Protein AF-A0A7C6KL57-F1 (afdb_monomer_lite)

pLDDT: mean 88.82, std 16.47, range [23.83, 98.81]

Foldseek 3Di:
DPPVVVLVVLVVQLLQLLQDAAAFVRQQVSLVSLCVLLVVLADDWDADPNGKIWGWHAAPPDHPWFAEEEEAASHFKWWWFADQDAFGKTFTDTRFPAQLLQQEQFWKWWQAPVRDTQIWHFADFDPLLADPVRLFWDDDSRPIIIDQPAGSVVNVVGHDGGTIMAGPWRKDDFDPFKIKFGCVFPSLQSSLLSLLSVVLPPAHFGYTYIYIHFGDLSVPLPRLLVVLQVSVGLAYEYEGAAADADFPDDVPLGVHDHFLQAKEKEDEPLAQVVVSVLLVVLCVVVVTGYGYGYDHDDPSTSSNNSQPHDPGHHYIYIHFHKFQPNHRMIMHGSNRSNSSSVSSSSSRRPRGNVSGNPDPDSDDDDDDDDDDDDDDDDDDDDDDDDDDDDDDDDDDDDPPDPPQDPDPLSLLLVLLQVLLQFAAAFQRLVRVLVVLVVLADPQWDDWDQDPSRKTKTKHPPPQPFWLEEEEAESHAKWWFFQAADFQGWTQIDIRFDASLSQQAQFWKFWAPVRQIKGWGDDHPVSQDDCSSTGRDDSRSIIIDSPDRGRVVNVVVHDGGIIMATPFHWDDGHPQKIKGGCVWPSLSVSLLSVLSPDDASHIYMYIHFGRFRVPLVRLLVVLQVSVTQEYEYEGADEQRPDPPAPPLRGQDHAPQAWEWECAAPQDHADVLLVVLLVVLCVVVVQGYYYRNDRYDDGNQSSNQPHNPGHHYIYIHFYKGPGNHSMIMGRSNRSVSSSVSVNSSSRCNVVSRVVVVD

Radius of gyration: 30.28 Å; chains: 1; bounding box: 82×56×93 Å

Secondary structure (DSSP, 8-state):
--HHHHHHHHHHHHHHHHHS--BTT-THHHHHHHHHHHGGG-SEEEE-TT-PEEEEE--SSSTT--EEEEEEE--B-EEEEEEE-TTS-EEEEEESS--GGGGTT-EEEEE-TT--EEEEEE----GGGS-HHHHTBPPPGGG-EEE-S--HHHHHHH--TT-EEEE----EEETTTEEEETTHHHHHHHHHHHHHHHHHTT-----EEEEEEES-STTTSHHHHHHHHHH--SEEEEEEEEEB--TT--TTTS--BPTTS--EEEESTTS-HHHHHHHHHHHHHHT---EEEE-SS--SSTHHHHTTSTT---EEEEEEEEESTTSS-EEEEHHHHHHHHHHHHHHHHH--GGGSSSSTT---S--------PPPPP---------------------------SSHHHHHHHHHHHHHHS--BTT-THHHHHHHHTTS-S--SEEEE-TT--EEEEESTT-SS-EEEEEEE--B-EEEEEEE-TTSPEEEEEES---GGG-TT-EEEETTTTEEEEE----GGG--GGGGTBPPPGGG-EEE-S-SSHHHHHHH--TT-EEEE-PPPEEETTTEEEES-HHHHHHHHHHHHHHTS--SSEEEEEEES-STTTSHHHHHHHHHH--SEEEEEEEEE----TTS-TTT----TTS-PEEPSB-SS-B--HHHHHHHHHHHHHTT---EE--------HHHHHHHSTT--EEEEEEEEEETTTSSSEEEEHHHHHHHHHHHHHHHHHHHHHHHHTT-

Structure (mmCIF, N/CA/C/O backbone):
data_AF-A0A7C6KL57-F1
#
_entry.id   AF-A0A7C6KL57-F1
#
loop_
_atom_site.group_PDB
_atom_site.id
_atom_site.type_symbol
_atom_site.label_atom_id
_atom_site.label_alt_id
_atom_site.label_comp_id
_atom_site.label_asym_id
_atom_site.label_entity_id
_atom_site.label_seq_id
_atom_site.pdbx_PDB_ins_code
_atom_site.Cartn_x
_atom_site.Cartn_y
_atom_site.Cartn_z
_atom_site.occupancy
_atom_site.B_iso_or_equiv
_atom_site.auth_seq_id
_atom_site.auth_comp_id
_atom_site.auth_asym_id
_atom_site.auth_atom_id
_atom_site.pdbx_PDB_model_num
ATOM 1 N N . MET A 1 1 ? -7.889 23.691 26.160 1.00 54.16 1 MET A N 1
ATOM 2 C CA . MET A 1 1 ? -7.308 23.400 24.837 1.00 54.16 1 MET A CA 1
ATOM 3 C C . MET A 1 1 ? -8.321 23.831 23.803 1.00 54.16 1 MET A C 1
ATOM 5 O O . MET A 1 1 ? -9.515 23.738 24.074 1.00 54.16 1 MET A O 1
ATOM 9 N N . ALA A 1 2 ? -7.873 24.380 22.679 1.00 70.88 2 ALA A N 1
ATOM 10 C CA . ALA A 1 2 ? -8.777 24.620 21.558 1.00 70.88 2 ALA A CA 1
ATOM 11 C C . ALA A 1 2 ? -9.227 23.261 20.986 1.00 70.88 2 ALA A C 1
ATOM 13 O O . ALA A 1 2 ? -8.440 22.317 20.990 1.00 70.88 2 ALA A O 1
ATOM 14 N N . ARG A 1 3 ? -10.461 23.146 20.469 1.00 76.75 3 ARG A N 1
ATOM 15 C CA . ARG A 1 3 ? -11.011 21.885 19.910 1.00 76.75 3 ARG A CA 1
ATOM 16 C C . ARG A 1 3 ? -10.069 21.216 18.889 1.00 76.75 3 ARG A C 1
ATOM 18 O O . ARG A 1 3 ? -9.997 19.996 18.820 1.00 76.75 3 ARG A O 1
ATOM 25 N N . GLY A 1 4 ? -9.298 22.010 18.140 1.00 79.62 4 GLY A N 1
ATOM 26 C CA . GLY A 1 4 ? -8.289 21.507 17.200 1.00 79.62 4 GLY A CA 1
ATOM 27 C C . GLY A 1 4 ? -7.120 20.761 17.859 1.00 79.62 4 GLY A C 1
ATOM 28 O O . GLY A 1 4 ? -6.696 19.733 17.345 1.00 79.62 4 GLY A O 1
ATOM 29 N N . GLU A 1 5 ? -6.634 21.214 19.019 1.00 82.88 5 GLU A N 1
ATOM 30 C CA . GLU A 1 5 ? -5.556 20.533 19.762 1.00 82.88 5 GLU A CA 1
ATOM 31 C C . GLU A 1 5 ? -6.028 19.181 20.320 1.00 82.88 5 GLU A C 1
ATOM 33 O O . GLU A 1 5 ? -5.269 18.216 20.393 1.00 82.88 5 GLU A O 1
ATOM 38 N N . GLU A 1 6 ? -7.305 19.101 20.697 1.00 85.81 6 GLU A N 1
ATOM 39 C CA . GLU A 1 6 ? -7.932 17.872 21.182 1.00 85.81 6 GLU A CA 1
ATOM 40 C C . GLU A 1 6 ? -8.069 16.825 20.074 1.00 85.81 6 GLU A C 1
ATOM 42 O O . GLU A 1 6 ? -7.660 15.679 20.264 1.00 85.81 6 GLU A O 1
ATOM 47 N N . LEU A 1 7 ? -8.549 17.232 18.895 1.00 88.25 7 LEU A N 1
ATOM 48 C CA . LEU A 1 7 ? -8.607 16.365 17.714 1.00 88.25 7 LEU A CA 1
ATOM 49 C C . LEU A 1 7 ? -7.216 15.949 17.230 1.00 88.25 7 LEU A C 1
ATOM 51 O O . LEU A 1 7 ? -7.051 14.840 16.717 1.00 88.25 7 LEU A O 1
ATOM 55 N N . GLN A 1 8 ? -6.208 16.812 17.397 1.00 89.12 8 GLN A N 1
ATOM 56 C CA . GLN A 1 8 ? -4.829 16.454 17.087 1.00 89.12 8 GLN A CA 1
ATOM 57 C C . GLN A 1 8 ? -4.364 15.289 17.957 1.00 89.12 8 GLN A C 1
ATOM 59 O O . GLN A 1 8 ? -3.980 14.253 17.425 1.00 89.12 8 GLN A O 1
ATOM 64 N N . TYR A 1 9 ? -4.490 15.428 19.276 1.00 89.88 9 TYR A N 1
ATOM 65 C CA . TYR A 1 9 ? -4.081 14.376 20.198 1.00 89.88 9 TYR A CA 1
ATOM 66 C C . TYR A 1 9 ? -4.862 13.077 19.980 1.00 89.88 9 TYR A C 1
ATOM 68 O O . TYR A 1 9 ? -4.282 11.996 20.039 1.00 89.88 9 TYR A O 1
ATOM 76 N N . LEU A 1 10 ? -6.182 13.155 19.769 1.00 92.75 10 LEU A N 1
ATOM 77 C CA . LEU A 1 10 ? -7.005 11.965 19.539 1.00 92.75 10 LEU A CA 1
ATOM 78 C C . LEU A 1 10 ? -6.529 11.193 18.304 1.00 92.75 10 LEU A C 1
ATOM 80 O O . LEU A 1 10 ? -6.415 9.968 18.350 1.00 92.75 10 LEU A O 1
ATOM 84 N N . ALA A 1 11 ? -6.194 11.905 17.228 1.00 94.19 11 ALA A N 1
ATOM 85 C CA . ALA A 1 11 ? -5.594 11.274 16.067 1.00 94.19 11 ALA A CA 1
ATOM 86 C C . ALA A 1 11 ? -4.233 10.661 16.404 1.00 94.19 11 ALA A C 1
ATOM 88 O O . ALA A 1 11 ? -3.998 9.529 16.018 1.00 94.19 11 ALA A O 1
ATOM 89 N N . ASP A 1 12 ? -3.361 11.349 17.146 1.00 93.94 12 ASP A N 1
ATOM 90 C CA . ASP A 1 12 ? -2.038 10.816 17.500 1.00 93.94 12 ASP A CA 1
ATOM 91 C C . ASP A 1 12 ? -2.153 9.503 18.300 1.00 93.94 12 ASP A C 1
ATOM 93 O O . ASP A 1 12 ? -1.418 8.549 18.040 1.00 93.94 12 ASP A O 1
ATOM 97 N N . VAL A 1 13 ? -3.129 9.411 19.214 1.00 95.00 13 VAL A N 1
ATOM 98 C CA . VAL A 1 13 ? -3.463 8.161 19.918 1.00 95.00 13 VAL A CA 1
ATOM 99 C C . VAL A 1 13 ? -3.933 7.087 18.940 1.00 95.00 13 VAL A C 1
ATOM 101 O O . VAL A 1 13 ? -3.417 5.973 18.977 1.00 95.00 13 VAL A O 1
ATOM 104 N N . LEU A 1 14 ? -4.878 7.403 18.052 1.00 97.06 14 LEU A N 1
ATOM 105 C CA . LEU A 1 14 ? -5.382 6.439 17.074 1.00 97.06 14 LEU A CA 1
ATOM 106 C C . LEU A 1 14 ? -4.274 5.942 16.137 1.00 97.06 14 LEU A C 1
ATOM 108 O O . LEU A 1 14 ? -4.136 4.738 15.945 1.00 97.06 14 LEU A O 1
ATOM 112 N N . LEU A 1 15 ? -3.459 6.847 15.593 1.00 96.31 15 LEU A N 1
ATOM 113 C CA . LEU A 1 15 ? -2.334 6.522 14.717 1.00 96.31 15 LEU A CA 1
ATOM 114 C C . LEU A 1 15 ? -1.325 5.619 15.438 1.00 96.31 15 LEU A C 1
ATOM 116 O O . LEU A 1 15 ? -0.865 4.633 14.862 1.00 96.31 15 LEU A O 1
ATOM 120 N N . ARG A 1 16 ? -1.029 5.903 16.715 1.00 95.62 16 ARG A N 1
ATOM 121 C CA . ARG A 1 16 ? -0.182 5.043 17.551 1.00 95.62 16 ARG A CA 1
ATOM 122 C C . ARG A 1 16 ? -0.779 3.643 17.684 1.00 95.62 16 ARG A C 1
ATOM 124 O O . ARG A 1 16 ? -0.079 2.671 17.425 1.00 95.62 16 ARG A O 1
ATOM 131 N N . LEU A 1 17 ? -2.047 3.528 18.081 1.00 97.00 17 LEU A N 1
ATOM 132 C CA . LEU A 1 17 ? -2.691 2.235 18.336 1.00 97.00 17 LEU A CA 1
ATOM 133 C C . LEU A 1 17 ? -2.889 1.413 17.058 1.00 97.00 17 LEU A C 1
ATOM 135 O O . LEU A 1 17 ? -2.573 0.227 17.053 1.00 97.00 17 LEU A O 1
ATOM 139 N N . ALA A 1 18 ? -3.365 2.022 15.972 1.00 96.06 18 ALA A N 1
ATOM 140 C CA . ALA A 1 18 ? -3.549 1.366 14.674 1.00 96.06 18 ALA A CA 1
ATOM 141 C C . ALA A 1 18 ? -2.213 0.969 14.016 1.00 96.06 18 ALA A C 1
ATOM 143 O O . ALA A 1 18 ? -2.151 0.002 13.254 1.00 96.06 18 ALA A O 1
ATOM 144 N N . GLY A 1 19 ? -1.120 1.667 14.348 1.00 94.94 19 GLY A N 1
ATOM 145 C CA . GLY A 1 19 ? 0.232 1.330 13.901 1.00 94.94 19 GLY A CA 1
ATOM 146 C C . GLY A 1 19 ? 0.800 0.057 14.540 1.00 94.94 19 GLY A C 1
ATOM 147 O O . GLY A 1 19 ? 1.660 -0.591 13.943 1.00 94.94 19 GLY A O 1
ATOM 148 N N . VAL A 1 20 ? 0.307 -0.345 15.716 1.00 95.62 20 VAL A N 1
ATOM 149 C CA . VAL A 1 20 ? 0.719 -1.599 16.363 1.00 95.62 20 VAL A CA 1
ATOM 150 C C . VAL A 1 20 ? 0.079 -2.786 15.640 1.00 95.62 20 VAL A C 1
ATOM 152 O O . VAL A 1 20 ? -1.098 -2.747 15.288 1.00 95.62 20 VAL A O 1
ATOM 155 N N . ARG A 1 21 ? 0.856 -3.841 15.390 1.00 94.81 21 ARG A N 1
ATOM 156 C CA . ARG A 1 21 ? 0.371 -5.109 14.824 1.00 94.81 21 ARG A CA 1
ATOM 157 C C . ARG A 1 21 ? -0.062 -6.023 15.961 1.00 94.81 21 ARG A C 1
ATOM 159 O O . ARG A 1 21 ? 0.743 -6.289 16.852 1.00 94.81 21 ARG A O 1
ATOM 166 N N . ALA A 1 22 ? -1.307 -6.465 15.942 1.00 94.88 22 ALA A N 1
ATOM 167 C CA . ALA A 1 22 ? -1.864 -7.307 16.990 1.00 94.88 22 ALA A CA 1
ATOM 168 C C . ALA A 1 22 ? -3.053 -8.099 16.452 1.00 94.88 22 ALA A C 1
ATOM 170 O O . ALA A 1 22 ? -4.204 -7.719 16.642 1.00 94.88 22 ALA A O 1
ATOM 171 N N . ALA A 1 23 ? -2.757 -9.192 15.754 1.00 95.00 23 ALA A N 1
ATOM 172 C CA . ALA A 1 23 ? -3.790 -10.109 15.309 1.00 95.00 23 ALA A CA 1
ATOM 173 C C . ALA A 1 23 ? -4.432 -10.835 16.495 1.00 95.00 23 ALA A C 1
ATOM 175 O O . ALA A 1 23 ? -3.852 -10.888 17.584 1.00 95.00 23 ALA A O 1
ATOM 176 N N . ALA A 1 24 ? -5.591 -11.447 16.263 1.00 93.62 24 ALA A N 1
ATOM 177 C CA . ALA A 1 24 ? -6.255 -12.270 17.265 1.00 93.62 24 ALA A CA 1
ATOM 178 C C . ALA A 1 24 ? -5.311 -13.358 17.827 1.00 93.62 24 ALA A C 1
ATOM 180 O O . ALA A 1 24 ? -4.757 -14.172 17.083 1.00 93.62 24 ALA A O 1
ATOM 181 N N . GLY A 1 25 ? -5.121 -13.367 19.148 1.00 92.00 25 GLY A N 1
ATOM 182 C CA . GLY A 1 25 ? -4.179 -14.219 19.881 1.00 92.00 25 GLY A CA 1
ATOM 183 C C . GLY A 1 25 ? -2.751 -13.661 20.019 1.00 92.00 25 GLY A C 1
ATOM 184 O O . GLY A 1 25 ? -1.913 -14.305 20.649 1.00 92.00 25 GLY A O 1
ATOM 185 N N . GLN A 1 26 ? -2.455 -12.492 19.439 1.00 93.75 26 GLN A N 1
ATOM 186 C CA . GLN A 1 26 ? -1.152 -11.809 19.461 1.00 93.75 26 GLN A CA 1
ATOM 187 C C . GLN A 1 26 ? -1.257 -10.356 19.969 1.00 93.75 26 GLN A C 1
ATOM 189 O O . GLN A 1 26 ? -0.461 -9.484 19.617 1.00 93.75 26 GLN A O 1
ATOM 194 N N . GLU A 1 27 ? -2.226 -10.066 20.836 1.00 96.31 27 GLU A N 1
ATOM 195 C CA . GLU A 1 27 ? -2.621 -8.705 21.222 1.00 96.31 27 GLU A CA 1
ATOM 196 C C . GLU A 1 27 ? -1.719 -8.049 22.281 1.00 96.31 27 GLU A C 1
ATOM 198 O O . GLU A 1 27 ? -1.964 -6.927 22.726 1.00 96.31 27 GLU A O 1
ATOM 203 N N . ARG A 1 28 ? -0.647 -8.717 22.716 1.00 95.00 28 ARG A N 1
ATOM 204 C CA . ARG A 1 28 ? 0.183 -8.231 23.829 1.00 95.00 28 ARG A CA 1
ATOM 205 C C . ARG A 1 28 ? 0.778 -6.846 23.568 1.00 95.00 28 ARG A C 1
ATOM 207 O O . ARG A 1 28 ? 0.720 -5.994 24.451 1.00 95.00 28 ARG A O 1
ATOM 214 N N . ALA A 1 29 ? 1.331 -6.625 22.377 1.00 94.94 29 ALA A N 1
ATOM 215 C CA . ALA A 1 29 ? 1.990 -5.366 22.037 1.00 94.94 29 ALA A CA 1
ATOM 216 C C . ALA A 1 29 ? 1.005 -4.187 22.023 1.00 94.94 29 ALA A C 1
ATOM 218 O O . ALA A 1 29 ? 1.334 -3.094 22.487 1.00 94.94 29 ALA A O 1
ATOM 219 N N . VAL A 1 30 ? -0.220 -4.402 21.528 1.00 97.62 30 VAL A N 1
ATOM 220 C CA . VAL A 1 30 ? -1.238 -3.345 21.539 1.00 97.62 30 VAL A CA 1
ATOM 221 C C . VAL A 1 30 ? -1.792 -3.129 22.945 1.00 97.62 30 VAL A C 1
ATOM 223 O O . VAL A 1 30 ? -1.977 -1.980 23.335 1.00 97.62 30 VAL A O 1
ATOM 226 N N . ALA A 1 31 ? -1.950 -4.182 23.753 1.00 98.12 31 ALA A N 1
ATOM 227 C CA . ALA A 1 31 ? -2.319 -4.050 25.160 1.00 98.12 31 ALA A CA 1
ATOM 228 C C . ALA A 1 31 ? -1.307 -3.184 25.931 1.00 98.12 31 ALA A C 1
ATOM 230 O O . ALA A 1 31 ? -1.706 -2.279 26.661 1.00 98.12 31 ALA A O 1
ATOM 231 N N . ASP A 1 32 ? -0.002 -3.404 25.726 1.00 97.88 32 ASP A N 1
ATOM 232 C CA . ASP A 1 32 ? 1.060 -2.582 26.325 1.00 97.88 32 ASP A CA 1
ATOM 233 C C . ASP A 1 32 ? 0.906 -1.098 25.926 1.00 97.88 32 ASP A C 1
ATOM 235 O O . ASP A 1 32 ? 0.927 -0.213 26.785 1.00 97.88 32 ASP A O 1
ATOM 239 N N . ALA A 1 33 ? 0.670 -0.818 24.638 1.00 97.75 33 ALA A N 1
ATOM 240 C CA . ALA A 1 33 ? 0.485 0.544 24.131 1.00 97.75 33 ALA A CA 1
ATOM 241 C C . ALA A 1 33 ? -0.792 1.225 24.667 1.00 97.75 33 ALA A C 1
ATOM 243 O O . ALA A 1 33 ? -0.780 2.424 24.972 1.00 97.75 33 ALA A O 1
ATOM 244 N N . ILE A 1 34 ? -1.888 0.472 24.800 1.00 98.50 34 ILE A N 1
ATOM 245 C CA . ILE A 1 34 ? -3.153 0.946 25.376 1.00 98.50 34 ILE A CA 1
ATOM 246 C C . ILE A 1 34 ? -2.960 1.286 26.855 1.00 98.50 34 ILE A C 1
ATOM 248 O O . ILE A 1 34 ? -3.345 2.371 27.290 1.00 98.50 34 ILE A O 1
ATOM 252 N N . GLU A 1 35 ? -2.344 0.387 27.624 1.00 97.94 35 GLU A N 1
ATOM 253 C CA . GLU A 1 35 ? -2.106 0.556 29.059 1.00 97.94 35 GLU A CA 1
ATOM 254 C C . GLU A 1 35 ? -1.224 1.775 29.348 1.00 97.94 35 GLU A C 1
ATOM 256 O O . GLU A 1 35 ? -1.559 2.597 30.205 1.00 97.94 35 GLU A O 1
ATOM 261 N N . GLU A 1 36 ? -0.136 1.941 28.590 1.00 97.25 36 GLU A N 1
ATOM 262 C CA . GLU A 1 36 ? 0.747 3.102 28.701 1.00 97.25 36 GLU A CA 1
ATOM 263 C C . GLU A 1 36 ? -0.005 4.412 28.428 1.00 97.25 36 GLU A C 1
ATOM 265 O O . GLU A 1 36 ? 0.114 5.372 29.193 1.00 97.25 36 GLU A O 1
ATOM 270 N N . THR A 1 37 ? -0.826 4.432 27.374 1.00 96.50 37 THR A N 1
ATOM 271 C CA . THR A 1 37 ? -1.626 5.603 26.996 1.00 96.50 37 THR A CA 1
ATOM 272 C C . THR A 1 37 ? -2.682 5.931 28.056 1.00 96.50 37 THR A C 1
ATOM 274 O O . THR A 1 37 ? -2.894 7.099 28.377 1.00 96.50 37 THR A O 1
ATOM 277 N N . ALA A 1 38 ? -3.329 4.915 28.633 1.00 96.19 38 ALA A N 1
ATOM 278 C CA . ALA A 1 38 ? -4.410 5.068 29.604 1.00 96.19 38 ALA A CA 1
ATOM 279 C C . ALA A 1 38 ? -3.943 5.499 31.002 1.00 96.19 38 ALA A C 1
ATOM 281 O O . ALA A 1 38 ? -4.727 6.080 31.759 1.00 96.19 38 ALA A O 1
ATOM 282 N N . ARG A 1 39 ? -2.681 5.214 31.354 1.00 95.12 39 ARG A N 1
ATOM 283 C CA . ARG A 1 39 ? -2.107 5.369 32.702 1.00 95.12 3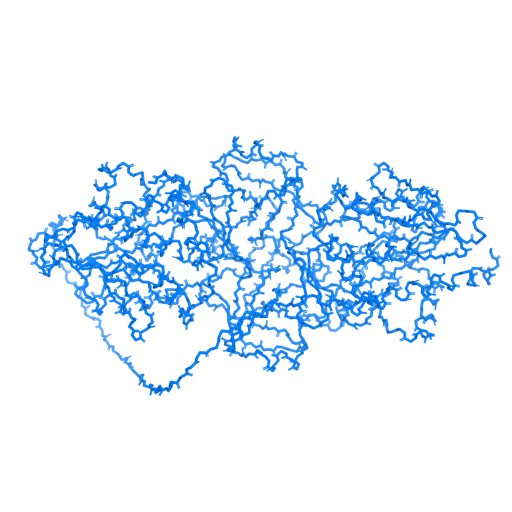9 ARG A CA 1
ATOM 284 C C . ARG A 1 39 ? -2.451 6.686 33.419 1.00 95.12 39 ARG A C 1
ATOM 286 O O . ARG A 1 39 ? -2.728 6.630 34.614 1.00 95.12 39 ARG A O 1
ATOM 293 N N . PRO A 1 40 ? -2.486 7.863 32.760 1.00 94.19 40 PRO A N 1
ATOM 294 C CA . PRO A 1 40 ? -2.815 9.122 33.434 1.00 94.19 40 PRO A CA 1
ATOM 295 C C . PRO A 1 40 ? -4.297 9.293 33.824 1.00 94.19 40 PRO A C 1
ATOM 297 O O . PRO A 1 40 ? -4.641 10.305 34.443 1.00 94.19 40 PRO A O 1
ATOM 300 N N . TRP A 1 41 ? -5.192 8.388 33.412 1.00 93.00 41 TRP A N 1
ATOM 301 C CA . TRP A 1 41 ? -6.654 8.557 33.516 1.00 93.00 41 TRP A CA 1
ATOM 302 C C . TRP A 1 41 ? -7.376 7.421 34.250 1.00 93.00 41 TRP A C 1
ATOM 304 O O . TRP A 1 41 ? -8.606 7.463 34.378 1.00 93.00 41 TRP A O 1
ATOM 314 N N . ILE A 1 42 ? -6.618 6.439 34.734 1.00 94.62 42 ILE A N 1
ATOM 315 C CA . ILE A 1 42 ? -7.097 5.225 35.401 1.00 94.62 42 ILE A CA 1
ATOM 316 C C . ILE A 1 42 ? -6.522 5.134 36.816 1.00 94.62 42 ILE A C 1
ATOM 318 O O . ILE A 1 42 ? -5.518 5.774 37.123 1.00 94.62 42 ILE A O 1
ATOM 322 N N . ASP A 1 43 ? -7.154 4.338 37.675 1.00 94.88 43 ASP A N 1
ATOM 323 C CA . ASP A 1 43 ? -6.648 4.052 39.025 1.00 94.88 43 ASP A CA 1
ATOM 324 C C . ASP A 1 43 ? -5.854 2.739 39.064 1.00 94.88 43 ASP A C 1
ATOM 326 O O . ASP A 1 43 ? -4.905 2.604 39.832 1.00 94.88 43 ASP A O 1
ATOM 330 N N . GLU A 1 44 ? -6.249 1.766 38.242 1.00 96.00 44 GLU A N 1
ATOM 331 C CA . GLU A 1 44 ? -5.668 0.425 38.204 1.00 96.00 44 GLU A CA 1
ATOM 332 C C . GLU A 1 44 ? -5.798 -0.157 36.793 1.00 96.00 44 GLU A C 1
ATOM 334 O O . GLU A 1 44 ? -6.783 0.089 36.097 1.00 96.00 44 GLU A O 1
ATOM 339 N N . SER A 1 45 ? -4.819 -0.956 36.381 1.00 97.44 45 SER A N 1
ATOM 340 C CA . SER A 1 45 ? -4.893 -1.803 35.194 1.00 97.44 45 SER A CA 1
ATOM 341 C C . SER A 1 45 ? -4.655 -3.261 35.578 1.00 97.44 45 SER A C 1
ATOM 343 O O . SER A 1 45 ? -3.897 -3.570 36.500 1.00 97.44 45 SER A O 1
ATOM 345 N N . ARG A 1 46 ? -5.316 -4.180 34.875 1.00 96.19 46 ARG A N 1
ATOM 346 C CA . ARG A 1 46 ? -5.145 -5.624 35.060 1.00 96.19 46 ARG A CA 1
ATOM 347 C C . ARG A 1 46 ? -5.299 -6.343 33.728 1.00 96.19 46 ARG A C 1
ATOM 349 O O . ARG A 1 46 ? -6.124 -5.953 32.916 1.00 96.19 46 ARG A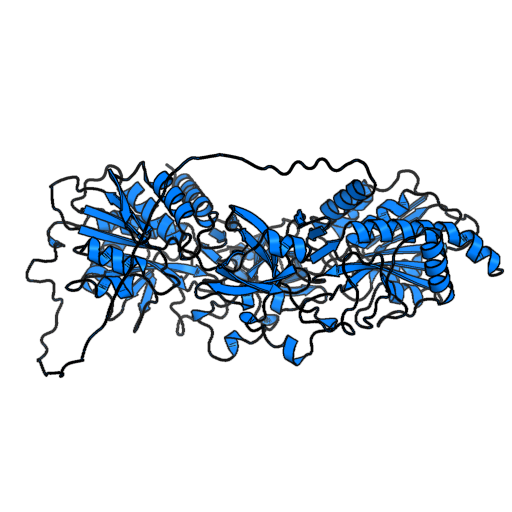 O 1
ATOM 356 N N . ARG A 1 47 ? -4.574 -7.446 33.542 1.00 96.50 47 ARG A N 1
ATOM 357 C CA . ARG A 1 47 ? -4.845 -8.411 32.467 1.00 96.50 47 ARG A CA 1
ATOM 358 C C . ARG A 1 47 ? -5.466 -9.672 33.038 1.00 96.50 47 ARG A C 1
ATOM 360 O O . ARG A 1 47 ? -5.066 -10.126 34.116 1.00 96.50 47 ARG A O 1
ATOM 367 N N . ASP A 1 48 ? -6.467 -10.210 32.359 1.00 94.31 48 ASP A N 1
ATOM 368 C CA . ASP A 1 48 ? -7.006 -11.519 32.715 1.00 94.31 48 ASP A CA 1
ATOM 369 C C . ASP A 1 48 ? -6.222 -12.655 32.044 1.00 94.31 48 ASP A C 1
ATOM 371 O O . ASP A 1 48 ? -5.312 -12.434 31.246 1.00 94.31 48 ASP A O 1
ATOM 375 N N . SER A 1 49 ? -6.544 -13.897 32.409 1.00 92.50 49 SER A N 1
ATOM 376 C CA . SER A 1 49 ? -5.861 -15.081 31.876 1.00 92.50 49 SER A CA 1
ATOM 377 C C . SER A 1 49 ? -6.123 -15.323 30.391 1.00 92.50 49 SER A C 1
ATOM 379 O O . SER A 1 49 ? -5.462 -16.172 29.803 1.00 92.50 49 SER A O 1
ATOM 381 N N . PHE A 1 50 ? -7.120 -14.650 29.813 1.00 92.69 50 PHE A N 1
ATOM 382 C CA . PHE A 1 50 ? -7.445 -14.750 28.397 1.00 92.69 50 PHE A CA 1
ATOM 383 C C . PHE A 1 50 ? -6.684 -13.712 27.565 1.00 92.69 50 PHE A C 1
ATOM 385 O O . PHE A 1 50 ? -6.510 -13.915 26.372 1.00 92.69 50 PHE A O 1
ATOM 392 N N . GLY A 1 51 ? -6.184 -12.649 28.202 1.00 95.69 51 GLY A N 1
ATOM 393 C CA . GLY A 1 51 ? -5.401 -11.589 27.573 1.00 95.69 51 GLY A CA 1
ATOM 394 C C . GLY A 1 51 ? -6.125 -10.246 27.500 1.00 95.69 51 GLY A C 1
ATOM 395 O O . GLY A 1 51 ? -5.505 -9.269 27.085 1.00 95.69 51 GLY A O 1
ATOM 396 N N . ASN A 1 52 ? -7.389 -10.156 27.939 1.00 97.94 52 ASN A N 1
ATOM 397 C CA . ASN A 1 52 ? -8.101 -8.877 27.945 1.00 97.94 52 ASN A CA 1
ATOM 398 C C . ASN A 1 52 ? -7.403 -7.897 28.892 1.00 97.94 52 ASN A C 1
ATOM 400 O O . ASN A 1 52 ? -7.027 -8.267 30.011 1.00 97.94 52 ASN A O 1
ATOM 404 N N . LEU A 1 53 ? -7.298 -6.635 28.481 1.00 98.50 53 LEU A N 1
ATOM 405 C CA . LEU A 1 53 ? -6.759 -5.559 29.305 1.00 98.50 53 LEU A CA 1
ATOM 406 C C . LEU A 1 53 ? -7.902 -4.759 29.927 1.00 98.50 53 LEU A C 1
ATOM 408 O O . LEU A 1 53 ? -8.718 -4.161 29.234 1.00 98.50 53 LEU A O 1
ATOM 412 N N . TRP A 1 54 ? -7.947 -4.742 31.252 1.00 98.19 54 TRP A N 1
ATOM 413 C CA . TRP A 1 54 ? -8.936 -4.031 32.045 1.00 98.19 54 TRP A CA 1
ATOM 414 C C . TRP A 1 54 ? -8.316 -2.737 32.558 1.00 98.19 54 TRP A C 1
ATOM 416 O O . TRP A 1 54 ? -7.332 -2.759 33.296 1.00 98.19 54 TRP A O 1
ATOM 426 N N . LEU A 1 55 ? -8.925 -1.618 32.199 1.00 98.19 55 LEU A N 1
ATOM 427 C CA . LEU A 1 55 ? -8.585 -0.276 32.639 1.00 98.19 55 LEU A CA 1
ATOM 428 C C . LEU A 1 55 ? -9.655 0.167 33.638 1.00 98.19 55 LEU A C 1
ATOM 430 O O . LEU A 1 55 ? -10.812 0.394 33.280 1.00 98.19 55 LEU A O 1
ATOM 434 N N . ILE A 1 56 ? -9.292 0.226 34.914 1.00 96.75 56 ILE A N 1
ATOM 435 C CA . ILE A 1 56 ? -10.240 0.386 36.013 1.00 96.75 56 ILE A CA 1
ATOM 436 C C . ILE A 1 56 ? -10.191 1.817 36.526 1.00 96.75 56 ILE A C 1
ATOM 438 O O . ILE A 1 56 ? -9.136 2.350 36.886 1.00 96.75 56 ILE A O 1
ATOM 442 N N . ARG A 1 57 ? -11.375 2.419 36.624 1.00 93.56 57 ARG A N 1
ATOM 443 C CA . ARG A 1 57 ? -11.572 3.718 37.252 1.00 93.56 57 ARG A CA 1
ATOM 444 C C . ARG A 1 57 ? -12.608 3.625 38.366 1.00 93.56 57 ARG A C 1
ATOM 446 O O . ARG A 1 57 ? -13.764 3.268 38.141 1.00 93.56 57 ARG A O 1
ATOM 453 N N . ARG A 1 58 ? -12.179 3.941 39.584 1.00 92.38 58 ARG A N 1
ATOM 454 C CA . ARG A 1 58 ? -12.959 3.809 40.817 1.00 92.38 58 ARG A CA 1
ATOM 455 C C . ARG A 1 58 ? -13.940 4.971 40.975 1.00 92.38 58 ARG A C 1
ATOM 457 O O . ARG A 1 58 ? -13.666 6.093 40.551 1.00 92.38 58 ARG A O 1
ATOM 464 N N . SER A 1 59 ? -15.067 4.694 41.629 1.00 88.25 59 SER A N 1
ATOM 465 C CA . SER A 1 59 ? -16.034 5.710 42.066 1.00 88.25 59 SER A CA 1
ATOM 466 C C . SER A 1 59 ? -15.356 6.797 42.912 1.00 88.25 59 SER A C 1
ATOM 468 O O . SER A 1 59 ? -14.440 6.510 43.685 1.00 88.25 59 SER A O 1
ATOM 470 N N . ARG A 1 60 ? -15.813 8.049 42.782 1.00 83.12 60 ARG A N 1
ATOM 471 C CA . ARG A 1 60 ? -15.276 9.209 43.521 1.00 83.12 60 ARG A CA 1
ATOM 472 C C . ARG A 1 60 ? -16.169 9.694 44.667 1.00 83.12 60 ARG A C 1
ATOM 474 O O . ARG A 1 60 ? -15.756 10.590 45.392 1.00 83.12 60 ARG A O 1
ATOM 481 N N . ARG A 1 61 ? -17.369 9.121 44.847 1.00 71.50 61 ARG A N 1
ATOM 482 C CA . ARG A 1 61 ? -18.320 9.536 45.903 1.00 71.50 61 ARG A CA 1
ATOM 483 C C . ARG A 1 61 ? -18.539 8.488 46.994 1.00 71.50 61 ARG A C 1
ATOM 485 O O . ARG A 1 61 ? -18.412 8.820 48.164 1.00 71.50 61 ARG A O 1
ATOM 492 N N . GLU A 1 62 ? -18.816 7.237 46.631 1.00 66.12 62 GLU A N 1
ATOM 493 C CA . GLU A 1 62 ? -18.993 6.127 47.586 1.00 66.12 62 GLU A CA 1
ATOM 494 C C . GLU A 1 62 ? -18.410 4.816 47.043 1.00 66.12 62 GLU A C 1
ATOM 496 O O . GLU A 1 62 ? -18.414 4.575 45.831 1.00 66.12 62 GLU A O 1
ATOM 501 N N . ALA A 1 63 ? -17.933 3.956 47.949 1.00 64.94 63 ALA A N 1
ATOM 502 C CA . ALA A 1 63 ? -17.510 2.597 47.625 1.00 64.94 63 ALA A CA 1
ATOM 503 C C . ALA A 1 63 ? -18.721 1.735 47.230 1.00 64.94 63 ALA A C 1
ATOM 505 O O . ALA A 1 63 ? -19.751 1.748 47.905 1.00 64.94 63 ALA A O 1
ATOM 506 N N . GLY A 1 64 ? -18.590 0.965 46.146 1.00 68.81 64 GLY A N 1
ATOM 507 C CA . GLY A 1 64 ? -19.639 0.062 45.680 1.00 68.81 64 GLY A CA 1
ATOM 508 C C . GLY A 1 64 ? -20.752 0.742 44.886 1.00 68.81 64 GLY A C 1
ATOM 509 O O . GLY A 1 64 ? -21.906 0.357 45.042 1.00 68.81 64 GLY A O 1
ATOM 510 N N . GLY A 1 65 ? -20.453 1.739 44.050 1.00 83.00 65 GLY A N 1
ATOM 511 C CA . GLY A 1 65 ? -21.383 2.218 43.018 1.00 83.00 65 GLY A CA 1
ATOM 512 C C . GLY A 1 65 ? -21.690 1.160 41.940 1.00 83.00 65 GLY A C 1
ATOM 513 O O . GLY A 1 65 ? -21.190 0.038 42.026 1.00 83.00 65 GLY A O 1
ATOM 514 N N . PRO A 1 66 ? -22.553 1.458 40.952 1.00 91.31 66 PRO A N 1
ATOM 515 C CA . PRO A 1 66 ? -22.854 0.515 39.873 1.00 91.31 66 PRO A CA 1
ATOM 516 C C . PRO A 1 66 ? -21.597 0.205 39.053 1.00 91.31 66 PRO A C 1
ATOM 518 O O . PRO A 1 66 ? -20.788 1.092 38.770 1.00 91.31 66 PRO A O 1
ATOM 521 N N . ARG A 1 67 ? -21.443 -1.053 38.654 1.00 94.62 67 ARG A N 1
ATOM 522 C CA . ARG A 1 67 ? -20.310 -1.521 37.855 1.00 94.62 67 ARG A CA 1
ATOM 523 C C . ARG A 1 67 ? -20.654 -1.386 36.381 1.00 94.62 67 ARG A C 1
ATOM 525 O O . ARG A 1 67 ? -21.593 -2.020 35.909 1.00 94.62 67 ARG A O 1
ATOM 532 N N . VAL A 1 68 ? -19.900 -0.576 35.653 1.00 96.81 68 VAL A N 1
ATOM 533 C CA . VAL A 1 68 ? -20.119 -0.325 34.226 1.00 96.81 68 VAL A CA 1
ATOM 534 C C . VAL A 1 68 ? -18.970 -0.929 33.442 1.00 96.81 68 VAL A C 1
ATOM 536 O O . VAL A 1 68 ? -17.818 -0.578 33.684 1.00 96.81 68 VAL A O 1
ATOM 539 N N . MET A 1 69 ? -19.274 -1.823 32.506 1.00 98.19 69 MET A N 1
ATOM 540 C CA . MET A 1 69 ? -18.284 -2.348 31.566 1.00 98.19 69 MET A CA 1
ATOM 541 C C . MET A 1 69 ? -18.352 -1.572 30.252 1.00 98.19 69 MET A C 1
ATOM 543 O O . MET A 1 69 ? -19.424 -1.432 29.672 1.00 98.19 69 MET A O 1
ATOM 547 N N . LEU A 1 70 ? -17.212 -1.087 29.777 1.00 98.62 70 LEU A N 1
ATOM 548 C CA . LEU A 1 70 ? -17.039 -0.662 28.391 1.00 98.62 70 LEU A CA 1
ATOM 549 C C . LEU A 1 70 ? -16.251 -1.754 27.677 1.00 98.62 70 LEU A C 1
ATOM 551 O O . LEU A 1 70 ? -15.298 -2.265 28.266 1.00 98.62 70 LEU A O 1
ATOM 555 N N . SER A 1 71 ? -16.622 -2.108 26.451 1.00 98.50 71 SER A N 1
ATOM 556 C CA . SER A 1 71 ? -15.835 -3.033 25.631 1.00 98.50 71 SER A CA 1
ATOM 557 C C . SER A 1 71 ? -15.533 -2.436 24.266 1.00 98.50 71 SER A C 1
ATOM 559 O O . SER A 1 71 ? -16.419 -1.875 23.630 1.00 98.50 71 SER A O 1
ATOM 561 N N . ALA A 1 72 ? -14.284 -2.570 23.843 1.00 98.50 72 ALA A N 1
ATOM 562 C CA . ALA A 1 72 ? -13.821 -2.350 22.479 1.00 98.50 72 ALA A CA 1
ATOM 563 C C . ALA A 1 72 ? -12.676 -3.335 22.241 1.00 98.50 72 ALA A C 1
ATOM 565 O O . ALA A 1 72 ? -11.832 -3.494 23.130 1.00 98.50 72 ALA A O 1
ATOM 566 N N . HIS A 1 73 ? -12.624 -3.993 21.090 1.00 98.31 73 HIS A N 1
ATOM 567 C CA . HIS A 1 73 ? -11.594 -5.002 20.862 1.00 98.31 73 HIS A CA 1
ATOM 568 C C . HIS A 1 73 ? -10.297 -4.400 20.336 1.00 98.31 73 HIS A C 1
ATOM 570 O O . HIS A 1 73 ? -10.273 -3.359 19.679 1.00 98.31 73 HIS A O 1
ATOM 576 N N . MET A 1 74 ? -9.181 -5.023 20.709 1.00 97.50 74 MET A N 1
ATOM 577 C CA . MET A 1 74 ? -7.848 -4.572 20.315 1.00 97.50 74 MET A CA 1
ATOM 578 C C . MET A 1 74 ? -7.183 -5.491 19.298 1.00 97.50 74 MET A C 1
ATOM 580 O O . MET A 1 74 ? -6.159 -5.099 18.737 1.00 97.50 74 MET A O 1
ATOM 584 N N . ASP A 1 75 ? -7.721 -6.680 19.037 1.00 97.00 75 ASP A N 1
ATOM 585 C CA . ASP A 1 75 ? -7.269 -7.480 17.905 1.00 97.00 75 ASP A CA 1
ATOM 586 C C . ASP A 1 75 ? -7.641 -6.832 16.568 1.00 97.00 75 ASP A C 1
ATOM 588 O O . ASP A 1 75 ? -8.516 -5.973 16.492 1.00 97.00 75 ASP A O 1
ATOM 592 N N . GLU A 1 76 ? -6.904 -7.213 15.530 1.00 96.12 76 GLU A N 1
ATOM 593 C CA . GLU A 1 76 ? -7.174 -6.878 14.134 1.00 96.12 76 GLU A CA 1
ATOM 594 C C . GLU A 1 76 ? -7.196 -8.157 13.290 1.00 96.12 76 GLU A C 1
ATOM 596 O O . GLU A 1 76 ? -6.536 -9.152 13.626 1.00 96.12 76 GLU A O 1
ATOM 601 N N . ILE A 1 77 ? -7.895 -8.122 12.158 1.00 94.44 77 ILE A N 1
ATOM 602 C CA . ILE A 1 77 ? -7.785 -9.175 11.150 1.00 94.44 77 ILE A CA 1
ATOM 603 C C . ILE A 1 77 ? -6.358 -9.279 10.587 1.00 94.44 77 ILE A C 1
ATOM 605 O O . ILE A 1 77 ? -5.636 -8.291 10.438 1.00 94.44 77 ILE A O 1
ATOM 609 N N . ALA A 1 78 ? -5.945 -10.489 10.225 1.00 95.50 78 ALA A N 1
ATOM 610 C CA . ALA A 1 78 ? -4.640 -10.744 9.622 1.00 95.50 78 ALA A CA 1
ATOM 611 C C . ALA A 1 78 ? -4.658 -12.053 8.820 1.00 95.50 78 ALA A C 1
ATOM 613 O O . ALA A 1 78 ? -5.702 -12.658 8.585 1.00 95.50 78 ALA A O 1
ATOM 614 N N . TRP A 1 79 ? -3.485 -12.532 8.423 1.00 95.69 79 TRP A N 1
ATOM 615 C CA . TRP A 1 79 ? -3.318 -13.849 7.819 1.00 95.69 79 TRP A CA 1
ATOM 616 C C . TRP A 1 79 ? -2.322 -14.687 8.610 1.00 95.69 79 TRP A C 1
ATOM 618 O O . TRP A 1 79 ? -1.408 -14.158 9.235 1.00 95.69 79 TRP A O 1
ATOM 628 N N . LEU A 1 80 ? -2.455 -16.006 8.538 1.00 95.56 80 LEU A N 1
ATOM 629 C CA . LEU A 1 80 ? -1.475 -16.957 9.052 1.00 95.56 80 LEU A CA 1
ATOM 630 C C . LEU A 1 80 ? -0.706 -17.599 7.907 1.00 95.56 80 LEU A C 1
ATOM 632 O O . LEU A 1 80 ? -1.299 -18.042 6.922 1.00 95.56 80 LEU A O 1
ATOM 636 N N . VAL A 1 81 ? 0.607 -17.738 8.070 1.00 96.88 81 VAL A N 1
ATOM 637 C CA . VAL A 1 81 ? 1.423 -18.590 7.205 1.00 96.88 81 VAL A CA 1
ATOM 638 C C . VAL A 1 81 ? 0.992 -20.040 7.415 1.00 96.88 81 VAL A C 1
ATOM 640 O O . VAL A 1 81 ? 1.201 -20.609 8.486 1.00 96.88 81 VAL A O 1
ATOM 643 N N . ARG A 1 82 ? 0.409 -20.663 6.385 1.00 95.50 82 ARG A N 1
ATOM 644 C CA . ARG A 1 82 ? -0.020 -22.074 6.423 1.00 95.50 82 ARG A CA 1
ATOM 645 C C . ARG A 1 82 ? 1.020 -23.037 5.862 1.00 95.50 82 ARG A C 1
ATOM 647 O O . ARG A 1 82 ? 1.058 -24.198 6.258 1.00 95.50 82 ARG A O 1
ATOM 654 N N . ALA A 1 83 ? 1.853 -22.570 4.932 1.00 95.50 83 ALA A N 1
ATOM 655 C CA . ALA A 1 83 ? 2.909 -23.369 4.319 1.00 95.50 83 ALA A CA 1
ATOM 656 C C . ALA A 1 83 ? 3.996 -22.490 3.688 1.00 95.50 83 ALA A C 1
ATOM 658 O O . ALA A 1 83 ? 3.718 -21.386 3.223 1.00 95.50 83 ALA A O 1
ATOM 659 N N . VAL A 1 84 ? 5.214 -23.033 3.614 1.00 96.25 84 VAL A N 1
ATOM 660 C CA . VAL A 1 84 ? 6.303 -22.508 2.778 1.00 96.25 84 VAL A CA 1
ATOM 661 C C . VAL A 1 84 ? 6.429 -23.398 1.545 1.00 96.25 84 VAL A C 1
ATOM 663 O O . VAL A 1 84 ? 6.781 -24.582 1.655 1.00 96.25 84 VAL A O 1
ATOM 666 N N . GLU A 1 85 ? 6.135 -22.834 0.380 1.00 92.44 85 GLU A N 1
ATOM 667 C CA . GLU A 1 85 ? 6.186 -23.517 -0.908 1.00 92.44 85 GLU A CA 1
ATOM 668 C C . GLU A 1 85 ? 7.566 -23.466 -1.560 1.00 92.44 85 GLU A C 1
ATOM 670 O O . GLU A 1 85 ? 8.494 -22.782 -1.113 1.00 92.44 85 GLU A O 1
ATOM 675 N N . LYS A 1 86 ? 7.695 -24.238 -2.642 1.00 89.50 86 LYS A N 1
ATOM 676 C CA . LYS A 1 86 ? 8.902 -24.261 -3.456 1.00 89.50 86 LYS A CA 1
ATOM 677 C C . LYS A 1 86 ? 9.231 -22.852 -3.943 1.00 89.50 86 LYS A C 1
ATOM 679 O O . LYS A 1 86 ? 8.355 -22.145 -4.428 1.00 89.50 86 LYS A O 1
ATOM 684 N N . GLY A 1 87 ? 10.500 -22.467 -3.853 1.00 89.25 87 GLY A N 1
ATOM 685 C CA . GLY A 1 87 ? 10.946 -21.125 -4.242 1.00 89.25 87 GLY A CA 1
ATOM 686 C C . GLY A 1 87 ? 10.780 -20.054 -3.160 1.00 89.25 87 GLY A C 1
ATOM 687 O O . GLY A 1 87 ? 11.170 -18.921 -3.408 1.00 89.25 87 GLY A O 1
ATOM 688 N N . GLY A 1 88 ? 10.284 -20.405 -1.965 1.00 94.19 88 GLY A N 1
ATOM 689 C CA . GLY A 1 88 ? 10.254 -19.502 -0.807 1.00 94.19 88 GLY A CA 1
ATOM 690 C C . GLY A 1 88 ? 8.985 -18.664 -0.662 1.00 94.19 88 GLY A C 1
ATOM 691 O O . GLY A 1 88 ? 8.965 -17.764 0.174 1.00 94.19 88 GLY A O 1
ATOM 692 N N . PHE A 1 89 ? 7.935 -18.972 -1.426 1.00 96.06 89 PHE A N 1
ATOM 693 C CA . PHE A 1 89 ? 6.624 -18.331 -1.310 1.00 96.06 89 PHE A CA 1
ATOM 694 C C . PHE A 1 89 ? 5.847 -18.857 -0.098 1.00 96.06 89 PHE A C 1
ATOM 696 O O . PHE A 1 89 ? 5.948 -20.033 0.258 1.00 96.06 89 PHE A O 1
ATOM 703 N N . LEU A 1 90 ? 5.047 -17.996 0.525 1.00 97.00 90 LEU A N 1
ATOM 704 C CA . LEU A 1 90 ? 4.235 -18.340 1.692 1.00 97.00 90 LEU A CA 1
ATOM 705 C C . LEU A 1 90 ? 2.776 -18.475 1.286 1.00 97.00 90 LEU A C 1
ATOM 707 O O . LEU A 1 90 ? 2.235 -17.556 0.686 1.00 97.00 90 LEU A O 1
ATOM 711 N N . ARG A 1 91 ? 2.111 -19.569 1.648 1.00 95.12 91 ARG A N 1
ATOM 712 C CA . ARG A 1 91 ? 0.652 -19.660 1.524 1.00 95.12 91 ARG A CA 1
ATOM 713 C C . ARG A 1 91 ? -0.022 -19.138 2.777 1.00 95.12 91 ARG A C 1
ATOM 715 O O . ARG A 1 91 ? 0.508 -19.312 3.878 1.00 95.12 91 ARG A O 1
ATOM 722 N N . LEU A 1 92 ? -1.219 -18.590 2.604 1.00 93.88 92 LEU A N 1
ATOM 723 C CA . LEU A 1 92 ? -1.963 -17.939 3.674 1.00 93.88 92 LEU A CA 1
ATOM 724 C C . LEU A 1 92 ? -3.247 -18.689 4.049 1.00 93.88 92 LEU A C 1
ATOM 726 O O . LEU A 1 92 ? -3.863 -19.343 3.209 1.00 93.88 92 LEU A O 1
ATOM 730 N N . SER A 1 93 ? -3.642 -18.555 5.313 1.00 93.31 93 SER A N 1
ATOM 731 C CA . SER A 1 93 ? -4.997 -18.811 5.811 1.00 93.31 93 SER A CA 1
ATOM 732 C C . SER A 1 93 ? -5.530 -17.535 6.468 1.00 93.31 93 SER A C 1
ATOM 734 O O . SER A 1 93 ? -4.757 -16.872 7.165 1.00 93.31 93 SER A O 1
ATOM 736 N N . PRO A 1 94 ? -6.808 -17.169 6.282 1.00 92.31 94 PRO A N 1
ATOM 737 C CA . PRO A 1 94 ? -7.368 -15.984 6.924 1.00 92.31 94 PRO A CA 1
ATOM 738 C C . PRO A 1 94 ? -7.401 -16.147 8.451 1.00 92.31 94 PRO A C 1
ATOM 740 O O . PRO A 1 94 ? -7.709 -17.226 8.965 1.00 92.31 94 PRO A O 1
ATOM 743 N N . LEU A 1 95 ? -7.089 -15.070 9.170 1.00 91.31 95 LEU A N 1
ATOM 744 C CA . LEU A 1 95 ? -7.229 -14.948 10.618 1.00 91.31 95 LEU A CA 1
ATOM 745 C C . LEU A 1 95 ? -8.223 -13.817 10.902 1.00 91.31 95 LEU A C 1
ATOM 747 O O . LEU A 1 95 ? -7.867 -12.643 10.849 1.00 91.31 95 LEU A O 1
ATOM 751 N N . GLY A 1 96 ? -9.476 -14.195 11.155 1.00 87.69 96 GLY A N 1
ATOM 752 C CA . GLY A 1 96 ? -10.610 -13.268 11.209 1.00 87.69 96 GLY A CA 1
ATOM 753 C C . GLY A 1 96 ? -11.353 -13.160 9.873 1.00 87.69 96 GLY A C 1
ATOM 754 O O . GLY A 1 96 ? -11.085 -13.910 8.928 1.00 87.69 96 GLY A O 1
ATOM 755 N N . GLY A 1 97 ? -12.319 -12.243 9.796 1.00 86.31 97 GLY A N 1
ATOM 756 C CA . GLY A 1 97 ? -13.196 -12.062 8.635 1.00 86.31 97 GLY A CA 1
ATOM 757 C C . GLY A 1 97 ? -12.563 -11.285 7.476 1.00 86.31 97 GLY A C 1
ATOM 758 O O . GLY A 1 97 ? -13.159 -10.314 7.026 1.00 86.31 97 GLY A O 1
ATOM 759 N N . VAL A 1 98 ? -11.372 -11.676 7.015 1.00 87.88 98 VAL A N 1
ATOM 760 C CA . VAL A 1 98 ? -10.594 -10.938 6.001 1.00 87.88 98 VAL A CA 1
ATOM 761 C C . VAL A 1 98 ? -11.262 -10.946 4.618 1.00 87.88 98 VAL A C 1
ATOM 763 O O . VAL A 1 98 ? -11.638 -12.007 4.114 1.00 87.88 98 VAL A O 1
ATOM 766 N N . ASP A 1 99 ? -11.314 -9.791 3.944 1.00 87.69 99 ASP A N 1
ATOM 767 C CA . ASP A 1 99 ? -11.640 -9.720 2.513 1.00 87.69 99 ASP A CA 1
ATOM 768 C C . ASP A 1 99 ? -10.412 -10.036 1.637 1.00 87.69 99 ASP A C 1
ATOM 770 O O . ASP A 1 99 ? -9.584 -9.173 1.355 1.00 87.69 99 ASP A O 1
ATOM 774 N N . ALA A 1 100 ? -10.284 -11.279 1.167 1.00 87.25 100 ALA A N 1
ATOM 775 C CA . ALA A 1 100 ? -9.161 -11.710 0.325 1.00 87.25 100 ALA A CA 1
ATOM 776 C C . ALA A 1 100 ? -8.967 -10.854 -0.942 1.00 87.25 100 ALA A C 1
ATOM 778 O O . ALA A 1 100 ? -7.834 -10.646 -1.386 1.00 87.25 100 ALA A O 1
ATOM 779 N N . ALA A 1 101 ? -10.059 -10.319 -1.497 1.00 86.31 101 ALA A N 1
ATOM 780 C CA . ALA A 1 101 ? -10.031 -9.488 -2.695 1.00 86.31 101 ALA A CA 1
ATOM 781 C C . ALA A 1 101 ? -9.197 -8.214 -2.505 1.00 86.31 101 ALA A C 1
ATOM 783 O O . ALA A 1 101 ? -8.564 -7.740 -3.445 1.00 86.31 101 ALA A O 1
ATOM 784 N N . THR A 1 102 ? -9.150 -7.683 -1.283 1.00 89.00 102 THR A N 1
ATOM 785 C CA . THR A 1 102 ? -8.457 -6.430 -0.959 1.00 89.00 102 THR A CA 1
ATOM 786 C C . THR A 1 102 ? -6.987 -6.633 -0.619 1.00 89.00 102 THR A C 1
ATOM 788 O O . THR A 1 102 ? -6.352 -5.716 -0.119 1.00 89.00 102 THR A O 1
ATOM 791 N N . TYR A 1 103 ? -6.452 -7.842 -0.796 1.00 91.38 103 TYR A N 1
ATOM 792 C CA . TYR A 1 103 ? -5.044 -8.144 -0.541 1.00 91.38 103 TYR A CA 1
ATOM 793 C C . TYR A 1 103 ? -4.286 -8.482 -1.820 1.00 91.38 103 TYR A C 1
ATOM 795 O O . TYR A 1 103 ? -3.063 -8.482 -1.804 1.00 91.38 103 TYR A O 1
ATOM 803 N N . VAL A 1 104 ? -4.959 -8.728 -2.946 1.00 91.00 104 VAL A N 1
ATOM 804 C CA . VAL A 1 104 ? -4.280 -9.036 -4.212 1.00 91.00 104 VAL A CA 1
ATOM 805 C C . VAL A 1 104 ? -3.395 -7.850 -4.620 1.00 91.00 104 VAL A C 1
ATOM 807 O O . VAL A 1 104 ? -3.859 -6.713 -4.682 1.00 91.00 104 VAL A O 1
ATOM 810 N N . GLY A 1 105 ? -2.099 -8.093 -4.846 1.00 90.94 105 GLY A N 1
ATOM 811 C CA . GLY A 1 105 ? -1.130 -7.041 -5.176 1.00 90.94 105 GLY A CA 1
ATOM 812 C C . GLY A 1 105 ? -0.790 -6.089 -4.020 1.00 90.94 105 GLY A C 1
ATOM 813 O O . GLY A 1 105 ? -0.170 -5.056 -4.261 1.00 90.94 105 GLY A O 1
ATOM 814 N N . HIS A 1 106 ? -1.194 -6.394 -2.779 1.00 93.38 106 HIS A N 1
ATOM 815 C CA . HIS A 1 106 ? -0.878 -5.559 -1.619 1.00 93.38 106 HIS A CA 1
ATOM 816 C C . HIS A 1 106 ? 0.483 -5.862 -1.016 1.00 93.38 106 HIS A C 1
ATOM 818 O O . HIS A 1 106 ? 0.951 -7.002 -0.962 1.00 93.38 106 HIS A O 1
ATOM 824 N N . GLU A 1 107 ? 1.067 -4.807 -0.462 1.00 94.81 107 GLU A N 1
ATOM 825 C CA . GLU A 1 107 ? 2.220 -4.897 0.412 1.00 94.81 107 GLU A CA 1
ATOM 826 C C . GLU A 1 107 ? 1.809 -5.427 1.787 1.00 94.81 107 GLU A C 1
ATOM 828 O O . GLU A 1 107 ? 0.885 -4.921 2.433 1.00 94.81 107 GLU A O 1
ATOM 833 N N . VAL A 1 108 ? 2.547 -6.424 2.259 1.00 95.88 108 VAL A N 1
ATOM 834 C CA . VAL A 1 108 ? 2.347 -7.062 3.560 1.00 95.88 108 VAL A CA 1
ATOM 835 C C . VAL A 1 108 ? 3.661 -7.178 4.321 1.00 95.88 108 VAL A C 1
ATOM 837 O O . VAL A 1 108 ? 4.747 -7.061 3.751 1.00 95.88 108 VAL A O 1
ATOM 840 N N . VAL A 1 109 ? 3.566 -7.404 5.625 1.00 96.25 109 VAL A N 1
ATOM 841 C CA . VAL A 1 109 ? 4.700 -7.718 6.491 1.00 96.25 109 VAL A CA 1
ATOM 842 C C . VAL A 1 109 ? 4.418 -9.033 7.195 1.00 96.25 109 VAL A C 1
ATOM 844 O O . VAL A 1 109 ? 3.391 -9.182 7.857 1.00 96.25 109 VAL A O 1
ATOM 847 N N . VAL A 1 110 ? 5.348 -9.973 7.064 1.00 97.50 110 VAL A N 1
ATOM 848 C CA . VAL A 1 110 ? 5.377 -11.207 7.849 1.00 97.50 110 VAL A CA 1
ATOM 849 C C . VAL A 1 110 ? 6.092 -10.902 9.156 1.00 97.50 110 VAL A C 1
ATOM 851 O O . VAL A 1 110 ? 7.220 -10.410 9.138 1.00 97.50 110 VAL A O 1
ATOM 854 N N . VAL A 1 111 ? 5.423 -11.175 10.271 1.00 96.69 111 VAL A N 1
ATOM 855 C CA . VAL A 1 111 ? 5.985 -11.084 11.616 1.00 96.69 111 VAL A CA 1
ATOM 856 C C . VAL A 1 111 ? 6.353 -12.490 12.060 1.00 96.69 111 VAL A C 1
ATOM 858 O O . VAL A 1 111 ? 5.465 -13.322 12.259 1.00 96.69 111 VAL A O 1
ATOM 861 N N . THR A 1 112 ? 7.652 -12.760 12.180 1.00 95.12 112 THR A N 1
ATOM 862 C CA . THR A 1 112 ? 8.129 -14.078 12.615 1.00 95.12 112 THR A CA 1
ATOM 863 C C . THR A 1 112 ? 7.990 -14.241 14.125 1.00 95.12 112 THR A C 1
ATOM 865 O O . THR A 1 112 ? 7.963 -13.258 14.869 1.00 95.12 112 THR A O 1
ATOM 868 N N . GLU A 1 113 ? 7.980 -15.485 14.602 1.00 88.50 113 GLU A N 1
ATOM 869 C CA . GLU A 1 113 ? 8.051 -15.815 16.034 1.00 88.50 113 GLU A CA 1
ATOM 870 C C . GLU A 1 113 ? 9.190 -15.079 16.778 1.00 88.50 113 GLU A C 1
ATOM 872 O O . GLU A 1 113 ? 9.059 -14.751 17.955 1.00 88.50 113 GLU A O 1
ATOM 877 N N . GLN A 1 114 ? 10.300 -14.767 16.098 1.00 88.00 114 GLN A N 1
ATOM 878 C CA . GLN A 1 114 ? 11.447 -14.055 16.677 1.00 88.00 114 GLN A CA 1
ATOM 879 C C . GLN A 1 114 ? 11.292 -12.521 16.679 1.00 88.00 114 GLN A C 1
ATOM 881 O O . GLN A 1 114 ? 12.228 -11.822 17.062 1.00 88.00 114 GLN A O 1
ATOM 886 N N . GLY A 1 115 ? 10.150 -11.977 16.245 1.00 90.12 115 GLY A N 1
ATOM 887 C CA . GLY A 1 115 ? 9.941 -10.529 16.085 1.00 90.12 115 GLY A CA 1
ATOM 888 C C . GLY A 1 115 ? 10.490 -9.959 14.769 1.00 90.12 115 GLY A C 1
ATOM 889 O O . GLY A 1 115 ? 10.459 -8.750 14.552 1.00 90.12 115 GLY A O 1
ATOM 890 N N . GLU A 1 116 ? 10.946 -10.847 13.887 1.00 94.19 116 GLU A N 1
ATOM 891 C CA . GLU A 1 116 ? 11.224 -10.645 12.469 1.00 94.19 116 GLU A CA 1
ATOM 892 C C . GLU A 1 116 ? 10.213 -9.782 11.708 1.00 94.19 116 GLU A C 1
ATOM 894 O O . GLU A 1 116 ? 9.115 -10.283 11.519 1.00 94.19 116 GLU A O 1
ATOM 899 N N . LEU A 1 117 ? 10.532 -8.585 11.197 1.00 94.62 117 LEU A N 1
ATOM 900 C CA . LEU A 1 117 ? 9.670 -7.907 10.213 1.00 94.62 117 LEU A CA 1
ATOM 901 C C . LEU A 1 117 ? 10.186 -8.151 8.792 1.00 94.62 117 LEU A C 1
ATOM 903 O O . LEU A 1 117 ? 11.165 -7.538 8.369 1.00 94.62 117 LEU A O 1
ATOM 907 N N . LEU A 1 118 ? 9.514 -9.024 8.039 1.00 95.62 118 LEU A N 1
ATOM 908 C CA . LEU A 1 118 ? 9.866 -9.332 6.650 1.00 95.62 118 LEU A CA 1
ATOM 909 C C . LEU A 1 118 ? 8.840 -8.709 5.696 1.00 95.62 118 LEU A C 1
ATOM 911 O O . LEU A 1 118 ? 7.703 -9.185 5.641 1.00 95.62 118 LEU A O 1
ATOM 915 N N . PRO A 1 119 ? 9.202 -7.662 4.932 1.00 95.25 119 PRO A N 1
ATOM 916 C CA . PRO A 1 119 ? 8.323 -7.120 3.906 1.00 95.25 119 PRO A CA 1
ATOM 917 C C . PRO A 1 119 ? 8.054 -8.155 2.812 1.00 95.25 119 PRO A C 1
ATOM 919 O O . PRO A 1 119 ? 8.934 -8.939 2.454 1.00 95.25 119 PRO A O 1
ATOM 922 N N . GLY A 1 120 ? 6.857 -8.120 2.242 1.00 94.94 120 GLY A N 1
ATOM 923 C CA . GLY A 1 120 ? 6.478 -8.955 1.114 1.00 94.94 120 GLY A CA 1
ATOM 924 C C . GLY A 1 120 ? 5.336 -8.363 0.300 1.00 94.94 120 GLY A C 1
ATOM 925 O O . GLY A 1 120 ? 4.761 -7.332 0.652 1.00 94.94 120 GLY A O 1
ATOM 926 N N . ILE A 1 121 ? 5.019 -9.027 -0.806 1.00 95.44 121 ILE A N 1
ATOM 927 C CA . ILE A 1 121 ? 3.882 -8.702 -1.673 1.00 95.44 121 ILE A CA 1
ATOM 928 C C . ILE A 1 121 ? 2.993 -9.930 -1.791 1.00 95.44 121 ILE A C 1
ATOM 930 O O . ILE A 1 121 ? 3.484 -11.037 -2.019 1.00 95.44 121 ILE A O 1
ATOM 934 N N . VAL A 1 122 ? 1.684 -9.735 -1.660 1.00 95.00 122 VAL A N 1
ATOM 935 C CA . VAL A 1 122 ? 0.697 -10.754 -2.019 1.00 95.00 122 VAL A CA 1
ATOM 936 C C . VAL A 1 122 ? 0.663 -10.858 -3.540 1.00 95.00 122 VAL A C 1
ATOM 938 O O . VAL A 1 122 ? 0.207 -9.951 -4.240 1.00 95.00 122 VAL A O 1
ATOM 941 N N . GLY A 1 123 ? 1.203 -11.957 -4.052 1.00 89.06 123 GLY A N 1
ATOM 942 C CA . GLY A 1 123 ? 1.407 -12.150 -5.475 1.00 89.06 123 GLY A CA 1
ATOM 943 C C . GLY A 1 123 ? 0.105 -12.397 -6.229 1.00 89.06 123 GLY A C 1
ATOM 944 O O . GLY A 1 123 ? -0.867 -12.941 -5.708 1.00 89.06 123 GLY A O 1
ATOM 945 N N . THR A 1 124 ? 0.120 -12.027 -7.504 1.00 81.19 124 THR A N 1
ATOM 946 C CA . THR A 1 124 ? -0.914 -12.380 -8.475 1.00 81.19 124 THR A CA 1
ATOM 947 C C . THR A 1 124 ? -0.260 -12.926 -9.733 1.00 81.19 124 THR A C 1
ATOM 949 O O . THR A 1 124 ? 0.889 -12.608 -10.058 1.00 81.19 124 THR A O 1
ATOM 952 N N . LYS A 1 125 ? -0.992 -13.772 -10.449 1.00 76.00 125 LYS A N 1
ATOM 953 C CA . LYS A 1 125 ? -0.567 -14.259 -11.753 1.00 76.00 125 LYS A CA 1
ATOM 954 C C . LYS A 1 125 ? -0.628 -13.105 -12.770 1.00 76.00 125 LYS A C 1
ATOM 956 O O . LYS A 1 125 ? -1.658 -12.433 -12.842 1.00 76.00 125 LYS A O 1
ATOM 961 N N . PRO A 1 126 ? 0.426 -12.880 -13.581 1.00 72.81 126 PRO A N 1
ATOM 962 C CA . PRO A 1 126 ? 0.451 -11.778 -14.539 1.00 72.81 126 PRO A CA 1
ATOM 963 C C . PRO A 1 126 ? -0.763 -11.797 -15.481 1.00 72.81 126 PRO A C 1
ATOM 965 O O . PRO A 1 126 ? -1.070 -12.866 -16.018 1.00 72.81 126 PRO A O 1
ATOM 968 N N . PRO A 1 127 ? -1.409 -10.647 -15.765 1.00 68.62 127 PRO A N 1
ATOM 969 C CA . PRO A 1 127 ? -2.613 -10.570 -16.607 1.00 68.62 127 PRO A CA 1
ATOM 970 C C . PRO A 1 127 ? -2.458 -11.263 -17.961 1.00 68.62 127 PRO A C 1
ATOM 972 O O . PRO A 1 127 ? -3.321 -12.016 -18.395 1.00 68.62 127 PRO A O 1
ATOM 975 N N . HIS A 1 128 ? -1.289 -11.099 -18.577 1.00 68.88 128 HIS A N 1
ATOM 976 C CA . HIS A 1 128 ? -0.916 -11.677 -19.867 1.00 68.88 128 HIS A CA 1
ATOM 977 C C . HIS A 1 128 ? -0.861 -13.218 -19.887 1.00 68.88 128 HIS A C 1
ATOM 979 O O . HIS A 1 128 ? -0.828 -13.815 -20.964 1.00 68.88 128 HIS A O 1
ATOM 985 N N . LEU A 1 129 ? -0.821 -13.861 -18.716 1.00 69.19 129 LEU A N 1
ATOM 986 C CA . LEU A 1 129 ? -0.827 -15.318 -18.536 1.00 69.19 129 LEU A CA 1
ATOM 987 C C . LEU A 1 129 ? -2.133 -15.827 -17.906 1.00 69.19 129 LEU A C 1
ATOM 989 O O . LEU A 1 129 ? -2.360 -17.041 -17.830 1.00 69.19 129 LEU A O 1
ATOM 993 N N . THR A 1 130 ? -2.971 -14.916 -17.423 1.00 70.94 130 THR A N 1
ATOM 994 C CA . THR A 1 130 ? -4.252 -15.199 -16.782 1.00 70.94 130 THR A CA 1
ATOM 995 C C . THR A 1 130 ? -5.304 -15.469 -17.855 1.00 70.94 130 THR A C 1
ATOM 997 O O . THR A 1 130 ? -5.392 -14.759 -18.855 1.00 70.94 130 THR A O 1
ATOM 1000 N N . ARG A 1 131 ? -6.091 -16.538 -17.686 1.00 73.94 131 ARG A N 1
ATOM 1001 C CA . ARG A 1 131 ? -7.191 -16.842 -18.619 1.00 73.94 131 ARG A CA 1
ATOM 1002 C C . ARG A 1 131 ? -8.339 -15.860 -18.392 1.00 73.94 131 ARG A C 1
ATOM 1004 O O . ARG A 1 131 ? -8.545 -15.417 -17.271 1.00 73.94 131 ARG A O 1
ATOM 1011 N N . GLU A 1 132 ? -9.131 -15.575 -19.421 1.00 74.88 132 GLU A N 1
ATOM 1012 C CA . GLU A 1 132 ? -10.230 -14.600 -19.319 1.00 74.88 132 GLU A CA 1
ATOM 1013 C C . GLU A 1 132 ? -11.230 -14.932 -18.192 1.00 74.88 132 GLU A C 1
ATOM 1015 O O . GLU A 1 132 ? -11.653 -14.046 -17.456 1.00 74.88 132 GLU A O 1
ATOM 1020 N N . GLU A 1 133 ? -11.554 -16.211 -17.988 1.00 75.12 133 GLU A N 1
ATOM 1021 C CA . GLU A 1 133 ? -12.423 -16.657 -16.885 1.00 75.12 133 GLU A CA 1
ATOM 1022 C C . GLU A 1 133 ? -11.810 -16.403 -15.499 1.00 75.12 133 GLU A C 1
ATOM 1024 O O . GLU A 1 133 ? -12.513 -16.003 -14.573 1.00 75.12 133 GLU A O 1
ATOM 1029 N N . GLU A 1 134 ? -10.496 -16.600 -15.368 1.00 75.00 134 GLU A N 1
ATOM 1030 C CA . GLU A 1 134 ? -9.728 -16.355 -14.140 1.00 75.00 134 GLU A CA 1
ATOM 1031 C C . GLU A 1 134 ? -9.652 -14.848 -13.846 1.00 75.00 134 GLU A C 1
ATOM 1033 O O . GLU A 1 134 ? -9.689 -14.438 -12.693 1.00 75.00 134 GLU A O 1
ATOM 1038 N N . TYR A 1 135 ? -9.623 -14.012 -14.886 1.00 74.75 135 TYR A N 1
ATOM 1039 C CA . TYR A 1 135 ? -9.585 -12.552 -14.777 1.00 74.75 135 TYR A CA 1
ATOM 1040 C C . TYR A 1 135 ? -10.882 -11.951 -14.218 1.00 74.75 135 TYR A C 1
ATOM 1042 O O . TYR A 1 135 ? -10.868 -10.907 -13.574 1.00 74.75 135 TYR A O 1
ATOM 1050 N N . ARG A 1 136 ? -12.018 -12.625 -14.429 1.00 82.19 136 ARG A N 1
ATOM 1051 C CA . ARG A 1 136 ? -13.341 -12.167 -13.971 1.00 82.19 136 ARG A CA 1
ATOM 1052 C C . ARG A 1 136 ? -13.617 -12.479 -12.499 1.00 82.19 136 ARG A C 1
ATOM 1054 O O . ARG A 1 136 ? -14.679 -12.112 -11.989 1.00 82.19 136 ARG A O 1
ATOM 1061 N N . ARG A 1 137 ? -12.702 -13.171 -11.814 1.00 84.94 137 ARG A N 1
ATOM 1062 C CA . ARG A 1 137 ? -12.869 -13.599 -10.424 1.00 84.94 137 ARG A CA 1
ATOM 1063 C C . ARG A 1 137 ? -11.634 -13.310 -9.580 1.00 84.94 137 ARG A C 1
ATOM 1065 O O . ARG A 1 137 ? -10.499 -13.345 -10.059 1.00 84.94 137 ARG A O 1
ATOM 1072 N N . PHE A 1 138 ? -11.873 -13.028 -8.308 1.00 83.12 138 PHE A N 1
ATOM 1073 C CA . PHE A 1 138 ? -10.826 -13.011 -7.305 1.00 83.12 138 PHE A CA 1
ATOM 1074 C C . PHE A 1 138 ? -10.325 -14.430 -7.028 1.00 83.12 138 PHE A C 1
ATOM 1076 O O . PHE A 1 138 ? -11.104 -15.382 -7.134 1.00 83.12 138 PHE A O 1
ATOM 1083 N N . PRO A 1 139 ? -9.035 -14.580 -6.682 1.00 78.69 139 PRO A N 1
ATOM 1084 C CA . PRO A 1 139 ? -8.520 -15.854 -6.213 1.00 78.69 139 PRO A CA 1
ATOM 1085 C C . PRO A 1 139 ? -9.231 -16.258 -4.919 1.00 78.69 139 PRO A C 1
ATOM 1087 O O . PRO A 1 139 ? -9.524 -15.407 -4.077 1.00 78.69 139 PRO A O 1
ATOM 1090 N N . GLU A 1 140 ? -9.444 -17.559 -4.731 1.00 81.44 140 GLU A N 1
ATOM 1091 C CA . GLU A 1 140 ? -9.871 -18.080 -3.430 1.00 81.44 140 GLU A CA 1
ATOM 1092 C C . GLU A 1 140 ? -8.809 -17.735 -2.368 1.00 81.44 140 GLU A C 1
ATOM 1094 O O . GLU A 1 140 ? -7.613 -17.790 -2.691 1.00 81.44 140 GLU A O 1
ATOM 1099 N N . PRO A 1 141 ? -9.189 -17.412 -1.117 1.00 82.50 141 PRO A N 1
ATOM 1100 C CA . PRO A 1 141 ? -8.250 -17.002 -0.069 1.00 82.50 141 PRO A CA 1
ATOM 1101 C C . PRO A 1 141 ? -7.048 -17.945 0.084 1.00 82.50 141 PRO A C 1
ATOM 1103 O O . PRO A 1 141 ? -5.913 -17.501 0.236 1.00 82.50 141 PRO A O 1
ATOM 1106 N N . GLU A 1 142 ? -7.269 -19.254 -0.032 1.00 79.75 142 GLU A N 1
ATOM 1107 C CA . GLU A 1 142 ? -6.232 -20.279 0.096 1.00 79.75 142 GLU A CA 1
ATOM 1108 C C . GLU A 1 142 ? -5.218 -20.247 -1.056 1.00 79.75 142 GLU A C 1
ATOM 1110 O O . GLU A 1 142 ? -4.080 -20.699 -0.902 1.00 79.75 142 GLU A O 1
ATOM 1115 N N . SER A 1 143 ? -5.613 -19.745 -2.225 1.00 82.81 143 SER A N 1
ATOM 1116 C CA . SER A 1 143 ? -4.731 -19.626 -3.387 1.00 82.81 143 SER A CA 1
ATOM 1117 C C . SER A 1 143 ? -3.801 -18.416 -3.305 1.00 82.81 143 SER A C 1
ATOM 1119 O O . SER A 1 143 ? -2.801 -18.374 -4.020 1.00 82.81 143 SER A O 1
ATOM 1121 N N . LEU A 1 144 ? -4.050 -17.469 -2.396 1.00 89.31 144 LEU A N 1
ATOM 1122 C CA . LEU A 1 144 ? -3.138 -16.350 -2.187 1.00 89.31 144 LEU A CA 1
ATOM 1123 C C . LEU A 1 144 ? -1.783 -16.831 -1.659 1.00 89.31 144 LEU A C 1
ATOM 1125 O O . LEU A 1 144 ? -1.677 -17.753 -0.839 1.00 89.31 144 LEU A O 1
ATOM 1129 N N . PHE A 1 145 ? -0.730 -16.175 -2.137 1.00 94.44 145 PHE A N 1
ATOM 1130 C CA . PHE A 1 145 ? 0.631 -16.400 -1.677 1.00 94.44 145 PHE A CA 1
ATOM 1131 C C . PHE A 1 145 ? 1.373 -15.079 -1.483 1.00 94.44 145 PHE A C 1
ATOM 1133 O O . PHE A 1 145 ? 1.066 -14.083 -2.133 1.00 94.44 145 PHE A O 1
ATOM 1140 N N . VAL A 1 146 ? 2.369 -15.083 -0.600 1.00 96.44 146 VAL A N 1
ATOM 1141 C CA . VAL A 1 146 ? 3.237 -13.935 -0.319 1.00 96.44 146 VAL A CA 1
ATOM 1142 C C . VAL A 1 146 ? 4.649 -14.227 -0.788 1.00 96.44 146 VAL A C 1
ATOM 1144 O O . VAL A 1 146 ? 5.210 -15.290 -0.515 1.00 96.44 146 VAL A O 1
ATOM 1147 N N . ASP A 1 147 ? 5.225 -13.248 -1.469 1.00 96.25 147 ASP A N 1
ATOM 1148 C CA . ASP A 1 147 ? 6.616 -13.211 -1.882 1.00 96.25 147 ASP A CA 1
ATOM 1149 C C . ASP A 1 147 ? 7.394 -12.235 -0.997 1.00 96.25 147 ASP A C 1
ATOM 1151 O O . ASP A 1 147 ? 7.169 -11.027 -1.044 1.00 96.25 147 ASP A O 1
ATOM 1155 N N . ILE A 1 148 ? 8.298 -12.775 -0.178 1.00 96.00 148 ILE A N 1
ATOM 1156 C CA . ILE A 1 148 ? 9.183 -12.011 0.719 1.00 96.00 148 ILE A CA 1
ATOM 1157 C C . ILE A 1 148 ? 10.595 -11.828 0.141 1.00 96.00 148 ILE A C 1
ATOM 1159 O O . ILE A 1 148 ? 11.506 -11.376 0.836 1.00 96.00 148 ILE A O 1
ATOM 1163 N N . GLY A 1 149 ? 10.817 -12.225 -1.117 1.00 93.44 149 GLY A N 1
ATOM 1164 C CA . GLY A 1 149 ? 12.091 -12.016 -1.800 1.00 93.44 149 GLY A CA 1
ATOM 1165 C C . GLY A 1 149 ? 13.275 -12.833 -1.267 1.00 93.44 149 GLY A C 1
ATOM 1166 O O . GLY A 1 149 ? 14.430 -12.446 -1.463 1.00 93.44 149 GLY A O 1
ATOM 1167 N N . LEU A 1 150 ? 13.011 -13.936 -0.564 1.00 94.44 150 LEU A N 1
ATOM 1168 C CA . LEU A 1 150 ? 14.026 -14.841 -0.020 1.00 94.44 150 LEU A CA 1
ATOM 1169 C C . LEU A 1 150 ? 14.049 -16.170 -0.772 1.00 94.44 150 LEU A C 1
ATOM 1171 O O . LEU A 1 150 ? 13.042 -16.613 -1.322 1.00 94.44 150 LEU A O 1
ATOM 1175 N N . SER A 1 151 ? 15.209 -16.829 -0.764 1.00 93.00 151 SER A N 1
ATOM 1176 C CA . SER A 1 151 ? 15.306 -18.205 -1.250 1.00 93.00 151 SER A CA 1
ATOM 1177 C C . SER A 1 151 ? 14.480 -19.152 -0.378 1.00 93.00 151 SER A C 1
ATOM 1179 O O . SER A 1 151 ? 14.279 -18.902 0.808 1.00 93.00 151 SER A O 1
ATOM 1181 N N . GLU A 1 152 ? 14.063 -20.295 -0.928 1.00 94.44 152 GLU A N 1
ATOM 1182 C CA . GLU A 1 152 ? 13.322 -21.307 -0.162 1.00 94.44 152 GLU A CA 1
ATOM 1183 C C . GLU A 1 152 ? 14.044 -21.725 1.127 1.00 94.44 152 GLU A C 1
ATOM 1185 O O . GLU A 1 152 ? 13.419 -21.874 2.176 1.00 94.44 152 GLU A O 1
ATOM 1190 N N . GLU A 1 153 ? 15.365 -21.886 1.061 1.00 95.19 153 GLU A N 1
ATOM 1191 C CA . GLU A 1 153 ? 16.180 -22.289 2.204 1.00 95.19 153 GLU A CA 1
ATOM 1192 C C . GLU A 1 153 ? 16.197 -21.211 3.302 1.00 95.19 153 GLU A C 1
ATOM 1194 O O . GLU A 1 153 ? 16.058 -21.523 4.485 1.00 95.19 153 GLU A O 1
ATOM 1199 N N . GLU A 1 154 ? 16.329 -19.936 2.923 1.00 94.75 154 GLU A N 1
ATOM 1200 C CA . GLU A 1 154 ? 16.280 -18.802 3.852 1.00 94.75 154 GLU A CA 1
ATOM 1201 C C . GLU A 1 154 ? 14.870 -18.607 4.426 1.00 94.75 154 GLU A C 1
ATOM 1203 O O . GLU A 1 154 ? 14.734 -18.437 5.639 1.00 94.75 154 GLU A O 1
ATOM 1208 N N . THR A 1 155 ? 13.826 -18.717 3.599 1.00 96.56 155 THR A N 1
ATOM 1209 C CA . THR A 1 155 ? 12.430 -18.638 4.046 1.00 96.56 155 THR A CA 1
ATOM 1210 C C . THR A 1 155 ? 12.123 -19.725 5.071 1.00 96.56 155 THR A C 1
ATOM 1212 O O . THR A 1 155 ? 11.633 -19.414 6.149 1.00 96.56 155 THR A O 1
ATOM 1215 N N . ARG A 1 156 ? 12.465 -20.996 4.807 1.00 96.00 156 ARG A N 1
ATOM 1216 C CA . ARG A 1 156 ? 12.219 -22.106 5.755 1.00 96.00 156 ARG A CA 1
ATOM 1217 C C . ARG A 1 156 ? 12.974 -21.948 7.080 1.00 96.00 156 ARG A C 1
ATOM 1219 O O . ARG A 1 156 ? 12.552 -22.489 8.111 1.00 96.00 156 ARG A O 1
ATOM 1226 N N . ARG A 1 157 ? 14.108 -21.239 7.063 1.00 95.44 157 ARG A N 1
ATOM 1227 C CA . ARG A 1 157 ? 14.872 -20.921 8.274 1.00 95.44 157 ARG A CA 1
ATOM 1228 C C . ARG A 1 157 ? 14.202 -19.831 9.107 1.00 95.44 157 ARG A C 1
ATOM 1230 O O . ARG A 1 157 ? 14.097 -20.032 10.313 1.00 95.44 157 ARG A O 1
ATOM 1237 N N . ARG A 1 158 ? 13.750 -18.743 8.477 1.00 95.62 158 ARG A N 1
ATOM 1238 C CA . ARG A 1 158 ? 13.248 -17.533 9.158 1.00 95.62 158 ARG A CA 1
ATOM 1239 C C . ARG A 1 158 ? 11.749 -17.549 9.444 1.00 95.62 158 ARG A C 1
ATOM 1241 O O . ARG A 1 158 ? 11.335 -16.987 10.443 1.00 95.62 158 ARG A O 1
ATOM 1248 N N . VAL A 1 159 ? 10.959 -18.197 8.591 1.00 97.38 159 VAL A N 1
ATOM 1249 C CA . VAL A 1 159 ? 9.494 -18.219 8.670 1.00 97.38 159 VAL A CA 1
ATOM 1250 C C . VAL A 1 159 ? 8.999 -19.606 9.068 1.00 97.38 159 VAL A C 1
ATOM 1252 O O . VAL A 1 159 ? 9.480 -20.629 8.561 1.00 97.38 159 VAL A O 1
ATOM 1255 N N . LYS A 1 160 ? 8.016 -19.648 9.966 1.00 95.81 160 LYS A N 1
ATOM 1256 C CA . LYS A 1 160 ? 7.334 -20.856 10.437 1.00 95.81 160 LYS A CA 1
ATOM 1257 C C . LYS A 1 160 ? 5.848 -20.818 10.103 1.00 95.81 160 LYS A C 1
ATOM 1259 O O . LYS A 1 160 ? 5.237 -19.770 9.929 1.00 95.81 160 LYS A O 1
ATOM 1264 N N . VAL A 1 161 ? 5.258 -22.009 10.005 1.00 95.69 161 VAL A N 1
ATOM 1265 C CA . VAL A 1 161 ? 3.797 -22.143 9.956 1.00 95.69 161 VAL A CA 1
ATOM 1266 C C . VAL A 1 161 ? 3.231 -21.589 11.262 1.00 95.69 161 VAL A C 1
ATOM 1268 O O . VAL A 1 161 ? 3.693 -21.979 12.332 1.00 95.69 161 VAL A O 1
ATOM 1271 N N . GLY A 1 162 ? 2.250 -20.695 11.160 1.00 94.38 162 GLY A N 1
ATOM 1272 C CA . GLY A 1 162 ? 1.692 -19.949 12.288 1.00 94.38 162 GLY A CA 1
ATOM 1273 C C . GLY A 1 162 ? 2.230 -18.523 12.446 1.00 94.38 162 GLY A C 1
ATOM 1274 O O . GLY A 1 162 ? 1.614 -17.757 13.183 1.00 94.38 162 GLY A O 1
ATOM 1275 N N . ASP A 1 163 ? 3.300 -18.137 11.737 1.00 97.31 163 ASP A N 1
ATOM 1276 C CA . ASP A 1 163 ? 3.711 -16.729 11.662 1.00 97.31 163 ASP A CA 1
ATOM 1277 C C . ASP A 1 163 ? 2.585 -15.883 11.054 1.00 97.31 163 ASP A C 1
ATOM 1279 O O . ASP A 1 163 ? 1.820 -16.352 10.203 1.00 97.31 163 ASP A O 1
ATOM 1283 N N . VAL A 1 164 ? 2.474 -14.631 11.493 1.00 97.06 164 VAL A N 1
ATOM 1284 C CA . VAL A 1 164 ? 1.340 -13.768 11.141 1.00 97.06 164 VAL A CA 1
ATOM 1285 C C . VAL A 1 164 ? 1.744 -12.786 10.051 1.00 97.06 164 VAL A C 1
ATOM 1287 O O . VAL A 1 164 ? 2.815 -12.186 10.103 1.00 97.06 164 VAL A O 1
ATOM 1290 N N . VAL A 1 165 ? 0.873 -12.590 9.070 1.00 97.31 165 VAL A N 1
ATOM 1291 C CA . VAL A 1 165 ? 1.058 -11.643 7.974 1.00 97.31 165 VAL A CA 1
ATOM 1292 C C . VAL A 1 165 ? 0.025 -10.526 8.087 1.00 97.31 165 VAL A C 1
ATOM 1294 O O . VAL A 1 165 ? -1.179 -10.779 8.107 1.00 97.31 165 VAL A O 1
ATOM 1297 N N . TYR A 1 166 ? 0.507 -9.288 8.149 1.00 96.00 166 TYR A N 1
ATOM 1298 C CA . TYR A 1 166 ? -0.294 -8.073 8.310 1.00 96.00 166 TYR A CA 1
ATOM 1299 C C . TYR A 1 166 ? -0.226 -7.203 7.050 1.00 96.00 166 TYR A C 1
ATOM 1301 O O . TYR A 1 166 ? 0.800 -7.232 6.363 1.00 96.00 166 TYR A O 1
ATOM 1309 N N . PRO A 1 167 ? -1.231 -6.350 6.779 1.00 93.44 167 PRO A N 1
ATOM 1310 C CA . PRO A 1 167 ? -1.059 -5.225 5.863 1.00 93.44 167 PRO A CA 1
ATOM 1311 C C . PRO A 1 167 ? 0.164 -4.378 6.240 1.00 93.44 167 PRO A C 1
ATOM 1313 O O . PRO A 1 167 ? 0.379 -4.065 7.415 1.00 93.44 167 PRO A O 1
ATOM 1316 N N . SER A 1 168 ? 0.943 -3.945 5.246 1.00 91.06 168 SER A N 1
ATOM 1317 C CA . SER A 1 168 ? 2.039 -2.981 5.461 1.00 91.06 168 SER A CA 1
ATOM 1318 C C . SER A 1 168 ? 1.551 -1.539 5.626 1.00 91.06 168 SER A C 1
ATOM 1320 O O . SER A 1 168 ? 2.336 -0.646 5.942 1.00 91.06 168 SER A O 1
ATOM 1322 N N . VAL A 1 169 ? 0.256 -1.298 5.419 1.00 88.25 169 VAL A N 1
ATOM 1323 C CA . VAL A 1 169 ? -0.360 0.027 5.437 1.00 88.25 169 VAL A CA 1
ATOM 1324 C C . VAL A 1 169 ? -0.331 0.621 6.850 1.00 88.25 169 VAL A C 1
ATOM 1326 O O . VAL A 1 169 ? -1.059 0.188 7.739 1.00 88.25 169 VAL A O 1
ATOM 1329 N N . LEU A 1 170 ? 0.484 1.658 7.056 1.00 88.25 170 LEU A N 1
ATOM 1330 C CA . LEU A 1 170 ? 0.520 2.413 8.315 1.00 88.25 170 LEU A CA 1
ATOM 1331 C C . LEU A 1 170 ? -0.576 3.481 8.356 1.00 88.25 170 LEU A C 1
ATOM 1333 O O . LEU A 1 170 ? -0.841 4.102 7.328 1.00 88.25 170 LEU A O 1
ATOM 1337 N N . PRO A 1 171 ? -1.207 3.753 9.505 1.00 92.69 171 PRO A N 1
ATOM 1338 C CA . PRO A 1 171 ? -2.264 4.751 9.584 1.00 92.69 171 PRO A CA 1
ATOM 1339 C C . PRO A 1 171 ? -1.734 6.170 9.304 1.00 92.69 171 PRO A C 1
ATOM 1341 O O . PRO A 1 171 ? -0.605 6.510 9.652 1.00 92.69 171 PRO A O 1
ATOM 1344 N N . ALA A 1 172 ? -2.548 6.995 8.651 1.00 94.69 172 ALA A N 1
ATOM 1345 C CA . ALA A 1 172 ? -2.218 8.354 8.234 1.00 94.69 172 ALA A CA 1
ATOM 1346 C C . ALA A 1 172 ? -3.467 9.247 8.238 1.00 94.69 172 ALA A C 1
ATOM 1348 O O . ALA A 1 172 ? -4.599 8.766 8.190 1.00 94.69 172 ALA A O 1
ATOM 1349 N N . ARG A 1 173 ? -3.269 10.566 8.268 1.00 94.50 173 ARG A N 1
ATOM 1350 C CA . ARG A 1 173 ? -4.356 11.528 8.040 1.00 94.50 173 ARG A CA 1
ATOM 1351 C C . ARG A 1 173 ? -4.711 11.583 6.555 1.00 94.50 173 ARG A C 1
ATOM 1353 O O . ARG A 1 173 ? -3.828 11.471 5.709 1.00 94.50 173 ARG A O 1
ATOM 1360 N N . ILE A 1 174 ? -5.989 11.794 6.261 1.00 93.81 174 ILE A N 1
ATOM 1361 C CA . ILE A 1 174 ? -6.510 11.991 4.905 1.00 93.81 174 ILE A CA 1
ATOM 1362 C C . ILE A 1 174 ? -7.577 13.089 4.934 1.00 93.81 174 ILE A C 1
ATOM 1364 O O . ILE A 1 174 ? -8.413 13.103 5.836 1.00 93.81 174 ILE A O 1
ATOM 1368 N N . GLY A 1 175 ? -7.524 14.023 3.980 1.00 88.38 175 GLY A N 1
ATOM 1369 C CA . GLY A 1 175 ? -8.392 15.205 3.971 1.00 88.38 175 GLY A CA 1
ATOM 1370 C C . GLY A 1 175 ? -8.335 16.032 5.268 1.00 88.38 175 GLY A C 1
ATOM 1371 O O . GLY A 1 175 ? -7.418 15.901 6.089 1.00 88.38 175 GLY A O 1
ATOM 1372 N N . GLU A 1 176 ? -9.338 16.885 5.475 1.00 84.00 176 GLU A N 1
ATOM 1373 C CA . GLU A 1 176 ? -9.498 17.638 6.720 1.00 84.00 176 GLU A CA 1
ATOM 1374 C C . GLU A 1 176 ? -10.281 16.807 7.752 1.00 84.00 176 GLU A C 1
ATOM 1376 O O . GLU A 1 176 ? -11.490 16.609 7.657 1.00 84.00 176 GLU A O 1
ATOM 1381 N N . GLY A 1 177 ? -9.586 16.306 8.778 1.00 89.69 177 GLY A N 1
ATOM 1382 C CA . GLY A 1 177 ? -10.232 15.683 9.942 1.00 89.69 177 GLY A CA 1
ATOM 1383 C C . GLY A 1 177 ? -10.574 14.194 9.813 1.00 89.69 177 GLY A C 1
ATOM 1384 O O . GLY A 1 177 ? -11.338 13.685 10.636 1.00 89.69 177 GLY A O 1
ATOM 1385 N N . ARG A 1 178 ? -10.001 13.469 8.845 1.00 94.88 178 ARG A N 1
ATOM 1386 C CA . ARG A 1 178 ? -10.149 12.008 8.740 1.00 94.88 178 ARG A CA 1
ATOM 1387 C C . ARG A 1 178 ? -8.821 11.274 8.868 1.00 94.88 178 ARG A C 1
ATOM 1389 O O . ARG A 1 178 ? -7.738 11.846 8.720 1.00 94.88 178 ARG A O 1
ATOM 1396 N N . VAL A 1 179 ? -8.923 9.987 9.179 1.00 96.31 179 VAL A N 1
ATOM 1397 C CA . VAL A 1 179 ? -7.796 9.061 9.299 1.00 96.31 179 VAL A CA 1
ATOM 1398 C C . VAL A 1 179 ? -8.072 7.849 8.428 1.00 96.31 179 VAL A C 1
ATOM 1400 O O . VAL A 1 179 ? -9.203 7.373 8.357 1.00 96.31 179 VAL A O 1
ATOM 1403 N N . THR A 1 180 ? -7.025 7.352 7.782 1.00 96.62 180 THR A N 1
ATOM 1404 C CA . THR A 1 180 ? -7.040 6.109 7.022 1.00 96.62 180 THR A CA 1
ATOM 1405 C C . THR A 1 180 ? -5.914 5.188 7.468 1.00 96.62 180 THR A C 1
ATOM 1407 O O . THR A 1 180 ? -4.814 5.653 7.758 1.00 96.62 180 THR A O 1
ATOM 1410 N N . GLY A 1 181 ? -6.135 3.880 7.510 1.00 94.69 181 GLY A N 1
ATOM 1411 C CA . GLY A 1 181 ? -5.125 2.917 7.949 1.00 94.69 181 GLY A CA 1
ATOM 1412 C C . GLY A 1 181 ? -5.684 1.521 8.136 1.00 94.69 181 GLY A C 1
ATOM 1413 O O . GLY A 1 181 ? -6.885 1.325 8.021 1.00 94.69 181 GLY A O 1
ATOM 1414 N N . LYS A 1 182 ? -4.808 0.561 8.433 1.00 94.12 182 LYS A N 1
ATOM 1415 C CA . LYS A 1 182 ? -5.236 -0.760 8.900 1.00 94.12 182 LYS A CA 1
ATOM 1416 C C . LYS A 1 182 ? -5.816 -0.671 10.317 1.00 94.12 182 LYS A C 1
ATOM 1418 O O . LYS A 1 182 ? -5.432 0.232 11.069 1.00 94.12 182 LYS A O 1
ATOM 1423 N N . ALA A 1 183 ? -6.613 -1.665 10.697 1.00 95.69 183 ALA A N 1
ATOM 1424 C CA . ALA A 1 183 ? -7.046 -1.894 12.074 1.00 95.69 183 ALA A CA 1
ATOM 1425 C C . ALA A 1 183 ? -7.751 -0.691 12.723 1.00 95.69 183 ALA A C 1
ATOM 1427 O O . ALA A 1 183 ? -7.625 -0.477 13.926 1.00 95.69 183 ALA A O 1
ATOM 1428 N N . LEU A 1 184 ? -8.445 0.154 11.955 1.00 97.44 184 LEU A N 1
ATOM 1429 C CA . LEU A 1 184 ? -9.353 1.125 12.568 1.00 97.44 184 LEU A CA 1
ATOM 1430 C C . LEU A 1 184 ? -10.513 0.377 13.227 1.00 97.44 184 LEU A C 1
ATOM 1432 O O . LEU A 1 184 ? -10.919 0.763 14.324 1.00 97.44 184 LEU A O 1
ATOM 1436 N N . ASP A 1 185 ? -10.936 -0.721 12.607 1.00 96.62 185 ASP A N 1
ATOM 1437 C CA . ASP A 1 185 ? -11.599 -1.839 13.260 1.00 96.62 185 ASP A CA 1
ATOM 1438 C C . ASP A 1 185 ? -10.597 -2.628 14.140 1.00 96.62 185 ASP A C 1
ATOM 1440 O O . ASP A 1 185 ? -9.656 -3.245 13.639 1.00 96.62 185 ASP A O 1
ATOM 1444 N N . ASN A 1 186 ? -10.634 -2.549 15.470 1.00 97.81 186 ASN A N 1
ATOM 1445 C CA . ASN A 1 186 ? -11.472 -1.682 16.310 1.00 97.81 186 ASN A CA 1
ATOM 1446 C C . ASN A 1 186 ? -10.645 -0.739 17.199 1.00 97.81 186 ASN A C 1
ATOM 1448 O O . ASN A 1 186 ? -11.061 -0.269 18.266 1.00 97.81 186 ASN A O 1
ATOM 1452 N N . ARG A 1 187 ? -9.436 -0.384 16.736 1.00 98.00 187 ARG A N 1
ATOM 1453 C CA . ARG A 1 187 ? -8.551 0.571 17.432 1.00 98.00 187 ARG A CA 1
ATOM 1454 C C . ARG A 1 187 ? -9.172 1.962 17.529 1.00 98.00 187 ARG A C 1
ATOM 1456 O O . ARG A 1 187 ? -8.836 2.705 18.454 1.00 98.00 187 ARG A O 1
ATOM 1463 N N . ALA A 1 188 ? -10.088 2.313 16.626 1.00 98.25 188 ALA A N 1
ATOM 1464 C CA . ALA A 1 188 ? -10.863 3.543 16.708 1.00 98.25 188 ALA A CA 1
ATOM 1465 C C . ALA A 1 188 ? -11.776 3.562 17.945 1.00 98.25 188 ALA A C 1
ATOM 1467 O O . ALA A 1 188 ? -11.782 4.558 18.672 1.00 98.25 188 ALA A O 1
ATOM 1468 N N . SER A 1 189 ? -12.457 2.459 18.266 1.00 98.38 189 SER A N 1
ATOM 1469 C CA . SER A 1 189 ? -13.284 2.374 19.479 1.00 98.38 189 SER A CA 1
ATOM 1470 C C . SER A 1 189 ? -12.464 2.263 20.753 1.00 98.38 189 SER A C 1
ATOM 1472 O O . SER A 1 189 ? -12.832 2.850 21.774 1.00 98.38 189 SER A O 1
ATOM 1474 N N . VAL A 1 190 ? -11.296 1.616 20.704 1.00 98.56 190 VAL A N 1
ATOM 1475 C CA . VAL A 1 190 ? -10.339 1.683 21.816 1.00 98.56 190 VAL A CA 1
ATOM 1476 C C . VAL A 1 190 ? -9.914 3.136 22.064 1.00 98.56 190 VAL A C 1
ATOM 1478 O O . VAL A 1 190 ? -9.923 3.590 23.210 1.00 98.56 190 VAL A O 1
ATOM 1481 N N . ALA A 1 191 ? -9.612 3.910 21.016 1.00 98.25 191 ALA A N 1
ATOM 1482 C CA . ALA A 1 191 ? -9.283 5.328 21.154 1.00 98.25 191 ALA A CA 1
ATOM 1483 C C . ALA A 1 191 ? -10.454 6.152 21.731 1.00 98.25 191 ALA A C 1
ATOM 1485 O O . ALA A 1 191 ? -10.226 6.985 22.611 1.00 98.25 191 ALA A O 1
ATOM 1486 N N . ILE A 1 192 ? -11.701 5.881 21.316 1.00 98.31 192 ILE A N 1
ATOM 1487 C CA . ILE A 1 192 ? -12.923 6.472 21.900 1.00 98.31 192 ILE A CA 1
ATOM 1488 C C . ILE A 1 192 ? -13.004 6.177 23.402 1.00 98.31 192 ILE A C 1
ATOM 1490 O O . ILE A 1 192 ? -13.220 7.088 24.206 1.00 98.31 192 ILE A O 1
ATOM 1494 N N . MET A 1 193 ? -12.799 4.918 23.794 1.00 97.88 193 MET 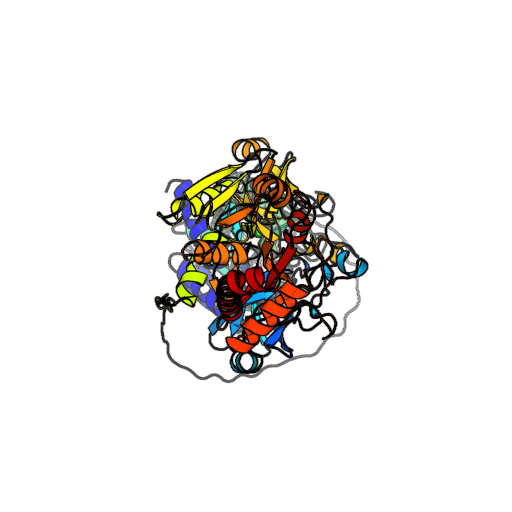A N 1
ATOM 1495 C CA . MET A 1 193 ? -12.838 4.479 25.188 1.00 97.88 193 MET A CA 1
ATOM 1496 C C . MET A 1 193 ? -11.784 5.206 26.036 1.00 97.88 193 MET A C 1
ATOM 1498 O O . MET A 1 193 ? -12.104 5.743 27.100 1.00 97.88 193 MET A O 1
ATOM 1502 N N . LEU A 1 194 ? -10.541 5.301 25.549 1.00 97.62 194 LEU A N 1
ATOM 1503 C CA . LEU A 1 194 ? -9.468 6.045 26.218 1.00 97.62 194 LEU A CA 1
ATOM 1504 C C . LEU A 1 194 ? -9.781 7.543 26.324 1.00 97.62 194 LEU A C 1
ATOM 1506 O O . LEU A 1 194 ? -9.560 8.157 27.374 1.00 97.62 194 LEU A O 1
ATOM 1510 N N . TRP A 1 195 ? -10.337 8.135 25.266 1.00 96.69 195 TRP A N 1
ATOM 1511 C CA . TRP A 1 195 ? -10.728 9.541 25.260 1.00 96.69 195 TRP A CA 1
ATOM 1512 C C . TRP A 1 195 ? -11.855 9.829 26.255 1.00 96.69 195 TRP A C 1
ATOM 1514 O O . TRP A 1 195 ? -11.798 10.823 26.979 1.00 96.69 195 TRP A O 1
ATOM 1524 N N . ALA A 1 196 ? -12.838 8.935 26.379 1.00 96.62 196 ALA A N 1
ATOM 1525 C CA . ALA A 1 196 ? -13.905 9.069 27.366 1.00 96.62 196 ALA A CA 1
ATOM 1526 C C . ALA A 1 196 ? -13.360 9.041 28.808 1.00 96.62 196 ALA A C 1
ATOM 1528 O O . ALA A 1 196 ? -13.739 9.880 29.632 1.00 96.62 196 ALA A O 1
ATOM 1529 N N . LEU A 1 197 ? -12.405 8.150 29.112 1.00 95.69 197 LEU A N 1
ATOM 1530 C CA . LEU A 1 197 ? -11.714 8.125 30.411 1.00 95.69 197 LEU A CA 1
ATOM 1531 C C . LEU A 1 197 ? -10.945 9.427 30.677 1.00 95.69 197 LEU A C 1
ATOM 1533 O O . LEU A 1 197 ? -10.978 9.958 31.795 1.00 95.69 197 LEU A O 1
ATOM 1537 N N . ARG A 1 198 ? -10.291 9.982 29.650 1.00 94.44 198 ARG A N 1
ATOM 1538 C CA . ARG A 1 198 ? -9.624 11.286 29.732 1.00 94.44 198 ARG A CA 1
ATOM 1539 C C . ARG A 1 198 ? -10.617 12.409 30.032 1.00 94.44 198 ARG A C 1
ATOM 1541 O O . ARG A 1 198 ? -10.348 13.213 30.921 1.00 94.44 198 ARG A O 1
ATOM 1548 N N . LEU A 1 199 ? -11.750 12.470 29.332 1.00 93.44 199 LEU A N 1
ATOM 1549 C CA . LEU A 1 199 ? -12.784 13.494 29.537 1.00 93.44 199 LEU A CA 1
ATOM 1550 C C . LEU A 1 199 ? -13.440 13.398 30.917 1.00 93.44 199 LEU A C 1
ATOM 1552 O O . LEU A 1 199 ? -13.801 14.413 31.511 1.00 93.44 199 LEU A O 1
ATOM 1556 N N . LEU A 1 200 ? -13.546 12.191 31.470 1.00 91.25 200 LEU A N 1
ATOM 1557 C CA . LEU A 1 200 ? -14.003 11.988 32.840 1.00 91.25 200 LEU A CA 1
ATOM 1558 C C . LEU A 1 200 ? -13.006 12.503 33.883 1.00 91.25 200 LEU A C 1
ATOM 1560 O O . LEU A 1 200 ? -13.379 12.669 35.044 1.00 91.25 200 LEU A O 1
ATOM 1564 N N . ARG A 1 201 ? -11.722 12.703 33.554 1.00 85.88 201 ARG A N 1
ATOM 1565 C CA . ARG A 1 201 ? -10.679 13.099 34.520 1.00 85.88 201 ARG A CA 1
ATOM 1566 C C . ARG A 1 201 ? -11.084 14.351 35.308 1.00 85.88 201 ARG A C 1
ATOM 1568 O O . ARG A 1 201 ? -11.384 15.387 34.731 1.00 85.88 201 ARG A O 1
ATOM 1575 N N . GLY A 1 202 ? -11.042 14.253 36.637 1.00 79.31 202 GLY A N 1
ATOM 1576 C CA . GLY A 1 202 ? -11.394 15.359 37.534 1.00 79.31 202 GLY A CA 1
ATOM 1577 C C . GLY A 1 202 ? -12.896 15.636 37.668 1.00 79.31 202 GLY A C 1
ATOM 1578 O O . GLY A 1 202 ? -13.262 16.571 38.372 1.00 79.31 202 GLY A O 1
ATOM 1579 N N . ARG A 1 203 ? -13.766 14.839 37.031 1.00 87.81 203 ARG A N 1
ATOM 1580 C CA . ARG A 1 203 ? -15.214 14.852 37.273 1.00 87.81 203 ARG A CA 1
ATOM 1581 C C . ARG A 1 203 ? -15.576 13.849 38.367 1.00 87.81 203 ARG A C 1
ATOM 1583 O O . ARG A 1 203 ? -15.046 12.735 38.394 1.00 87.81 203 ARG A O 1
ATOM 1590 N N . ASP A 1 204 ? -16.517 14.234 39.221 1.00 84.94 204 ASP A N 1
ATOM 1591 C CA . ASP A 1 204 ? -17.175 13.314 40.146 1.00 84.94 204 ASP A CA 1
ATOM 1592 C C . ASP A 1 204 ? -18.052 12.328 39.370 1.00 84.94 204 ASP A C 1
ATOM 1594 O O . ASP A 1 204 ? -18.903 12.737 38.582 1.00 84.94 204 ASP A O 1
ATOM 1598 N N . HIS A 1 205 ? -17.890 11.036 39.636 1.00 90.56 205 HIS A N 1
ATOM 1599 C CA . HIS A 1 205 ? -18.775 9.981 39.146 1.00 90.56 205 HIS A CA 1
ATOM 1600 C C . HIS A 1 205 ? -18.964 8.915 40.226 1.00 90.56 205 HIS A C 1
ATOM 1602 O O . HIS A 1 205 ? -18.107 8.736 41.097 1.00 90.56 205 HIS A O 1
ATOM 1608 N N . GLN A 1 206 ? -20.100 8.219 40.171 1.00 90.94 206 GLN A N 1
ATOM 1609 C CA . GLN A 1 206 ? -20.457 7.178 41.141 1.00 90.94 206 GLN A CA 1
ATOM 1610 C C . GLN A 1 206 ? -20.207 5.767 40.601 1.00 90.94 206 GLN A C 1
ATOM 1612 O O . GLN A 1 206 ? -20.079 4.836 41.384 1.00 90.94 206 GLN A O 1
ATOM 1617 N N . ALA A 1 207 ? -20.118 5.598 39.281 1.00 91.94 207 ALA A N 1
ATOM 1618 C CA . ALA A 1 207 ? -19.849 4.308 38.661 1.00 91.94 207 ALA A CA 1
ATOM 1619 C C . ALA A 1 207 ? -18.425 3.799 38.940 1.00 91.94 207 ALA A C 1
ATOM 1621 O O . ALA A 1 207 ? -17.462 4.573 38.916 1.00 91.94 207 ALA A O 1
ATOM 1622 N N . GLU A 1 208 ? -18.303 2.485 39.133 1.00 94.44 208 GLU A N 1
ATOM 1623 C CA . GLU A 1 208 ? -17.048 1.749 38.984 1.00 94.44 208 GLU A CA 1
ATOM 1624 C C . GLU A 1 208 ? -16.910 1.325 37.521 1.00 94.44 208 GLU A C 1
ATOM 1626 O O . GLU A 1 208 ? -17.662 0.479 37.038 1.00 94.44 208 GLU A O 1
ATOM 1631 N N . ILE A 1 209 ? -15.975 1.941 36.802 1.00 96.62 209 ILE A N 1
ATOM 1632 C CA . ILE A 1 209 ? -15.844 1.789 35.352 1.00 96.62 209 ILE A CA 1
ATOM 1633 C C . ILE A 1 209 ? -14.747 0.766 35.064 1.00 96.62 209 ILE A C 1
ATOM 1635 O O . ILE A 1 209 ? -13.608 0.923 35.508 1.00 96.62 209 ILE A O 1
ATOM 1639 N N . PHE A 1 210 ? -15.099 -0.256 34.292 1.00 98.00 210 PHE A N 1
ATOM 1640 C CA . PHE A 1 210 ? -14.207 -1.275 33.756 1.00 98.00 210 PHE A CA 1
ATOM 1641 C C . PHE A 1 210 ? -14.142 -1.086 32.240 1.00 98.00 210 PHE A C 1
ATOM 1643 O O . PHE A 1 210 ? -15.004 -1.573 31.514 1.00 98.00 210 PHE A O 1
ATOM 1650 N N . ALA A 1 211 ? -13.150 -0.339 31.766 1.00 98.44 211 ALA A N 1
ATOM 1651 C CA . ALA A 1 211 ? -12.890 -0.167 30.344 1.00 98.44 211 ALA A CA 1
ATOM 1652 C C . ALA A 1 211 ? -12.027 -1.329 29.845 1.00 98.44 211 ALA A C 1
ATOM 1654 O O . ALA A 1 211 ? -10.862 -1.441 30.220 1.00 98.44 211 ALA A O 1
ATOM 1655 N N . VAL A 1 212 ? -12.611 -2.233 29.065 1.00 98.62 212 VAL A N 1
ATOM 1656 C CA . VAL A 1 212 ? -11.980 -3.490 28.663 1.00 98.62 212 VAL A CA 1
ATOM 1657 C C . VAL A 1 212 ? -11.588 -3.423 27.195 1.00 98.62 212 VAL A C 1
ATOM 1659 O O . VAL A 1 212 ? -12.452 -3.369 26.324 1.00 98.62 212 VAL A O 1
ATOM 1662 N N . ALA A 1 213 ? -10.282 -3.465 26.937 1.00 98.56 213 ALA A N 1
ATOM 1663 C CA . ALA A 1 213 ? -9.758 -3.778 25.617 1.00 98.56 213 ALA A CA 1
ATOM 1664 C C . ALA A 1 213 ? -9.776 -5.304 25.447 1.00 98.56 213 ALA A C 1
ATOM 1666 O O . ALA A 1 213 ? -8.990 -6.017 26.086 1.00 98.56 213 ALA A O 1
ATOM 1667 N N . THR A 1 214 ? -10.748 -5.801 24.684 1.00 98.50 214 THR A N 1
ATOM 1668 C CA . THR A 1 214 ? -11.024 -7.235 24.541 1.00 98.50 214 THR A CA 1
ATOM 1669 C C . THR A 1 214 ? -10.126 -7.883 23.486 1.00 98.50 214 THR A C 1
ATOM 1671 O O . THR A 1 214 ? -9.617 -7.212 22.591 1.00 98.50 214 THR A O 1
ATOM 1674 N N . VAL A 1 215 ? -9.879 -9.187 23.634 1.00 97.88 215 VAL A N 1
ATOM 1675 C CA . VAL A 1 215 ? -9.077 -9.994 22.695 1.00 97.88 215 VAL A CA 1
ATOM 1676 C C . VAL A 1 215 ? -9.933 -10.962 21.886 1.00 97.88 215 VAL A C 1
ATOM 1678 O O . VAL A 1 215 ? -10.953 -11.464 22.378 1.00 97.88 215 VAL A O 1
ATOM 1681 N N . GLN A 1 216 ? -9.438 -11.339 20.707 1.00 96.06 216 GLN A N 1
ATOM 1682 C CA . GLN A 1 216 ? -10.036 -12.338 19.819 1.00 96.06 216 GLN A CA 1
ATOM 1683 C C . GLN A 1 216 ? -11.531 -12.101 19.543 1.00 96.06 216 GLN A C 1
ATOM 1685 O O . GLN A 1 216 ? -12.334 -13.050 19.597 1.00 96.06 216 GLN A O 1
ATOM 1690 N N . GLU A 1 217 ? -11.911 -10.849 19.305 1.00 96.56 217 GLU A N 1
ATOM 1691 C CA . GLU A 1 217 ? -13.249 -10.517 18.833 1.00 96.56 217 GLU A CA 1
ATOM 1692 C C . GLU A 1 217 ? -13.476 -11.110 17.446 1.00 96.56 217 GLU A C 1
ATOM 1694 O O . GLU A 1 217 ? -14.417 -11.886 17.255 1.00 96.56 217 GLU A O 1
ATOM 1699 N N . GLU A 1 218 ? -12.479 -10.960 16.576 1.00 92.94 218 GLU A N 1
ATOM 1700 C CA . GLU A 1 218 ? -12.496 -11.381 15.173 1.00 92.94 218 GLU A CA 1
ATOM 1701 C C . GLU A 1 218 ? -12.618 -12.905 14.995 1.00 92.94 218 GLU A C 1
ATOM 1703 O O . GLU A 1 218 ? -12.850 -13.433 13.905 1.00 92.94 218 GLU A O 1
ATOM 1708 N N . LEU A 1 219 ? -12.454 -13.656 16.091 1.00 91.31 219 LEU A N 1
ATOM 1709 C CA . LEU A 1 219 ? -12.597 -15.111 16.164 1.00 91.31 219 LEU A CA 1
ATOM 1710 C C . LEU A 1 219 ? -13.840 -15.557 16.952 1.00 91.31 219 LEU A C 1
ATOM 1712 O O . LEU A 1 219 ? -13.925 -16.722 17.378 1.00 91.31 219 LEU A O 1
ATOM 1716 N N . GLY A 1 220 ? -14.795 -14.650 17.157 1.00 90.19 220 GLY A N 1
ATOM 1717 C CA . GLY A 1 220 ? -16.077 -14.898 17.810 1.00 90.19 220 GLY A CA 1
ATOM 1718 C C . GLY A 1 220 ? -16.203 -14.301 19.213 1.00 90.19 220 GLY A C 1
ATOM 1719 O O . GLY A 1 220 ? -16.679 -15.012 20.104 1.00 90.19 220 GLY A O 1
ATOM 1720 N N . MET A 1 221 ? -15.773 -13.048 19.423 1.00 93.00 221 MET A N 1
ATOM 1721 C CA . MET A 1 221 ? -16.035 -12.238 20.633 1.00 93.00 221 MET A CA 1
ATOM 1722 C C . MET A 1 221 ? -15.612 -12.924 21.936 1.00 93.00 221 MET A C 1
ATOM 1724 O O . MET A 1 221 ? -16.275 -12.858 22.981 1.00 93.00 221 MET A O 1
ATOM 1728 N N . ARG A 1 222 ? -14.513 -13.683 21.872 1.00 94.19 222 ARG A N 1
ATOM 1729 C CA . ARG A 1 222 ? -14.153 -14.622 22.943 1.00 94.19 222 ARG A CA 1
ATOM 1730 C C . ARG A 1 222 ? -13.713 -13.880 24.203 1.00 94.19 222 ARG A C 1
ATOM 1732 O O . ARG A 1 222 ? -14.052 -14.312 25.308 1.00 94.19 222 ARG A O 1
ATOM 1739 N N . GLY A 1 223 ? -12.994 -12.770 24.033 1.00 95.88 223 GLY A N 1
ATOM 1740 C CA . GLY A 1 223 ? -12.504 -11.926 25.116 1.00 95.88 223 GLY A CA 1
ATOM 1741 C C . GLY A 1 223 ? -13.617 -11.252 25.907 1.00 95.88 223 GLY A C 1
ATOM 1742 O O . GLY A 1 223 ? -13.617 -11.319 27.139 1.00 95.88 223 GLY A O 1
ATOM 1743 N N . ALA A 1 224 ? -14.627 -10.698 25.235 1.00 95.81 224 ALA A N 1
ATOM 1744 C CA . ALA A 1 224 ? -15.767 -10.104 25.925 1.00 95.81 224 ALA A CA 1
ATOM 1745 C C . ALA A 1 224 ? -16.535 -11.101 26.785 1.00 95.81 224 ALA A C 1
ATOM 1747 O O . ALA A 1 224 ? -16.926 -10.771 27.905 1.00 95.81 224 ALA A O 1
ATOM 1748 N N . ARG A 1 225 ? -16.718 -12.340 26.312 1.00 93.00 225 ARG A N 1
ATOM 1749 C CA . ARG A 1 225 ? -17.426 -13.373 27.080 1.00 93.00 225 ARG A CA 1
ATOM 1750 C C . ARG A 1 225 ? -16.747 -13.658 28.423 1.00 93.00 225 ARG A C 1
ATOM 1752 O O . ARG A 1 225 ? -17.424 -13.773 29.452 1.00 93.00 225 ARG A O 1
ATOM 1759 N N . THR A 1 226 ? -15.421 -13.792 28.426 1.00 94.31 226 THR A N 1
ATOM 1760 C CA . THR A 1 226 ? -14.654 -14.070 29.649 1.00 94.31 226 THR A CA 1
ATOM 1761 C C . THR A 1 226 ? -14.618 -12.848 30.565 1.00 94.31 226 THR A C 1
ATOM 1763 O O . THR A 1 226 ? -14.896 -12.983 31.761 1.00 94.31 226 THR A O 1
ATOM 1766 N N . ALA A 1 227 ? -14.393 -11.655 30.007 1.00 96.44 227 ALA A N 1
ATOM 1767 C CA . ALA A 1 227 ? -14.373 -10.402 30.755 1.00 96.44 227 ALA A CA 1
ATOM 1768 C C . ALA A 1 227 ? -15.728 -10.095 31.412 1.00 96.44 227 ALA A C 1
ATOM 1770 O O . ALA A 1 227 ? -15.779 -9.832 32.612 1.00 96.44 227 ALA A O 1
ATOM 1771 N N . ALA A 1 228 ? -16.840 -10.207 30.680 1.00 96.31 228 ALA A N 1
ATOM 1772 C CA . ALA A 1 228 ? -18.179 -9.937 31.203 1.00 96.31 228 ALA A CA 1
ATOM 1773 C C . ALA A 1 228 ? -18.570 -10.878 32.345 1.00 96.31 228 ALA A C 1
ATOM 1775 O O . ALA A 1 228 ? -19.191 -10.446 33.313 1.00 96.31 228 ALA A O 1
ATOM 1776 N N . THR A 1 229 ? -18.168 -12.149 32.269 1.00 94.31 229 THR A N 1
ATOM 1777 C CA . THR A 1 229 ? -18.417 -13.125 33.339 1.00 94.31 229 THR A CA 1
ATOM 1778 C C . THR A 1 229 ? -17.598 -12.802 34.589 1.00 94.31 229 THR A C 1
ATOM 1780 O O . THR A 1 229 ? -18.120 -12.848 35.700 1.00 94.31 229 THR A O 1
ATOM 1783 N N . ALA A 1 230 ? -16.318 -12.461 34.420 1.00 94.81 230 ALA A N 1
ATOM 1784 C CA . ALA A 1 230 ? -15.420 -12.173 35.534 1.00 94.81 230 ALA A CA 1
ATOM 1785 C C . ALA A 1 230 ? -15.720 -10.821 36.198 1.00 94.81 230 ALA A C 1
ATOM 1787 O O . ALA A 1 230 ? -15.618 -10.682 37.418 1.00 94.81 230 ALA A O 1
ATOM 1788 N N . ILE A 1 231 ? -16.110 -9.823 35.403 1.00 95.12 231 ILE A N 1
ATOM 1789 C CA . ILE A 1 231 ? -16.557 -8.534 35.913 1.00 95.12 231 ILE A CA 1
ATOM 1790 C C . ILE A 1 231 ? -17.952 -8.706 36.509 1.00 95.12 231 ILE A C 1
ATOM 1792 O O . ILE A 1 231 ? -18.140 -8.296 37.636 1.00 95.12 231 ILE A O 1
ATOM 1796 N N . ALA A 1 232 ? -18.921 -9.342 35.858 1.00 94.00 232 ALA A N 1
ATOM 1797 C CA . ALA A 1 232 ? -20.332 -9.285 36.265 1.00 94.00 232 ALA A CA 1
ATOM 1798 C C . ALA A 1 232 ? -20.815 -7.823 36.461 1.00 94.00 232 ALA A C 1
ATOM 1800 O O . ALA A 1 232 ? -21.190 -7.434 37.574 1.00 94.00 232 ALA A O 1
ATOM 1801 N N . PRO A 1 233 ? -20.730 -6.980 35.410 1.00 95.06 233 PRO A N 1
ATOM 1802 C CA . PRO A 1 233 ? -21.108 -5.570 35.482 1.00 95.06 233 PRO A CA 1
ATOM 1803 C C . PRO A 1 233 ? -22.621 -5.396 35.647 1.00 95.06 233 PRO A C 1
ATOM 1805 O O . PRO A 1 233 ? -23.393 -6.218 35.172 1.00 95.06 233 PRO A O 1
ATOM 1808 N N . ASP A 1 234 ? -23.076 -4.310 36.265 1.00 94.06 234 ASP A N 1
ATOM 1809 C CA . ASP A 1 234 ? -24.502 -3.979 36.333 1.00 94.06 234 ASP A CA 1
ATOM 1810 C C . ASP A 1 234 ? -25.065 -3.613 34.952 1.00 94.06 234 ASP A C 1
ATOM 1812 O O . ASP A 1 234 ? -26.154 -4.068 34.611 1.00 94.06 234 ASP A O 1
ATOM 1816 N N . ILE A 1 235 ? -24.294 -2.868 34.150 1.00 95.69 235 ILE A N 1
ATOM 1817 C CA . ILE A 1 235 ? -24.588 -2.518 32.751 1.00 95.69 235 ILE A CA 1
ATOM 1818 C C . ILE A 1 235 ? -23.320 -2.573 31.896 1.00 95.69 235 ILE A C 1
ATOM 1820 O O . ILE A 1 235 ? -22.212 -2.411 32.418 1.00 95.69 235 ILE A O 1
ATOM 1824 N N . ALA A 1 236 ? -23.472 -2.736 30.583 1.00 97.75 236 ALA A N 1
ATOM 1825 C CA . ALA A 1 236 ? -22.351 -2.655 29.655 1.00 97.75 236 ALA A CA 1
ATOM 1826 C C . ALA A 1 236 ? -22.650 -1.830 28.396 1.00 97.75 236 ALA A C 1
ATOM 1828 O O . ALA A 1 236 ? -23.785 -1.773 27.923 1.00 97.75 236 ALA A O 1
ATOM 1829 N N . ILE A 1 237 ? -21.611 -1.204 27.850 1.00 98.38 237 ILE A N 1
ATOM 1830 C CA . ILE A 1 237 ? -21.639 -0.502 26.567 1.00 98.38 237 ILE A CA 1
ATOM 1831 C C . ILE A 1 237 ? -20.529 -1.086 25.699 1.00 98.38 237 ILE A C 1
ATOM 1833 O O . ILE A 1 237 ? -19.350 -0.911 26.006 1.00 98.38 237 ILE A O 1
ATOM 1837 N N . ALA A 1 238 ? -20.913 -1.770 24.628 1.00 98.25 238 ALA A N 1
ATOM 1838 C CA . ALA A 1 238 ? -19.984 -2.143 23.574 1.00 98.25 238 ALA A CA 1
ATOM 1839 C C . ALA A 1 238 ? -19.792 -0.953 22.631 1.00 98.25 238 ALA A C 1
ATOM 1841 O O . ALA A 1 238 ? -20.757 -0.262 22.292 1.00 98.25 238 ALA A O 1
ATOM 1842 N N . ILE A 1 239 ? -18.548 -0.703 22.247 1.00 98.38 239 ILE A N 1
ATOM 1843 C CA . ILE A 1 239 ? -18.153 0.345 21.318 1.00 98.38 239 ILE A CA 1
ATOM 1844 C C . ILE A 1 239 ? -17.475 -0.367 20.159 1.00 98.38 239 ILE A C 1
ATOM 1846 O O . ILE A 1 239 ? -16.450 -1.025 20.343 1.00 98.38 239 ILE A O 1
ATOM 1850 N N . ASP A 1 240 ? -18.083 -0.255 18.993 1.00 97.25 240 ASP A N 1
ATOM 1851 C CA . ASP A 1 240 ? -17.626 -0.949 17.805 1.00 97.25 240 ASP A CA 1
ATOM 1852 C C . ASP A 1 240 ? -17.750 -0.068 16.572 1.00 97.25 240 ASP A C 1
ATOM 1854 O O . ASP A 1 240 ? -18.216 1.070 16.648 1.00 97.25 240 ASP A O 1
ATOM 1858 N N . VAL A 1 241 ? -17.316 -0.571 15.430 1.00 95.31 241 VAL A N 1
ATOM 1859 C CA . VAL A 1 241 ? -17.463 0.103 14.147 1.00 95.31 241 VAL A CA 1
ATOM 1860 C C . VAL A 1 241 ? -18.738 -0.346 13.429 1.00 95.31 241 VAL A C 1
ATOM 1862 O O . VAL A 1 241 ? -19.248 -1.446 13.605 1.00 95.31 241 VAL A O 1
ATOM 1865 N N . GLY A 1 242 ? -19.293 0.552 12.623 1.00 91.62 242 GLY A N 1
ATOM 1866 C CA . GLY A 1 242 ? -20.473 0.337 11.794 1.00 91.62 242 GLY A CA 1
ATOM 1867 C C . GLY A 1 242 ? -20.201 0.729 10.346 1.00 91.62 242 GLY A C 1
ATOM 1868 O O . GLY A 1 242 ? -19.176 1.325 10.016 1.00 91.62 242 GLY A O 1
ATOM 1869 N N . PHE A 1 243 ? -21.133 0.417 9.451 1.00 90.88 243 PHE A N 1
ATOM 1870 C CA . PHE A 1 243 ? -20.910 0.561 8.013 1.00 90.88 243 PHE A CA 1
ATOM 1871 C C . PHE A 1 243 ? -21.089 2.008 7.524 1.00 90.88 243 PHE A C 1
ATOM 1873 O O . PHE A 1 243 ? -22.195 2.528 7.403 1.00 90.88 243 PHE A O 1
ATOM 1880 N N . GLY A 1 244 ? -19.985 2.673 7.191 1.00 91.38 244 GLY A N 1
ATOM 1881 C CA . GLY A 1 244 ? -19.991 4.016 6.617 1.00 91.38 244 GLY A CA 1
ATOM 1882 C C . GLY A 1 244 ? -20.624 4.074 5.219 1.00 91.38 244 GLY A C 1
ATOM 1883 O O . GLY A 1 244 ? -20.445 3.170 4.407 1.00 91.38 244 GLY A O 1
ATOM 1884 N N . LEU A 1 245 ? -21.325 5.168 4.900 1.00 89.38 245 LEU A N 1
ATOM 1885 C CA . LEU A 1 245 ? -21.862 5.440 3.563 1.00 89.38 245 LEU A CA 1
ATOM 1886 C C . LEU A 1 245 ? -20.735 5.583 2.545 1.00 89.38 245 LEU A C 1
ATOM 1888 O O . LEU A 1 245 ? -19.814 6.389 2.726 1.00 89.38 245 LEU A O 1
ATOM 1892 N N . GLN A 1 246 ? -20.860 4.832 1.459 1.00 89.31 246 GLN A N 1
ATOM 1893 C CA . GLN A 1 246 ? -19.933 4.781 0.336 1.00 89.31 246 GLN A CA 1
ATOM 1894 C C . GLN A 1 246 ? -20.648 4.205 -0.901 1.00 89.31 246 GLN A C 1
ATOM 1896 O O . GLN A 1 246 ? -21.681 3.545 -0.745 1.00 89.31 246 GLN A O 1
ATOM 1901 N N . PRO A 1 247 ? -20.122 4.408 -2.123 1.00 87.19 247 PRO A N 1
ATOM 1902 C CA . PRO A 1 247 ? -20.690 3.808 -3.321 1.00 87.19 247 PRO A CA 1
ATOM 1903 C C . PRO A 1 247 ? -20.865 2.289 -3.165 1.00 87.19 247 PRO A C 1
ATOM 1905 O O . PRO A 1 247 ? -19.991 1.592 -2.651 1.00 87.19 247 PRO A O 1
ATOM 1908 N N . GLY A 1 248 ? -22.031 1.780 -3.570 1.00 80.62 248 GLY A N 1
ATOM 1909 C CA . GLY A 1 248 ? -22.400 0.366 -3.423 1.00 80.62 248 GLY A CA 1
ATOM 1910 C C . GLY A 1 248 ? -22.983 -0.028 -2.056 1.00 80.62 248 GLY A C 1
ATOM 1911 O O . GLY A 1 248 ? -23.411 -1.172 -1.894 1.00 80.62 248 GLY A O 1
ATOM 1912 N N . VAL A 1 249 ? -23.043 0.895 -1.089 1.00 80.62 249 VAL A N 1
ATOM 1913 C CA . VAL A 1 249 ? -23.731 0.717 0.199 1.00 80.62 249 VAL A CA 1
ATOM 1914 C C . VAL A 1 249 ? -24.947 1.638 0.241 1.00 80.62 249 VAL A C 1
ATOM 1916 O O . VAL A 1 249 ? -24.809 2.858 0.280 1.00 80.62 249 VAL A O 1
ATOM 1919 N N . ASP A 1 250 ? -26.148 1.060 0.230 1.00 67.62 250 ASP A N 1
ATOM 1920 C CA . ASP A 1 250 ? -27.391 1.820 0.362 1.00 67.62 250 ASP A CA 1
ATOM 1921 C C . ASP A 1 250 ? -27.960 1.764 1.791 1.00 67.62 250 ASP A C 1
ATOM 1923 O O . ASP A 1 250 ? -27.621 0.894 2.593 1.00 67.62 250 ASP A O 1
ATOM 1927 N N . ARG A 1 251 ? -28.847 2.718 2.100 1.00 62.03 251 ARG A N 1
ATOM 1928 C CA . ARG A 1 251 ? -29.478 2.889 3.422 1.00 62.03 251 ARG A CA 1
ATOM 1929 C C . ARG A 1 251 ? -30.478 1.791 3.800 1.00 62.03 251 ARG A C 1
ATOM 1931 O O . ARG A 1 251 ? -30.957 1.789 4.929 1.00 62.03 251 ARG A O 1
ATOM 1938 N N . TRP A 1 252 ? -30.848 0.920 2.864 1.00 59.25 252 TRP A N 1
ATOM 1939 C CA . TRP A 1 252 ? -31.901 -0.080 3.048 1.00 59.25 252 TRP A CA 1
ATOM 1940 C C . TRP A 1 252 ? -31.334 -1.492 3.243 1.00 59.25 252 TRP A C 1
ATOM 1942 O O . TRP A 1 252 ? -31.962 -2.316 3.903 1.00 59.25 252 TRP A O 1
ATOM 1952 N N . HIS A 1 253 ? -30.150 -1.770 2.694 1.00 53.75 253 HIS A N 1
ATOM 1953 C CA . HIS A 1 253 ? -29.480 -3.070 2.726 1.00 53.75 253 HIS A CA 1
ATOM 1954 C C . HIS A 1 253 ? -28.261 -3.118 3.664 1.00 53.75 253 HIS A C 1
ATOM 1956 O O . HIS A 1 253 ? -27.684 -4.193 3.839 1.00 53.75 253 HIS A O 1
ATOM 1962 N N . GLY A 1 254 ? -27.904 -1.994 4.290 1.00 55.94 254 GLY A N 1
ATOM 1963 C CA . GLY A 1 254 ? -26.984 -1.886 5.424 1.00 55.94 254 GLY A CA 1
ATOM 1964 C C . GLY A 1 254 ? -27.275 -0.611 6.229 1.00 55.94 254 GLY A C 1
ATOM 1965 O O . GLY A 1 254 ? -27.963 0.281 5.721 1.00 55.94 254 GLY A O 1
ATOM 1966 N N . PRO A 1 255 ? -26.794 -0.490 7.479 1.00 60.16 255 PRO A N 1
ATOM 1967 C CA . PRO A 1 255 ? -26.912 0.749 8.231 1.00 60.16 255 PRO A CA 1
ATOM 1968 C C . PRO A 1 255 ? -25.932 1.746 7.622 1.00 60.16 255 PRO A C 1
ATOM 1970 O O . PRO A 1 255 ? -24.798 1.840 8.050 1.00 60.16 255 PRO A O 1
ATOM 1973 N N . GLY A 1 256 ? -26.327 2.415 6.539 1.00 73.94 256 GLY A N 1
ATOM 1974 C CA . GLY A 1 256 ? -25.490 3.396 5.859 1.00 73.94 256 GLY A CA 1
ATOM 1975 C C . GLY A 1 256 ? -25.291 4.628 6.739 1.00 73.94 256 GLY A C 1
ATOM 1976 O O . GLY A 1 256 ? -26.071 5.581 6.648 1.00 73.94 256 GLY A O 1
ATOM 1977 N N . LEU A 1 257 ? -24.246 4.609 7.567 1.00 90.75 257 LEU A N 1
ATOM 1978 C CA . LEU A 1 257 ? -23.908 5.677 8.501 1.00 90.75 257 LEU A CA 1
ATOM 1979 C C . LEU A 1 257 ? -23.089 6.766 7.807 1.00 90.75 257 LEU A C 1
ATOM 1981 O O . LEU A 1 257 ? -22.059 6.509 7.186 1.00 90.75 257 LEU A O 1
ATOM 1985 N N . LYS A 1 258 ? -23.514 8.020 7.909 1.00 91.31 258 LYS A N 1
ATOM 1986 C CA . LYS A 1 258 ? -22.756 9.145 7.365 1.00 91.31 258 LYS A CA 1
ATOM 1987 C C . LYS A 1 258 ? -21.505 9.380 8.215 1.00 91.31 258 LYS A C 1
ATOM 1989 O O . LYS A 1 258 ? -21.611 9.574 9.423 1.00 91.31 258 LYS A O 1
ATOM 1994 N N . LEU A 1 259 ? -20.336 9.418 7.575 1.00 92.50 259 LEU A N 1
ATOM 1995 C CA . LEU A 1 259 ? -19.103 9.880 8.218 1.00 92.50 259 LEU A CA 1
ATOM 1996 C C . LEU A 1 259 ? -19.224 11.368 8.564 1.00 92.50 259 LEU A C 1
ATOM 1998 O O . LEU A 1 259 ? -19.666 12.169 7.735 1.00 92.50 259 LEU A O 1
ATOM 2002 N N . GLY A 1 260 ? -18.814 11.736 9.773 1.00 92.75 260 GLY A N 1
ATOM 2003 C CA . GLY A 1 260 ? -19.027 13.068 10.338 1.00 92.75 260 GLY A CA 1
ATOM 2004 C C . GLY A 1 260 ? -20.462 13.308 10.821 1.00 92.75 260 GLY A C 1
ATOM 2005 O O . GLY A 1 260 ? -20.834 14.456 11.047 1.00 92.75 260 GLY A O 1
ATOM 2006 N N . GLY A 1 261 ? -21.289 12.260 10.891 1.00 92.88 261 GLY A N 1
ATOM 2007 C CA . GLY A 1 261 ? -22.679 12.325 11.345 1.00 92.88 261 GLY A CA 1
ATOM 2008 C C . GLY A 1 261 ? -22.875 12.024 12.833 1.00 92.88 261 GLY A C 1
ATOM 2009 O O . GLY A 1 261 ? -24.022 11.981 13.272 1.00 92.88 261 GLY A O 1
ATOM 2010 N N . GLY A 1 262 ? -21.794 11.781 13.582 1.00 94.44 262 GLY A N 1
ATOM 2011 C CA . GLY A 1 262 ? -21.835 11.378 14.986 1.00 94.44 262 GLY A CA 1
ATOM 2012 C C . GLY A 1 262 ? -22.038 9.865 15.186 1.00 94.44 262 GLY A C 1
ATOM 2013 O O . GLY A 1 262 ? -22.229 9.122 14.213 1.00 94.44 262 GLY A O 1
ATOM 2014 N N . PRO A 1 263 ? -21.987 9.379 16.442 1.00 95.69 263 PRO A N 1
ATOM 2015 C CA . PRO A 1 263 ? -22.164 7.963 16.772 1.00 95.69 263 PRO A CA 1
ATOM 2016 C C . PRO A 1 263 ? -23.530 7.427 16.353 1.00 95.69 263 PRO A C 1
ATOM 2018 O O . PRO A 1 263 ? -24.552 8.104 16.506 1.00 95.69 263 PRO A O 1
ATOM 2021 N N . ALA A 1 264 ? -23.573 6.166 15.934 1.00 95.31 264 ALA A N 1
ATOM 2022 C CA . ALA A 1 264 ? -24.825 5.438 15.827 1.00 95.31 264 ALA A CA 1
ATOM 2023 C C . ALA A 1 264 ? -25.172 4.746 17.151 1.00 95.31 264 ALA A C 1
ATOM 2025 O O . ALA A 1 264 ? -24.320 4.119 17.779 1.00 95.31 264 ALA A O 1
ATOM 2026 N N . ILE A 1 265 ? -26.433 4.854 17.577 1.00 95.69 265 ILE A N 1
ATOM 2027 C CA . ILE A 1 265 ? -26.951 4.130 18.744 1.00 95.69 265 ILE A CA 1
ATOM 2028 C C . ILE A 1 265 ? -27.867 3.017 18.245 1.00 95.69 265 ILE A C 1
ATOM 2030 O O . ILE A 1 265 ? -28.995 3.267 17.799 1.00 95.69 265 ILE A O 1
ATOM 2034 N N . THR A 1 266 ? -27.389 1.781 18.343 1.00 93.38 266 THR A N 1
ATOM 2035 C CA . THR A 1 266 ? -28.053 0.630 17.735 1.00 93.38 266 THR A CA 1
ATOM 2036 C C . THR A 1 266 ? -29.368 0.289 18.444 1.00 93.38 266 THR A C 1
ATOM 2038 O O . THR A 1 266 ? -29.469 0.248 19.673 1.00 93.38 266 THR A O 1
ATOM 2041 N N . ALA A 1 267 ? -30.407 0.035 17.653 1.00 92.19 267 ALA A N 1
ATOM 2042 C CA . ALA A 1 267 ? -31.704 -0.475 18.069 1.00 92.19 267 ALA A CA 1
ATOM 2043 C C . ALA A 1 267 ? -31.837 -1.943 17.651 1.00 92.19 267 ALA A C 1
ATOM 2045 O O . ALA A 1 267 ? -31.585 -2.294 16.502 1.00 92.19 267 ALA A O 1
ATOM 2046 N N . GLY A 1 268 ? -32.278 -2.811 18.555 1.00 89.81 268 GLY A N 1
ATOM 2047 C CA . GLY A 1 268 ? -32.479 -4.221 18.240 1.00 89.81 268 GLY A CA 1
ATOM 2048 C C . GLY A 1 268 ? -33.028 -5.000 19.430 1.00 89.81 268 GLY A C 1
ATOM 2049 O O . GLY A 1 268 ? -32.927 -4.520 20.560 1.00 89.81 268 GLY A O 1
ATOM 2050 N N . PRO A 1 269 ? -33.589 -6.201 19.208 1.00 88.94 269 PRO A N 1
ATOM 2051 C CA . PRO A 1 269 ? -34.120 -7.040 20.286 1.00 88.94 269 PRO A CA 1
ATOM 2052 C C . PRO A 1 269 ? -33.031 -7.515 21.261 1.00 88.94 269 PRO A C 1
ATOM 2054 O O . PRO A 1 269 ? -33.335 -7.871 22.394 1.00 88.94 269 PRO A O 1
ATOM 2057 N N . ASN A 1 270 ? -31.770 -7.484 20.826 1.00 88.69 270 ASN A N 1
ATOM 2058 C CA . ASN A 1 270 ? -30.600 -7.947 21.574 1.00 88.69 270 ASN A CA 1
ATOM 2059 C C . ASN A 1 270 ? -29.921 -6.819 22.375 1.00 88.69 270 ASN A C 1
ATOM 2061 O O . ASN A 1 270 ? -28.825 -6.996 22.898 1.00 88.69 270 ASN A O 1
ATOM 2065 N N . LEU A 1 271 ? -30.531 -5.631 22.429 1.00 93.31 271 LEU A N 1
ATOM 2066 C CA . LEU A 1 271 ? -29.997 -4.451 23.108 1.00 93.31 271 LEU A CA 1
ATOM 2067 C C . LEU A 1 271 ? -31.041 -3.892 24.073 1.00 93.31 271 LEU A C 1
ATOM 2069 O O . LEU A 1 271 ? -32.240 -3.900 23.799 1.00 93.31 271 LEU A O 1
ATOM 2073 N N . HIS A 1 272 ? -30.592 -3.392 25.222 1.00 93.31 272 HIS A N 1
ATOM 2074 C CA . HIS A 1 272 ? -31.496 -2.990 26.289 1.00 93.31 272 HIS A CA 1
ATOM 2075 C C . HIS A 1 272 ? -32.169 -1.636 25.976 1.00 93.31 272 HIS A C 1
ATOM 2077 O O . HIS A 1 272 ? -31.486 -0.603 25.948 1.00 93.31 272 HIS A O 1
ATOM 2083 N N . PRO A 1 273 ? -33.508 -1.577 25.822 1.00 90.12 273 PRO A N 1
ATOM 2084 C CA . PRO A 1 273 ? -34.203 -0.373 25.358 1.00 90.12 273 PRO A CA 1
ATOM 2085 C C . PRO A 1 273 ? -34.064 0.805 26.329 1.00 90.12 273 PRO A C 1
ATOM 2087 O O . PRO A 1 273 ? -33.916 1.947 25.900 1.00 90.12 273 PRO A O 1
ATOM 2090 N N . GLY A 1 274 ? -34.033 0.537 27.639 1.00 89.81 274 GLY A N 1
ATOM 2091 C CA . GLY A 1 274 ? -33.818 1.579 28.647 1.00 89.81 274 GLY A CA 1
ATOM 2092 C C . GLY A 1 274 ? -32.414 2.193 28.594 1.00 89.81 274 GLY A C 1
ATOM 2093 O O . GLY A 1 274 ? -32.260 3.389 28.820 1.00 89.81 274 GLY A O 1
ATOM 2094 N N . LEU A 1 275 ? -31.395 1.401 28.235 1.00 92.81 275 LEU A N 1
ATOM 2095 C CA . LEU A 1 275 ? -30.017 1.893 28.148 1.00 92.81 275 LEU A CA 1
ATOM 2096 C C . LEU A 1 275 ? -29.821 2.696 26.858 1.00 92.81 275 LEU A C 1
ATOM 2098 O O . LEU A 1 275 ? -29.248 3.783 26.889 1.00 92.81 275 LEU A O 1
ATOM 2102 N N . ARG A 1 276 ? -30.409 2.220 25.751 1.00 93.75 276 ARG A N 1
ATOM 2103 C CA . ARG A 1 276 ? -30.526 2.984 24.503 1.00 93.75 276 ARG A CA 1
ATOM 2104 C C . ARG A 1 276 ? -31.182 4.346 24.736 1.00 93.75 276 ARG A C 1
ATOM 2106 O O . ARG A 1 276 ? -30.643 5.363 24.305 1.00 93.75 276 ARG A O 1
ATOM 2113 N N . GLN A 1 277 ? -32.326 4.382 25.423 1.00 93.56 277 GLN A N 1
ATOM 2114 C CA . GLN A 1 277 ? -33.037 5.637 25.673 1.00 93.56 277 GLN A CA 1
ATOM 2115 C C . GLN A 1 277 ? -32.206 6.603 26.525 1.00 93.56 277 GLN A C 1
ATOM 2117 O O . GLN A 1 277 ? -32.142 7.787 26.208 1.00 93.56 277 GLN A O 1
ATOM 2122 N N . ALA A 1 278 ? -31.508 6.106 27.547 1.00 94.44 278 ALA A N 1
ATOM 2123 C CA . ALA A 1 278 ? -30.645 6.938 28.380 1.00 94.44 278 ALA A CA 1
ATOM 2124 C C . ALA A 1 278 ? -29.453 7.538 27.607 1.00 94.44 278 ALA A C 1
ATOM 2126 O O . ALA A 1 278 ? -29.077 8.690 27.847 1.00 94.44 278 ALA A O 1
ATOM 2127 N N . LEU A 1 279 ? -28.878 6.798 26.653 1.00 96.44 279 LEU A N 1
ATOM 2128 C CA . LEU A 1 279 ? -27.847 7.325 25.751 1.00 96.44 279 LEU A CA 1
ATOM 2129 C C . LEU A 1 279 ? -28.414 8.414 24.828 1.00 96.44 279 LEU A C 1
ATOM 2131 O O . LEU A 1 279 ? -27.817 9.482 24.724 1.00 96.44 279 LEU A O 1
ATOM 2135 N N . LEU A 1 280 ? -29.597 8.205 24.241 1.00 96.44 280 LEU A N 1
ATOM 2136 C CA . LEU A 1 280 ? -30.282 9.219 23.423 1.00 96.44 280 LEU A CA 1
ATOM 2137 C C . LEU A 1 280 ? -30.614 10.487 24.223 1.00 96.44 280 LEU A C 1
ATOM 2139 O O . LEU A 1 280 ? -30.437 11.605 23.740 1.00 96.44 280 LEU A O 1
ATOM 2143 N N . ASP A 1 281 ? -31.076 10.338 25.463 1.00 96.50 281 ASP A N 1
ATOM 2144 C CA . ASP A 1 281 ? -31.358 11.463 26.358 1.00 96.50 281 ASP A CA 1
ATOM 2145 C C . ASP A 1 281 ? -30.083 12.239 26.695 1.00 96.50 281 ASP A C 1
ATOM 2147 O O . ASP A 1 281 ? -30.078 13.474 26.695 1.00 96.50 281 ASP A O 1
ATOM 2151 N N . THR A 1 282 ? -28.982 11.519 26.920 1.00 97.38 282 THR A N 1
ATOM 2152 C CA . THR A 1 282 ? -27.66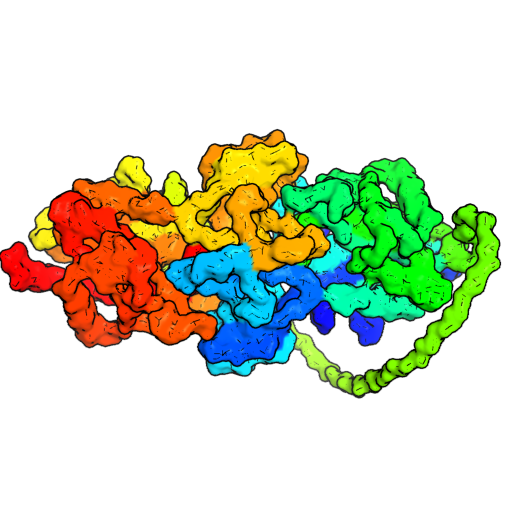7 12.117 27.155 1.00 97.38 282 THR A CA 1
ATOM 2153 C C . THR A 1 282 ? -27.193 12.885 25.925 1.00 97.38 282 THR A C 1
ATOM 2155 O O . THR A 1 282 ? -26.827 14.051 26.060 1.00 97.38 282 THR A O 1
ATOM 2158 N N . ALA A 1 283 ? -27.271 12.287 24.733 1.00 97.38 283 ALA A N 1
ATOM 2159 C CA . ALA A 1 283 ? -26.889 12.924 23.474 1.00 97.38 283 ALA A CA 1
ATOM 2160 C C . ALA A 1 283 ? -27.664 14.228 23.238 1.00 97.38 283 ALA A C 1
ATOM 2162 O O . ALA A 1 283 ? -27.057 15.276 23.007 1.00 97.38 283 ALA A O 1
ATOM 2163 N N . ARG A 1 284 ? -28.992 14.206 23.434 1.00 97.50 284 ARG A N 1
ATOM 2164 C CA . ARG A 1 284 ? -29.847 15.404 23.360 1.00 97.50 284 ARG A CA 1
ATOM 2165 C C . ARG A 1 284 ? -29.441 16.477 24.369 1.00 97.50 284 ARG A C 1
ATOM 2167 O O . ARG A 1 284 ? -29.416 17.658 24.026 1.00 97.50 284 ARG A O 1
ATOM 2174 N N . ARG A 1 285 ? -29.091 16.085 25.600 1.00 97.38 285 ARG A N 1
ATOM 2175 C CA . ARG A 1 285 ? -28.659 17.014 26.657 1.00 97.38 285 ARG A CA 1
ATOM 2176 C C . ARG A 1 285 ? -27.369 17.750 26.294 1.00 97.38 285 ARG A C 1
ATOM 2178 O O . ARG A 1 285 ? -27.276 18.949 26.549 1.00 97.38 285 ARG A O 1
ATOM 2185 N N . ILE A 1 286 ? -26.393 17.055 25.710 1.00 96.44 286 ILE A N 1
ATOM 2186 C CA . ILE A 1 286 ? -25.088 17.644 25.355 1.00 96.44 286 ILE A CA 1
ATOM 2187 C C . ILE A 1 286 ? -24.972 18.101 23.902 1.00 96.44 286 ILE A C 1
ATOM 2189 O O . ILE A 1 286 ? -23.917 18.612 23.529 1.00 96.44 286 ILE A O 1
ATOM 2193 N N . ARG A 1 287 ? -26.048 17.962 23.118 1.00 96.44 287 ARG A N 1
ATOM 2194 C CA . ARG A 1 287 ? -26.114 18.323 21.695 1.00 96.44 287 ARG A CA 1
ATOM 2195 C C . ARG A 1 287 ? -25.061 17.590 20.859 1.00 96.44 287 ARG A C 1
ATOM 2197 O O . ARG A 1 287 ? -24.350 18.212 20.077 1.00 96.44 287 ARG A O 1
ATOM 2204 N N . VAL A 1 288 ? -24.949 16.282 21.078 1.00 95.56 288 VAL A N 1
ATOM 2205 C CA . VAL A 1 288 ? -24.243 15.373 20.167 1.00 95.56 288 VAL A CA 1
ATOM 2206 C C . VAL A 1 288 ? -25.269 14.839 19.175 1.00 95.56 288 VAL A C 1
ATOM 2208 O O . VAL A 1 288 ? -26.309 14.326 19.593 1.00 95.56 288 VAL A O 1
ATOM 2211 N N . GLU A 1 289 ? -24.987 14.998 17.884 1.00 93.94 289 GLU A N 1
ATOM 2212 C CA . GLU A 1 289 ? -25.795 14.395 16.827 1.00 93.94 289 GLU A CA 1
ATOM 2213 C C . GLU A 1 289 ? -25.605 12.875 16.859 1.00 93.94 289 GLU A C 1
ATOM 2215 O O . GLU A 1 289 ? -24.517 12.368 17.133 1.00 93.94 289 GLU A O 1
ATOM 2220 N N . THR A 1 290 ? -26.686 12.135 16.635 1.00 95.12 290 THR A N 1
ATOM 2221 C CA . THR A 1 290 ? -26.663 10.670 16.671 1.00 95.12 290 THR A CA 1
ATOM 2222 C C . THR A 1 290 ? -27.351 10.106 15.452 1.00 95.12 290 THR A C 1
ATOM 2224 O O . THR A 1 290 ? -28.366 10.635 14.998 1.00 95.12 290 THR A O 1
ATOM 2227 N N . GLN A 1 291 ? -26.848 8.974 14.989 1.00 94.25 291 GLN A N 1
ATOM 2228 C CA . GLN A 1 291 ? -27.442 8.205 13.910 1.00 94.25 291 GLN A CA 1
ATOM 2229 C C . GLN A 1 291 ? -28.186 6.997 14.485 1.00 94.25 291 GLN A C 1
ATOM 2231 O O . GLN A 1 291 ? -27.901 6.529 15.591 1.00 94.25 291 GLN A O 1
ATOM 2236 N N . GLU A 1 292 ? -29.165 6.489 13.745 1.00 87.06 292 GLU A N 1
ATOM 2237 C CA . GLU A 1 292 ? -29.855 5.256 14.113 1.00 87.06 292 GLU A CA 1
ATOM 2238 C C . GLU A 1 292 ? -29.321 4.096 13.277 1.00 87.06 292 GLU A C 1
ATOM 2240 O O . GLU A 1 292 ? -29.286 4.154 12.050 1.00 87.06 292 GLU A O 1
ATOM 2245 N N . GLU A 1 293 ? -28.932 3.027 13.963 1.00 88.62 293 GLU A N 1
ATOM 2246 C CA . GLU A 1 293 ? -28.612 1.735 13.369 1.00 88.62 293 GLU A CA 1
ATOM 2247 C C . GLU A 1 293 ? -29.637 0.715 13.862 1.00 88.62 293 GLU A C 1
ATOM 2249 O O . GLU A 1 293 ? -30.062 0.769 15.017 1.00 88.62 293 GLU A O 1
ATOM 2254 N N . VAL A 1 294 ? -30.039 -0.224 13.007 1.00 88.56 294 VAL A N 1
ATOM 2255 C CA . VAL A 1 294 ? -30.978 -1.287 13.377 1.00 88.56 294 VAL A CA 1
ATOM 2256 C C . VAL A 1 294 ? -30.312 -2.646 13.198 1.00 88.56 294 VAL A C 1
ATOM 2258 O O . VAL A 1 294 ? -29.873 -2.984 12.103 1.00 88.56 294 VAL A O 1
ATOM 2261 N N . ALA A 1 295 ? -30.295 -3.445 14.264 1.00 88.00 295 ALA A N 1
ATOM 2262 C CA . ALA A 1 295 ? -29.749 -4.797 14.286 1.00 88.00 295 ALA A CA 1
ATOM 2263 C C . ALA A 1 295 ? -30.845 -5.803 14.686 1.00 88.00 295 ALA A C 1
ATOM 2265 O O . ALA A 1 295 ? -31.101 -5.997 15.876 1.00 88.00 295 ALA A O 1
ATOM 2266 N N . PRO A 1 296 ? -31.523 -6.458 13.722 1.00 86.31 296 PRO A N 1
ATOM 2267 C CA . PRO A 1 296 ? -32.578 -7.430 14.025 1.00 86.31 296 PRO A CA 1
ATOM 2268 C C . PRO A 1 296 ? -32.042 -8.771 14.559 1.00 86.31 296 PRO A C 1
ATOM 2270 O O . PRO A 1 296 ? -32.806 -9.550 15.124 1.00 86.31 296 PRO A O 1
ATOM 2273 N N . GLY A 1 297 ? -30.749 -9.052 14.375 1.00 86.12 297 GLY A N 1
ATOM 2274 C CA . GLY A 1 297 ? -30.095 -10.309 14.743 1.00 86.12 297 GLY A CA 1
ATOM 2275 C C . GLY A 1 297 ? -28.757 -10.081 15.442 1.00 86.12 297 GLY A C 1
ATOM 2276 O O . GLY A 1 297 ? -28.593 -9.092 16.159 1.00 86.12 297 GLY A O 1
ATOM 2277 N N . SER A 1 298 ? -27.815 -11.007 15.247 1.00 87.12 298 SER A N 1
ATOM 2278 C CA . SER A 1 298 ? -26.455 -10.841 15.764 1.00 87.12 298 SER A CA 1
ATOM 2279 C C . SER A 1 298 ? -25.832 -9.558 15.233 1.00 87.12 298 SER A C 1
ATOM 2281 O O . SER A 1 298 ? -25.907 -9.286 14.036 1.00 87.12 298 SER A O 1
ATOM 2283 N N . THR A 1 299 ? -25.245 -8.778 16.139 1.00 85.75 299 THR A N 1
ATOM 2284 C CA . THR A 1 299 ? -24.498 -7.564 15.799 1.00 85.75 299 THR A CA 1
ATOM 2285 C C . THR A 1 299 ? -23.106 -7.889 15.277 1.00 85.75 299 THR A C 1
ATOM 2287 O O . THR A 1 299 ? -22.502 -7.030 14.658 1.00 85.75 299 THR A O 1
ATOM 2290 N N . GLY A 1 300 ? -22.608 -9.113 15.510 1.00 87.88 300 GLY A N 1
ATOM 2291 C CA . GLY A 1 300 ? -21.222 -9.470 15.212 1.00 87.88 300 GLY A CA 1
ATOM 2292 C C . GLY A 1 300 ? -20.210 -8.689 16.048 1.00 87.88 300 GLY A C 1
ATOM 2293 O O . GLY A 1 300 ? -19.100 -8.538 15.585 1.00 87.88 300 GLY A O 1
ATOM 2294 N N . THR A 1 301 ? -20.623 -8.191 17.220 1.00 93.88 301 THR A N 1
ATOM 2295 C CA . THR A 1 301 ? -19.797 -7.396 18.139 1.00 93.88 301 THR A CA 1
ATOM 2296 C C . THR A 1 301 ? -19.784 -8.021 19.529 1.00 93.88 301 THR A C 1
ATOM 2298 O O . THR A 1 301 ? -20.652 -8.839 19.875 1.00 93.88 301 THR A O 1
ATOM 2301 N N . ASP A 1 302 ? -18.885 -7.550 20.394 1.00 96.69 302 ASP A N 1
ATOM 2302 C CA . ASP A 1 302 ? -18.813 -7.927 21.812 1.00 96.69 302 ASP A CA 1
ATOM 2303 C C . ASP A 1 302 ? -20.173 -7.866 22.544 1.00 96.69 302 ASP A C 1
ATOM 2305 O O . ASP A 1 302 ? -20.450 -8.681 23.435 1.00 96.69 302 ASP A O 1
ATOM 2309 N N . ALA A 1 303 ? -21.073 -6.958 22.136 1.00 95.88 303 ALA A N 1
ATOM 2310 C CA . ALA A 1 303 ? -22.420 -6.826 22.700 1.00 95.88 303 ALA A CA 1
ATOM 2311 C C . ALA A 1 303 ? -23.216 -8.143 22.683 1.00 95.88 303 ALA A C 1
ATOM 2313 O O . ALA A 1 303 ? -24.038 -8.397 23.573 1.00 95.88 303 ALA A O 1
ATOM 2314 N N . TRP A 1 304 ? -22.968 -8.986 21.678 1.00 94.62 304 TRP A N 1
ATOM 2315 C CA . TRP A 1 304 ? -23.667 -10.248 21.478 1.00 94.62 304 TRP A CA 1
ATOM 2316 C C . TRP A 1 304 ? -23.467 -11.219 22.641 1.00 94.62 304 TRP A C 1
ATOM 2318 O O . TRP A 1 304 ? -24.427 -11.812 23.130 1.00 94.62 304 TRP A O 1
ATOM 2328 N N . TYR A 1 305 ? -22.235 -11.362 23.132 1.00 92.50 305 TYR A N 1
ATOM 2329 C CA . TYR A 1 305 ? -21.951 -12.282 24.236 1.00 92.50 305 TYR A CA 1
ATOM 2330 C C . TYR A 1 305 ? -22.099 -11.644 25.606 1.00 92.50 305 TYR A C 1
ATOM 2332 O O . TYR A 1 305 ? -22.458 -12.346 26.555 1.00 92.50 305 TYR A O 1
ATOM 2340 N N . ILE A 1 306 ? -21.848 -10.338 25.730 1.00 96.00 306 ILE A N 1
ATOM 2341 C CA . ILE A 1 306 ? -21.963 -9.655 27.021 1.00 96.00 306 ILE A CA 1
ATOM 2342 C C . ILE A 1 306 ? -23.392 -9.775 27.556 1.00 96.00 306 ILE A C 1
ATOM 2344 O O . ILE A 1 306 ? -23.571 -10.077 28.732 1.00 96.00 306 ILE A O 1
ATOM 2348 N N . GLN A 1 307 ? -24.413 -9.616 26.708 1.00 92.94 307 GLN A N 1
ATOM 2349 C CA . GLN A 1 307 ? -25.810 -9.572 27.156 1.00 92.94 307 GLN A CA 1
ATOM 2350 C C . GLN A 1 307 ? -26.310 -10.871 27.807 1.00 92.94 307 GLN A C 1
ATOM 2352 O O . GLN A 1 307 ? -27.173 -10.822 28.681 1.00 92.94 307 GLN A O 1
ATOM 2357 N N . VAL A 1 308 ? -25.756 -12.024 27.417 1.00 93.06 308 VAL A N 1
ATOM 2358 C CA . VAL A 1 308 ? -26.133 -13.351 27.936 1.00 93.06 308 VAL A CA 1
ATOM 2359 C C . VAL A 1 308 ? -25.138 -13.891 28.971 1.00 93.06 308 VAL A C 1
ATOM 2361 O O . VAL A 1 308 ? -25.215 -15.056 29.360 1.00 93.06 308 VAL A O 1
ATOM 2364 N N . ALA A 1 309 ? -24.188 -13.073 29.430 1.00 91.81 309 ALA A N 1
ATOM 2365 C CA . ALA A 1 309 ? -23.241 -13.478 30.461 1.00 91.81 309 ALA A CA 1
ATOM 2366 C C . ALA A 1 309 ? -23.897 -13.505 31.858 1.00 91.81 309 ALA A C 1
ATOM 2368 O O . ALA A 1 309 ? -24.599 -12.575 32.267 1.00 91.81 309 ALA A O 1
ATOM 2369 N N . GLY A 1 310 ? -23.630 -14.569 32.623 1.00 87.62 310 GLY A N 1
ATOM 2370 C CA . GLY A 1 310 ? -24.177 -14.754 33.971 1.00 87.62 310 GLY A CA 1
ATOM 2371 C C . GLY A 1 310 ? -25.710 -14.796 33.982 1.00 87.62 310 GLY A C 1
ATOM 2372 O O . GLY A 1 310 ? -26.317 -15.575 33.259 1.00 87.62 310 GLY A O 1
ATOM 2373 N N . GLU A 1 311 ? -26.334 -13.948 34.803 1.00 86.19 311 GLU A N 1
ATOM 2374 C CA . GLU A 1 311 ? -27.802 -13.805 34.898 1.00 86.19 311 GLU A CA 1
ATOM 2375 C C . GLU A 1 311 ? -28.406 -12.907 33.793 1.00 86.19 311 GLU A C 1
ATOM 2377 O O . GLU A 1 311 ? -29.580 -12.550 33.859 1.00 86.19 311 GLU A O 1
ATOM 2382 N N . GLY A 1 312 ? -27.608 -12.516 32.796 1.00 90.06 312 GLY A N 1
ATOM 2383 C CA . GLY A 1 312 ? -27.970 -11.535 31.775 1.00 90.06 312 GLY A CA 1
ATOM 2384 C C . GLY A 1 312 ? -27.529 -10.121 32.154 1.00 90.06 312 GLY A C 1
ATOM 2385 O O . GLY A 1 312 ? -27.539 -9.741 33.327 1.00 90.06 312 GLY A O 1
ATOM 2386 N N . ILE A 1 313 ? -27.085 -9.344 31.167 1.00 93.50 313 ILE A N 1
ATOM 2387 C CA . ILE A 1 313 ? -26.515 -8.002 31.348 1.00 93.50 313 ILE A CA 1
ATOM 2388 C C . ILE A 1 313 ? -27.267 -7.027 30.436 1.00 93.50 313 ILE A C 1
ATOM 2390 O O . ILE A 1 313 ? -27.364 -7.288 29.240 1.00 93.50 313 ILE A O 1
ATOM 2394 N N . PRO A 1 314 ? -27.789 -5.896 30.939 1.00 94.12 314 PRO A N 1
ATOM 2395 C CA . PRO A 1 314 ? -28.255 -4.815 30.079 1.00 94.12 314 PRO A CA 1
ATOM 2396 C C . PRO A 1 314 ? -27.094 -4.247 29.252 1.00 94.12 314 PRO A C 1
ATOM 2398 O O . PRO A 1 314 ? -26.142 -3.701 29.814 1.00 94.12 314 PRO A O 1
ATOM 2401 N N . VAL A 1 315 ? -27.180 -4.371 27.924 1.00 96.00 315 VAL A N 1
ATOM 2402 C CA . VAL A 1 315 ? -26.141 -3.920 26.985 1.00 96.00 315 VAL A CA 1
ATOM 2403 C C . VAL A 1 315 ? -26.681 -2.878 26.014 1.00 96.00 315 VAL A C 1
ATOM 2405 O O . VAL A 1 315 ? -27.812 -2.992 25.540 1.00 96.00 315 VAL A O 1
ATOM 2408 N N . ALA A 1 316 ? -25.863 -1.876 25.705 1.00 96.94 316 ALA A N 1
ATOM 2409 C CA . ALA A 1 316 ? -26.036 -0.993 24.558 1.00 96.94 316 ALA A CA 1
ATOM 2410 C C . ALA A 1 316 ? -24.825 -1.097 23.628 1.00 96.94 316 ALA A C 1
ATOM 2412 O O . ALA A 1 316 ? -23.736 -1.468 24.066 1.00 96.94 316 ALA A O 1
ATOM 2413 N N . LEU A 1 317 ? -25.034 -0.759 22.358 1.00 97.12 317 LEU A N 1
ATOM 2414 C CA . LEU A 1 317 ? -24.004 -0.724 21.327 1.00 97.12 317 LEU A CA 1
ATOM 2415 C C . LEU A 1 317 ? -23.920 0.696 20.757 1.00 97.12 317 LEU A C 1
ATOM 2417 O O . LEU A 1 317 ? -24.946 1.283 20.395 1.00 97.12 317 LEU A O 1
ATOM 2421 N N . LEU A 1 318 ? -22.706 1.244 20.748 1.00 97.31 318 LEU A N 1
ATOM 2422 C CA . LEU A 1 318 ? -22.348 2.482 20.066 1.00 97.31 318 LEU A CA 1
ATOM 2423 C C . LEU A 1 318 ? -21.489 2.122 18.855 1.00 97.31 318 LEU A C 1
ATOM 2425 O O . LEU A 1 318 ? -20.386 1.613 19.038 1.00 97.31 318 LEU A O 1
ATOM 2429 N N . SER A 1 319 ? -21.986 2.410 17.655 1.00 95.25 319 SER A N 1
ATOM 2430 C CA . SER A 1 319 ? -21.299 2.080 16.404 1.00 95.25 319 SER A CA 1
ATOM 2431 C C . SER A 1 319 ? -20.684 3.331 15.773 1.00 95.25 319 SER A C 1
ATOM 2433 O O . SER A 1 319 ? -21.359 4.347 15.570 1.00 95.25 319 SER A O 1
ATOM 2435 N N . LEU A 1 320 ? -19.394 3.267 15.454 1.00 96.19 320 LEU A N 1
ATOM 2436 C CA . LEU A 1 320 ? -18.632 4.319 14.792 1.00 96.19 320 LEU A CA 1
ATOM 2437 C C . LEU A 1 320 ? -18.693 4.140 13.264 1.00 96.19 320 LEU A C 1
ATOM 2439 O O . LEU A 1 320 ? -18.276 3.093 12.779 1.00 96.19 320 LEU A O 1
ATOM 2443 N N . PRO A 1 321 ? -19.115 5.143 12.471 1.00 94.81 321 PRO A N 1
ATOM 2444 C CA . PRO A 1 321 ? -19.109 5.030 11.013 1.00 94.81 321 PRO A CA 1
ATOM 2445 C C . PRO A 1 321 ? -17.697 4.766 10.454 1.00 94.81 321 PRO A C 1
ATOM 2447 O O . PRO A 1 321 ? -16.809 5.615 10.560 1.00 94.81 321 PRO A O 1
ATOM 2450 N N . LEU A 1 322 ? -17.507 3.610 9.813 1.00 95.31 322 LEU A N 1
ATOM 2451 C CA . LEU A 1 322 ? -16.242 3.170 9.227 1.00 95.31 322 LEU A CA 1
ATOM 2452 C C . LEU A 1 322 ? -16.429 2.754 7.764 1.00 95.31 322 LEU A C 1
ATOM 2454 O O . LEU A 1 322 ? -17.300 1.949 7.432 1.00 95.31 322 LEU A O 1
ATOM 2458 N N . ARG A 1 323 ? -15.588 3.277 6.870 1.00 94.50 323 ARG A N 1
ATOM 2459 C CA . ARG A 1 323 ? -15.519 2.815 5.476 1.00 94.50 323 ARG A CA 1
ATOM 2460 C C . ARG A 1 323 ? -14.477 1.715 5.319 1.00 94.50 323 ARG A C 1
ATOM 2462 O O . ARG A 1 323 ? -13.430 1.754 5.962 1.00 94.50 323 ARG A O 1
ATOM 2469 N N . TYR A 1 324 ? -14.757 0.799 4.392 1.00 92.88 324 TYR A N 1
ATOM 2470 C CA . TYR A 1 324 ? -13.835 -0.261 3.954 1.00 92.88 324 TYR A CA 1
ATOM 2471 C C . TYR A 1 324 ? -13.438 -1.264 5.052 1.00 92.88 324 TYR A C 1
ATOM 2473 O O . TYR A 1 324 ? -12.367 -1.859 4.973 1.00 92.88 324 TYR A O 1
ATOM 2481 N N . MET A 1 325 ? -14.311 -1.457 6.046 1.00 92.31 325 MET A N 1
ATOM 2482 C CA . MET A 1 325 ? -14.160 -2.423 7.142 1.00 92.31 325 MET A CA 1
ATOM 2483 C C . MET A 1 325 ? -13.654 -3.793 6.657 1.00 92.31 325 MET A C 1
ATOM 2485 O O . MET A 1 325 ? -14.143 -4.306 5.641 1.00 92.31 325 MET A O 1
ATOM 2489 N N . HIS A 1 326 ? -12.721 -4.380 7.412 1.00 91.94 326 HIS A N 1
ATOM 2490 C CA . HIS A 1 326 ? -12.101 -5.689 7.157 1.00 91.94 326 HIS A CA 1
ATOM 2491 C C . HIS A 1 326 ? -11.296 -5.776 5.844 1.00 91.94 326 HIS A C 1
ATOM 2493 O O . HIS A 1 326 ? -11.123 -6.856 5.262 1.00 91.94 326 HIS A O 1
ATOM 2499 N N . SER A 1 327 ? -10.778 -4.642 5.374 1.00 91.81 327 SER A N 1
ATOM 2500 C CA . SER A 1 327 ? -9.847 -4.581 4.243 1.00 91.81 327 SER A CA 1
ATOM 2501 C C . SER A 1 327 ? -8.420 -4.234 4.686 1.00 91.81 327 SER A C 1
ATOM 2503 O O . SER A 1 327 ? -8.127 -4.084 5.871 1.00 91.81 327 SER A O 1
ATOM 2505 N N . SER A 1 328 ? -7.495 -4.121 3.731 1.00 89.69 328 SER A N 1
ATOM 2506 C CA . SER A 1 328 ? -6.112 -3.694 3.987 1.00 89.69 328 SER A CA 1
ATOM 2507 C C . SER A 1 328 ? -6.002 -2.224 4.430 1.00 89.69 328 SER A C 1
ATOM 2509 O O . SER A 1 328 ? -4.976 -1.832 4.997 1.00 89.69 328 SER A O 1
ATOM 2511 N N . VAL A 1 329 ? -7.037 -1.407 4.186 1.00 93.25 329 VAL A N 1
ATOM 2512 C CA . VAL A 1 329 ? -7.087 0.008 4.560 1.00 93.25 329 VAL A CA 1
ATOM 2513 C C . VAL A 1 329 ? -8.520 0.480 4.805 1.00 93.25 329 VAL A C 1
ATOM 2515 O O . VAL A 1 329 ? -9.404 0.358 3.968 1.00 93.25 329 VAL A O 1
ATOM 2518 N N . GLU A 1 330 ? -8.735 1.115 5.944 1.00 95.94 330 GLU A N 1
ATOM 2519 C CA . GLU A 1 330 ? -10.033 1.604 6.397 1.00 95.94 330 GLU A CA 1
ATOM 2520 C C . GLU A 1 330 ? -10.012 3.128 6.507 1.00 95.94 330 GLU A C 1
ATOM 2522 O O . GLU A 1 330 ? -8.950 3.756 6.390 1.00 95.94 330 GLU A O 1
ATOM 2527 N N . LEU A 1 331 ? -11.177 3.749 6.708 1.00 96.50 331 LEU A N 1
ATOM 2528 C CA . LEU A 1 331 ? -11.282 5.203 6.851 1.00 96.50 331 LEU A CA 1
ATOM 2529 C C . LEU A 1 331 ? -12.379 5.613 7.841 1.00 96.50 331 LEU A C 1
ATOM 2531 O O . LEU A 1 331 ? -13.533 5.203 7.708 1.00 96.50 331 LEU A O 1
ATOM 2535 N N . ALA A 1 332 ? -12.015 6.473 8.798 1.00 96.94 332 ALA A N 1
ATOM 2536 C CA . ALA A 1 332 ? -12.899 7.009 9.837 1.00 96.94 332 ALA A CA 1
ATOM 2537 C C . ALA A 1 332 ? -12.765 8.538 9.978 1.00 96.94 332 ALA A C 1
ATOM 2539 O O . ALA A 1 332 ? -11.719 9.123 9.673 1.00 96.94 332 ALA A O 1
ATOM 2540 N N . ALA A 1 333 ? -13.815 9.196 10.479 1.00 96.06 333 ALA A N 1
ATOM 2541 C CA . ALA A 1 333 ? -13.811 10.631 10.769 1.00 96.06 333 ALA A CA 1
ATOM 2542 C C . ALA A 1 333 ? -13.479 10.907 12.244 1.00 96.06 333 ALA A C 1
ATOM 2544 O O . ALA A 1 333 ? -14.124 10.374 13.143 1.00 96.06 333 ALA A O 1
ATOM 2545 N N . LEU A 1 334 ? -12.514 11.794 12.514 1.00 96.19 334 LEU A N 1
ATOM 2546 C CA . LEU A 1 334 ? -12.099 12.127 13.886 1.00 96.19 334 LEU A CA 1
ATOM 2547 C C . LEU A 1 334 ? -13.207 12.808 14.697 1.00 96.19 334 LEU A C 1
ATOM 2549 O O . LEU A 1 334 ? -13.248 12.654 15.917 1.00 96.19 334 LEU A O 1
ATOM 2553 N N . SER A 1 335 ? -14.099 13.549 14.033 1.00 95.06 335 SER A N 1
ATOM 2554 C CA . SER A 1 335 ? -15.263 14.166 14.674 1.00 95.06 335 SER A CA 1
ATOM 2555 C C . SER A 1 335 ? -16.193 13.121 15.286 1.00 95.06 335 SER A C 1
ATOM 2557 O O . SER A 1 335 ? -16.652 13.311 16.407 1.00 95.06 335 SER A O 1
ATOM 2559 N N . ASP A 1 336 ? -16.408 11.995 14.599 1.00 96.62 336 ASP A N 1
ATOM 2560 C CA . ASP A 1 336 ? -17.277 10.929 15.098 1.00 96.62 336 ASP A CA 1
ATOM 2561 C C . ASP A 1 336 ? -16.658 10.273 16.340 1.00 96.62 336 ASP A C 1
ATOM 2563 O O . ASP A 1 336 ? -17.360 10.036 17.323 1.00 96.62 336 ASP A O 1
ATOM 2567 N N . LEU A 1 337 ? -15.333 10.061 16.361 1.00 97.25 337 LEU A N 1
ATOM 2568 C CA . LEU A 1 337 ? -14.637 9.558 17.553 1.00 97.25 337 LEU A CA 1
ATOM 2569 C C . LEU A 1 337 ? -14.761 10.535 18.739 1.00 97.25 337 LEU A C 1
ATOM 2571 O O . LEU A 1 337 ? -15.059 10.113 19.859 1.00 97.25 337 LEU A O 1
ATOM 2575 N N . GLU A 1 338 ? -14.542 11.837 18.510 1.00 96.50 338 GLU A N 1
ATOM 2576 C CA . GLU A 1 338 ? -14.646 12.873 19.552 1.00 96.50 338 GLU A CA 1
ATOM 2577 C C . GLU A 1 338 ? -16.054 12.921 20.154 1.00 96.50 338 GLU A C 1
ATOM 2579 O O . GLU A 1 338 ? -16.214 12.898 21.379 1.00 96.50 338 GLU A O 1
ATOM 2584 N N . GLU A 1 339 ? -17.079 12.963 19.304 1.00 96.50 339 GLU A N 1
ATOM 2585 C CA . GLU A 1 339 ? -18.477 13.049 19.724 1.00 96.50 339 GLU A CA 1
ATOM 2586 C C . GLU A 1 339 ? -18.944 11.778 20.437 1.00 96.50 339 GLU A C 1
ATOM 2588 O O . GLU A 1 339 ? -19.598 11.872 21.482 1.00 96.50 339 GLU A O 1
ATOM 2593 N N . THR A 1 340 ? -18.524 10.599 19.963 1.00 97.69 340 THR A N 1
ATOM 2594 C CA . THR A 1 340 ? -18.802 9.321 20.640 1.00 97.69 340 THR A CA 1
ATOM 2595 C C . THR A 1 340 ? -18.202 9.304 22.041 1.00 97.69 340 THR A C 1
ATOM 2597 O O . THR A 1 340 ? -18.876 8.971 23.017 1.00 97.69 340 THR A O 1
ATOM 2600 N N . ALA A 1 341 ? -16.946 9.725 22.179 1.00 97.31 341 ALA A N 1
ATOM 2601 C CA . ALA A 1 341 ? -16.274 9.745 23.468 1.00 97.31 341 ALA A CA 1
ATOM 2602 C C . ALA A 1 341 ? -16.861 10.797 24.426 1.00 97.31 341 ALA A C 1
ATOM 2604 O O . ALA A 1 341 ? -16.916 10.563 25.636 1.00 97.31 341 ALA A O 1
ATOM 2605 N N . ARG A 1 342 ? -17.349 11.934 23.910 1.00 96.62 342 ARG A N 1
ATOM 2606 C CA . ARG A 1 342 ? -18.082 12.937 24.703 1.00 96.62 342 ARG A CA 1
ATOM 2607 C C . ARG A 1 342 ? -19.415 12.415 25.211 1.00 96.62 342 ARG A C 1
ATOM 2609 O O . ARG A 1 342 ? -19.709 12.593 26.394 1.00 96.62 342 ARG A O 1
ATOM 2616 N N . LEU A 1 343 ? -20.194 11.769 24.343 1.00 97.94 343 LEU A N 1
ATOM 2617 C CA . LEU A 1 343 ? -21.437 11.100 24.722 1.00 97.94 343 LEU A CA 1
ATOM 2618 C C . LEU A 1 343 ? -21.179 10.074 25.825 1.00 97.94 343 LEU A C 1
ATOM 2620 O O . LEU A 1 343 ? -21.842 10.098 26.862 1.00 97.94 343 LEU A O 1
ATOM 2624 N N . LEU A 1 344 ? -20.168 9.232 25.633 1.00 97.56 344 LEU A N 1
ATOM 2625 C CA . LEU A 1 344 ? -19.821 8.184 26.577 1.00 97.56 344 LEU A CA 1
ATOM 2626 C C . LEU A 1 344 ? -19.366 8.742 27.932 1.00 97.56 344 LEU A C 1
ATOM 2628 O O . LEU A 1 344 ? -19.858 8.312 28.974 1.00 97.56 344 LEU A O 1
ATOM 2632 N N . ALA A 1 345 ? -18.470 9.732 27.936 1.00 96.81 345 ALA A N 1
ATOM 2633 C CA . ALA A 1 345 ? -17.992 10.366 29.163 1.00 96.81 345 ALA A CA 1
ATOM 2634 C C . ALA A 1 345 ? -19.126 11.041 29.947 1.00 96.81 345 ALA A C 1
ATOM 2636 O O . ALA A 1 345 ? -19.175 10.957 31.174 1.00 96.81 345 ALA A O 1
ATOM 2637 N N . GLU A 1 346 ? -20.046 11.712 29.256 1.00 97.06 346 GLU A N 1
ATOM 2638 C CA . GLU A 1 346 ? -21.188 12.345 29.905 1.00 97.06 346 GLU A CA 1
ATOM 2639 C C . GLU A 1 346 ? -22.184 11.316 30.451 1.00 97.06 346 GLU A C 1
ATOM 2641 O O . GLU A 1 346 ? -22.679 11.482 31.569 1.00 97.06 346 GLU A O 1
ATOM 2646 N N . PHE A 1 347 ? -22.455 10.248 29.698 1.00 96.81 347 PHE A N 1
ATOM 2647 C CA . PHE A 1 347 ? -23.315 9.162 30.157 1.00 96.81 347 PHE A CA 1
ATOM 2648 C C . PHE A 1 347 ? -22.753 8.555 31.447 1.00 96.81 347 PHE A C 1
ATOM 2650 O O . PHE A 1 347 ? -23.445 8.512 32.461 1.00 96.81 347 PHE A O 1
ATOM 2657 N N . LEU A 1 348 ? -21.466 8.193 31.450 1.00 95.75 348 LEU A N 1
ATOM 2658 C CA . LEU A 1 348 ? -20.777 7.599 32.600 1.00 95.75 348 LEU A CA 1
ATOM 2659 C C . LEU A 1 348 ? -20.765 8.506 33.837 1.00 95.75 348 LEU A C 1
ATOM 2661 O O . LEU A 1 348 ? -20.913 8.015 34.955 1.00 95.75 348 LEU A O 1
ATOM 2665 N N . ALA A 1 349 ? -20.622 9.822 33.657 1.00 94.12 349 ALA A N 1
ATOM 2666 C CA . ALA A 1 349 ? -20.711 10.784 34.758 1.00 94.12 349 ALA A CA 1
ATOM 2667 C C . ALA A 1 349 ? -22.117 10.826 35.388 1.00 94.12 349 ALA A C 1
ATOM 2669 O O . ALA A 1 349 ? -22.252 11.114 36.578 1.00 94.12 349 ALA A O 1
ATOM 2670 N N . GLY A 1 350 ? -23.152 10.527 34.597 1.00 91.31 350 GLY A N 1
ATOM 2671 C CA . GLY A 1 350 ? -24.548 10.476 35.027 1.00 91.31 350 GLY A CA 1
ATOM 2672 C C . GLY A 1 350 ? -24.999 9.142 35.625 1.00 91.31 350 GLY A C 1
ATOM 2673 O O . GLY A 1 350 ? -26.095 9.092 36.174 1.00 91.31 350 GLY A O 1
ATOM 2674 N N . VAL A 1 351 ? -24.195 8.077 35.543 1.00 90.75 351 VAL A N 1
ATOM 2675 C CA . VAL A 1 351 ? -24.564 6.759 36.080 1.00 90.75 351 VAL A CA 1
ATOM 2676 C C . VAL A 1 351 ? -24.477 6.758 37.613 1.00 90.75 351 VAL A C 1
ATOM 2678 O O . VAL A 1 351 ? -23.386 6.816 38.192 1.00 90.75 351 VAL A O 1
ATOM 2681 N N . GLY A 1 352 ? -25.637 6.671 38.270 1.00 87.88 352 GLY A N 1
ATOM 2682 C CA . GLY A 1 352 ? -25.785 6.566 39.719 1.00 87.88 352 GLY A CA 1
ATOM 2683 C C . GLY A 1 352 ? -26.320 5.210 40.219 1.00 87.88 352 GLY A C 1
ATOM 2684 O O . GLY A 1 352 ? -26.519 4.271 39.445 1.00 87.88 352 GLY A O 1
ATOM 2685 N N . PRO A 1 353 ? -26.558 5.068 41.538 1.00 84.94 353 PRO A N 1
ATOM 2686 C CA . PRO A 1 353 ? -26.977 3.825 42.192 1.00 84.94 353 PRO A CA 1
ATOM 2687 C C . PRO A 1 353 ? -28.277 3.209 41.657 1.00 84.94 353 PRO A C 1
ATOM 2689 O O . PRO A 1 353 ? -28.520 2.022 41.883 1.00 84.94 353 PRO A O 1
ATOM 2692 N N . GLU A 1 354 ? -29.111 3.986 40.965 1.00 82.31 354 GLU A N 1
ATOM 2693 C CA . GLU A 1 354 ? -30.306 3.527 40.253 1.00 82.31 354 GLU A CA 1
ATOM 2694 C C . GLU A 1 354 ? -30.000 2.498 39.156 1.00 82.31 354 GLU A C 1
ATOM 2696 O O . GLU A 1 354 ? -30.851 1.663 38.853 1.00 82.31 354 GLU A O 1
ATOM 2701 N N . TRP A 1 355 ? -28.771 2.492 38.632 1.00 84.69 355 TRP A N 1
ATOM 2702 C CA . TRP A 1 355 ? -28.325 1.556 37.602 1.00 84.69 355 TRP A CA 1
ATOM 2703 C C . TRP A 1 355 ? -27.884 0.189 38.139 1.00 84.69 355 TRP A C 1
ATOM 2705 O O . TRP A 1 355 ? -27.509 -0.678 37.355 1.00 84.69 355 TRP A O 1
ATOM 2715 N N . LYS A 1 356 ? -27.928 -0.043 39.458 1.00 80.69 356 LYS A N 1
ATOM 2716 C CA . LYS A 1 356 ? -27.604 -1.356 40.035 1.00 80.69 356 LYS A CA 1
ATOM 2717 C C . LYS A 1 356 ? -28.656 -2.401 39.668 1.00 80.69 356 LYS A C 1
ATOM 2719 O O . LYS A 1 356 ? -29.851 -2.192 39.882 1.00 80.69 356 LYS A O 1
ATOM 2724 N N . ARG A 1 357 ? -28.195 -3.582 39.247 1.00 60.91 357 ARG A N 1
ATOM 2725 C CA . ARG A 1 357 ? -28.995 -4.710 38.731 1.00 60.91 357 ARG A CA 1
ATOM 2726 C C . ARG A 1 357 ? -30.082 -5.223 39.697 1.00 60.91 357 ARG A C 1
ATOM 2728 O O . ARG A 1 357 ? -31.023 -5.886 39.279 1.00 60.91 357 ARG A O 1
ATOM 2735 N N . ARG A 1 358 ? -29.986 -4.921 41.000 1.00 54.72 358 ARG A N 1
ATOM 2736 C CA . ARG A 1 358 ? -30.869 -5.440 42.067 1.00 54.72 358 ARG A CA 1
ATOM 2737 C C . ARG A 1 358 ? -31.897 -4.420 42.588 1.00 54.72 358 ARG A C 1
ATOM 2739 O O . ARG A 1 358 ? -31.974 -4.197 43.798 1.00 54.72 358 ARG A O 1
ATOM 2746 N N . ARG A 1 359 ? -32.715 -3.818 41.713 1.00 49.06 359 ARG A N 1
ATOM 2747 C CA . ARG A 1 359 ? -33.947 -3.102 42.120 1.00 49.06 359 ARG A CA 1
ATOM 2748 C C . ARG A 1 359 ? -35.165 -3.489 41.260 1.00 49.06 359 ARG A C 1
ATOM 2750 O O . ARG A 1 359 ? -35.010 -3.666 40.054 1.00 49.06 359 ARG A O 1
ATOM 2757 N N . PRO A 1 360 ? -36.380 -3.581 41.840 1.00 39.72 360 PRO A N 1
ATOM 2758 C CA . PRO A 1 360 ? -37.619 -3.735 41.072 1.00 39.72 360 PRO A CA 1
ATOM 2759 C C . PRO A 1 360 ? -37.853 -2.498 40.188 1.00 39.72 360 PRO A C 1
ATOM 2761 O O . PRO A 1 360 ? -37.757 -1.382 40.694 1.00 39.72 360 PRO A O 1
ATOM 2764 N N . GLY A 1 361 ? -38.178 -2.679 38.900 1.00 50.31 361 GLY A N 1
ATOM 2765 C CA . GLY A 1 361 ? -38.597 -1.574 38.013 1.00 50.31 361 GLY A CA 1
ATOM 2766 C C . GLY A 1 361 ? -37.874 -1.440 36.666 1.00 50.31 361 GLY A C 1
ATOM 2767 O O . GLY A 1 361 ? -38.208 -0.543 35.904 1.00 50.31 361 GLY A O 1
ATOM 2768 N N . TRP A 1 362 ? -36.934 -2.328 36.332 1.00 48.25 362 TRP A N 1
ATOM 2769 C CA . TRP A 1 362 ? -36.224 -2.319 35.038 1.00 48.25 362 TRP A CA 1
ATOM 2770 C C . TRP A 1 362 ? -37.075 -2.758 33.826 1.00 48.25 362 TRP A C 1
ATOM 2772 O O . TRP A 1 362 ? -36.618 -2.688 32.687 1.00 48.25 362 TRP A O 1
ATOM 2782 N N . VAL A 1 363 ? -38.324 -3.182 34.048 1.00 41.19 363 VAL A N 1
ATOM 2783 C CA . VAL A 1 363 ? -39.254 -3.574 32.980 1.00 41.19 363 VAL A CA 1
ATOM 2784 C C . VAL A 1 363 ? -39.930 -2.329 32.412 1.00 41.19 363 VAL A C 1
ATOM 2786 O O . VAL A 1 363 ? -40.923 -1.839 32.951 1.00 41.19 363 VAL A O 1
ATOM 2789 N N . VAL A 1 364 ? -39.424 -1.840 31.283 1.00 39.88 364 VAL A N 1
ATOM 2790 C CA . VAL A 1 364 ? -40.206 -0.954 30.418 1.00 39.88 364 VAL A CA 1
ATOM 2791 C C . VAL A 1 364 ? -41.250 -1.815 29.701 1.00 39.88 364 VAL A C 1
ATOM 2793 O O . VAL A 1 364 ? -40.935 -2.509 28.745 1.00 39.88 364 VAL A O 1
ATOM 2796 N N . GLY A 1 365 ? -42.479 -1.792 30.228 1.00 41.34 365 GLY A N 1
ATOM 2797 C CA . GLY A 1 365 ? -43.738 -2.095 29.538 1.00 41.34 365 GLY A CA 1
ATOM 2798 C C . GLY A 1 365 ? -43.838 -3.387 28.716 1.00 41.34 365 GLY A C 1
ATOM 2799 O O . GLY A 1 365 ? -43.638 -3.354 27.510 1.00 41.34 365 GLY A O 1
ATOM 2800 N N . ALA A 1 366 ? -44.323 -4.476 29.324 1.00 29.14 366 ALA A N 1
ATOM 2801 C CA . ALA A 1 366 ? -45.112 -5.493 28.618 1.00 29.14 366 ALA A CA 1
ATOM 2802 C C . ALA A 1 366 ? -45.963 -6.307 29.609 1.00 29.14 366 ALA A C 1
ATOM 2804 O O . ALA A 1 366 ? -45.469 -7.147 30.355 1.00 29.14 366 ALA A O 1
ATOM 2805 N N . THR A 1 367 ? -47.267 -6.055 29.610 1.00 39.47 367 THR A N 1
ATOM 2806 C CA . THR A 1 367 ? -48.279 -7.020 30.039 1.00 39.47 367 THR A CA 1
ATOM 2807 C C . THR A 1 367 ? -48.419 -8.049 28.919 1.00 39.47 367 THR A C 1
ATOM 2809 O O . THR A 1 367 ? -48.999 -7.745 27.884 1.00 39.47 367 THR A O 1
ATOM 2812 N N . ALA A 1 368 ? -47.870 -9.255 29.077 1.00 29.50 368 ALA A N 1
ATOM 2813 C CA . ALA A 1 368 ? -48.182 -10.365 28.176 1.00 29.50 368 ALA A CA 1
ATOM 2814 C C . ALA A 1 368 ? -47.937 -11.725 28.842 1.00 29.50 368 ALA A C 1
ATOM 2816 O O . ALA A 1 368 ? -46.944 -11.952 29.525 1.00 29.50 368 ALA A O 1
ATOM 2817 N N . THR A 1 369 ? -48.914 -12.597 28.643 1.00 31.45 369 THR A N 1
ATOM 2818 C CA . THR A 1 369 ? -49.144 -13.921 29.219 1.00 31.45 369 THR A CA 1
ATOM 2819 C C . THR A 1 369 ? -48.078 -14.960 28.876 1.00 31.45 369 THR A C 1
ATOM 2821 O O . THR A 1 369 ? -47.660 -15.090 27.729 1.00 31.45 369 THR A O 1
ATOM 2824 N N . THR A 1 370 ? -47.717 -15.761 29.874 1.00 29.27 370 THR A N 1
ATOM 2825 C CA . THR A 1 370 ? -46.861 -16.948 29.788 1.00 29.27 370 THR A CA 1
ATOM 2826 C C . THR A 1 370 ? -47.537 -18.098 29.030 1.00 29.27 370 THR A C 1
ATOM 2828 O O . THR A 1 370 ? -48.602 -18.552 29.448 1.00 29.27 370 THR A O 1
ATOM 2831 N N . SER A 1 371 ? -46.887 -18.647 28.000 1.00 31.03 371 SER A N 1
ATOM 2832 C CA . SER A 1 371 ? -47.061 -20.056 27.615 1.00 31.03 371 SER A CA 1
ATOM 2833 C C . SER A 1 371 ? -45.711 -20.690 27.281 1.00 31.03 371 SER A C 1
ATOM 2835 O O . SER A 1 371 ? -44.846 -20.056 26.683 1.00 31.03 371 SER A O 1
ATOM 2837 N N . GLU A 1 372 ? -45.565 -21.930 27.726 1.00 34.81 372 GLU A N 1
ATOM 2838 C CA . GLU A 1 372 ? -44.340 -22.697 27.955 1.00 34.81 372 GLU A CA 1
ATOM 2839 C C . GLU A 1 372 ? -43.581 -23.128 26.687 1.00 34.81 372 GLU A C 1
ATOM 2841 O O . GLU A 1 372 ? -44.175 -23.360 25.635 1.00 34.81 372 GLU A O 1
ATOM 2846 N N . LEU A 1 373 ? -42.268 -23.348 26.829 1.00 28.61 373 LEU A N 1
ATOM 2847 C CA . LEU A 1 373 ? -41.465 -24.172 25.918 1.00 28.61 373 LEU A CA 1
ATOM 2848 C C . LEU A 1 373 ? -40.641 -25.210 26.716 1.00 28.61 373 LEU A C 1
ATOM 2850 O O . LEU A 1 373 ? -40.159 -24.880 27.803 1.00 28.61 373 LEU A O 1
ATOM 2854 N N . PRO A 1 374 ? -40.463 -26.445 26.196 1.00 29.55 374 PRO A N 1
ATOM 2855 C CA . PRO A 1 374 ? -39.745 -27.537 26.863 1.00 29.55 374 PRO A CA 1
ATOM 2856 C C . PRO A 1 374 ? -38.221 -27.541 26.569 1.00 29.55 374 PRO A C 1
ATOM 2858 O O . PRO A 1 374 ? -37.760 -26.805 25.694 1.00 29.55 374 PRO A O 1
ATOM 2861 N N . PRO A 1 375 ? -37.417 -28.338 27.312 1.00 29.33 375 PRO A N 1
ATOM 2862 C CA . PRO A 1 375 ? -36.011 -28.033 27.590 1.00 29.33 375 PRO A CA 1
ATOM 2863 C C . PRO A 1 375 ? -35.000 -28.633 26.598 1.00 29.33 375 PRO A C 1
ATOM 2865 O O . PRO A 1 375 ? -35.197 -29.710 26.037 1.00 29.33 375 PRO A O 1
ATOM 2868 N N . LEU A 1 376 ? -33.863 -27.943 26.466 1.00 27.48 376 LEU A N 1
ATOM 2869 C CA . LEU A 1 376 ? -32.666 -28.371 25.738 1.00 27.48 376 LEU A CA 1
ATOM 2870 C C . LEU A 1 376 ? -31.682 -29.110 26.659 1.00 27.48 376 LEU A C 1
ATOM 2872 O O . LEU A 1 376 ? -31.403 -28.679 27.778 1.00 27.48 376 LEU A O 1
ATOM 2876 N N . VAL A 1 377 ? -31.144 -30.216 26.143 1.00 28.47 377 VAL A N 1
ATOM 2877 C CA . VAL A 1 377 ? -30.119 -31.068 26.759 1.00 28.47 377 VAL A CA 1
ATOM 2878 C C . VAL A 1 377 ? -28.731 -30.453 26.568 1.00 28.47 377 VAL A C 1
ATOM 2880 O O . VAL A 1 377 ? -28.381 -29.980 25.488 1.00 28.47 377 VAL A O 1
ATOM 2883 N N . THR A 1 378 ? -27.950 -30.470 27.644 1.00 27.20 378 THR A N 1
ATOM 2884 C CA . THR A 1 378 ? -26.593 -29.937 27.774 1.00 27.20 378 THR A CA 1
ATOM 2885 C C . THR A 1 378 ? -25.518 -30.999 27.509 1.00 27.20 378 THR A C 1
ATOM 2887 O O . THR A 1 378 ? -25.739 -32.188 27.719 1.00 27.20 378 THR A O 1
ATOM 2890 N N . ALA A 1 379 ? -24.312 -30.530 27.166 1.00 29.48 379 ALA A N 1
ATOM 2891 C CA . ALA A 1 379 ? -23.114 -30.624 28.021 1.00 29.48 379 ALA A CA 1
ATOM 2892 C C . ALA A 1 379 ? -21.832 -31.134 27.339 1.00 29.48 379 ALA A C 1
ATOM 2894 O O . ALA A 1 379 ? -21.838 -32.071 26.549 1.00 29.48 379 ALA A O 1
ATOM 2895 N N . GLY A 1 380 ? -20.722 -30.562 27.824 1.00 25.98 380 GLY A N 1
ATOM 2896 C CA . GLY A 1 380 ? -19.375 -31.142 27.840 1.00 25.98 380 GLY A CA 1
ATOM 2897 C C . GLY A 1 380 ? -18.417 -30.408 26.907 1.00 25.98 380 GLY A C 1
ATOM 2898 O O . GLY A 1 380 ? -18.591 -30.470 25.702 1.00 25.98 380 GLY A O 1
ATOM 2899 N N . GLY A 1 381 ? -17.405 -29.657 27.348 1.00 26.05 381 GLY A N 1
ATOM 2900 C CA . GLY A 1 381 ? -16.618 -29.695 28.591 1.00 26.05 381 GLY A CA 1
ATOM 2901 C C . GLY A 1 381 ? -15.141 -29.773 28.166 1.00 26.05 381 GLY A C 1
ATOM 2902 O O . GLY A 1 381 ? -14.805 -30.679 27.419 1.00 26.05 381 GLY A O 1
ATOM 2903 N N . SER A 1 382 ? -14.357 -28.699 28.366 1.00 27.95 382 SER A N 1
ATOM 2904 C CA . SER A 1 382 ? -13.248 -28.593 29.352 1.00 27.95 382 SER A CA 1
ATOM 2905 C C . SER A 1 382 ? -11.981 -29.376 28.924 1.00 27.95 382 SER A C 1
ATOM 2907 O O . SER A 1 382 ? -12.094 -30.431 28.328 1.00 27.95 382 SER A O 1
ATOM 2909 N N . THR A 1 383 ? -10.711 -29.022 29.150 1.00 27.80 383 THR A N 1
ATOM 2910 C CA . THR A 1 383 ? -9.926 -27.997 29.883 1.00 27.80 383 THR A CA 1
ATOM 2911 C C . THR A 1 383 ? -8.451 -28.377 29.588 1.00 27.80 383 THR A C 1
ATOM 2913 O O . THR A 1 383 ? -8.157 -29.565 29.546 1.00 27.80 383 THR A O 1
ATOM 2916 N N . ALA A 1 384 ? -7.552 -27.486 29.155 1.00 28.66 384 ALA A N 1
ATOM 2917 C CA . ALA A 1 384 ? -6.680 -26.577 29.928 1.00 28.66 384 ALA A CA 1
ATOM 2918 C C . ALA A 1 384 ? -5.515 -27.216 30.733 1.00 28.66 384 ALA A C 1
ATOM 2920 O O . ALA A 1 384 ? -5.708 -28.186 31.457 1.00 28.66 384 ALA A O 1
ATOM 2921 N N . GLY A 1 385 ? -4.346 -26.552 30.673 1.00 27.56 385 GLY A N 1
ATOM 2922 C CA . GLY A 1 385 ? -3.185 -26.661 31.586 1.00 27.56 385 GLY A CA 1
ATOM 2923 C C . GLY A 1 385 ? -1.849 -26.646 30.812 1.00 27.56 385 GLY A C 1
ATOM 2924 O O . GLY A 1 385 ? -1.602 -27.601 30.093 1.00 27.56 385 GLY A O 1
ATOM 2925 N N . ALA A 1 386 ? -0.993 -25.612 30.731 1.00 28.50 386 ALA A N 1
ATOM 2926 C CA . ALA A 1 386 ? -0.422 -24.585 31.632 1.00 28.50 386 ALA A CA 1
ATOM 2927 C C . ALA A 1 386 ? 1.010 -24.929 32.118 1.00 28.50 386 ALA A C 1
ATOM 2929 O O . ALA A 1 386 ? 1.232 -25.985 32.701 1.00 28.50 386 ALA A O 1
ATOM 2930 N N . GLY A 1 387 ? 1.958 -23.995 31.932 1.00 27.73 387 GLY A N 1
ATOM 2931 C CA . GLY A 1 387 ? 3.306 -24.015 32.528 1.00 27.73 387 GLY A CA 1
ATOM 2932 C C . GLY A 1 387 ? 4.221 -22.895 31.999 1.00 27.73 387 GLY A C 1
ATOM 2933 O O . GLY A 1 387 ? 4.505 -22.855 30.810 1.00 27.73 387 GLY A O 1
ATOM 2934 N N . LEU A 1 388 ? 4.652 -21.984 32.883 1.00 27.34 388 LEU A N 1
ATOM 2935 C CA . LEU A 1 388 ? 5.353 -20.709 32.627 1.00 27.34 388 LEU A CA 1
ATOM 2936 C C . LEU A 1 388 ? 6.849 -20.756 33.004 1.00 27.34 388 LEU A C 1
ATOM 2938 O O . LEU A 1 388 ? 7.223 -21.448 33.949 1.00 27.34 388 LEU A O 1
ATOM 2942 N N . GLY A 1 389 ? 7.667 -19.912 32.359 1.00 27.02 389 GLY A N 1
ATOM 2943 C CA . GLY A 1 389 ? 9.049 -19.581 32.743 1.00 27.02 389 GLY A CA 1
ATOM 2944 C C . GLY A 1 389 ? 9.450 -18.171 32.270 1.00 27.02 389 GLY A C 1
ATOM 2945 O O . GLY A 1 389 ? 9.063 -17.750 31.186 1.00 27.02 389 GLY A O 1
ATOM 2946 N N . GLN A 1 390 ? 10.162 -17.424 33.119 1.00 26.86 390 GLN A N 1
ATOM 2947 C CA . GLN A 1 390 ? 10.495 -15.993 33.007 1.00 26.86 390 GLN A CA 1
ATOM 2948 C C . GLN A 1 390 ? 11.814 -15.728 32.244 1.00 26.86 390 GLN A C 1
ATOM 2950 O O . GLN A 1 390 ? 12.734 -16.529 32.370 1.00 26.86 390 GLN A O 1
ATOM 2955 N N . ALA A 1 391 ? 11.949 -14.558 31.590 1.00 25.28 391 ALA A N 1
ATOM 2956 C CA . ALA A 1 391 ? 12.921 -13.488 31.924 1.00 25.28 391 ALA A CA 1
ATOM 2957 C C . ALA A 1 391 ? 13.506 -12.691 30.724 1.00 25.28 391 ALA A C 1
ATOM 2959 O O . ALA A 1 391 ? 13.985 -13.246 29.744 1.00 25.28 391 ALA A O 1
ATOM 2960 N N . THR A 1 392 ? 13.613 -11.375 30.957 1.00 27.22 392 THR A N 1
ATOM 2961 C CA . THR A 1 392 ? 14.595 -10.386 30.448 1.00 27.22 392 THR A CA 1
ATOM 2962 C C . THR A 1 392 ? 14.445 -9.741 29.062 1.00 27.22 392 THR A C 1
ATOM 2964 O O . THR A 1 392 ? 14.077 -10.356 28.072 1.00 27.22 392 THR A O 1
ATOM 2967 N N . ALA A 1 393 ? 14.722 -8.433 29.069 1.00 27.91 393 ALA A N 1
ATOM 2968 C CA . ALA A 1 393 ? 14.488 -7.438 28.034 1.00 27.91 393 ALA A CA 1
ATOM 2969 C C . ALA A 1 393 ? 15.746 -7.151 27.201 1.00 27.91 393 ALA A C 1
ATOM 2971 O O . ALA A 1 393 ? 16.854 -7.178 27.736 1.00 27.91 393 ALA A O 1
ATOM 2972 N N . ALA A 1 394 ? 15.554 -6.772 25.936 1.00 25.28 394 ALA A N 1
ATOM 2973 C CA . ALA A 1 394 ? 16.556 -6.078 25.134 1.00 25.28 394 ALA A CA 1
ATOM 2974 C C . ALA A 1 394 ? 15.861 -5.192 24.087 1.00 25.28 394 ALA A C 1
ATOM 2976 O O . ALA A 1 394 ? 15.103 -5.667 23.248 1.00 25.28 394 ALA A O 1
ATOM 2977 N N . THR A 1 395 ? 16.107 -3.891 24.193 1.00 29.05 395 THR A N 1
ATOM 2978 C CA . THR A 1 395 ? 15.780 -2.842 23.224 1.00 29.05 395 THR A CA 1
ATOM 2979 C C . THR A 1 395 ? 16.798 -2.865 22.086 1.00 29.05 395 THR A C 1
ATOM 2981 O O . THR A 1 395 ? 17.997 -2.950 22.356 1.00 29.05 395 THR A O 1
ATOM 2984 N N . GLY A 1 396 ? 16.345 -2.747 20.841 1.00 23.83 396 GLY A N 1
ATOM 2985 C CA . GLY A 1 396 ? 17.224 -2.654 19.680 1.00 23.83 396 GLY A CA 1
ATOM 2986 C C . GLY A 1 396 ? 16.499 -2.043 18.492 1.00 23.83 396 GLY A C 1
ATOM 2987 O O . GLY A 1 396 ? 15.852 -2.755 17.731 1.00 23.83 396 GLY A O 1
ATOM 2988 N N . ASP A 1 397 ? 16.614 -0.725 18.365 1.00 30.69 397 ASP A N 1
ATOM 2989 C CA . ASP A 1 397 ? 16.257 0.025 17.167 1.00 30.69 397 ASP A CA 1
ATOM 2990 C C . ASP A 1 397 ? 17.217 -0.369 16.038 1.00 30.69 397 ASP A C 1
ATOM 2992 O O . ASP A 1 397 ? 18.435 -0.218 16.152 1.00 30.69 397 ASP A O 1
ATOM 2996 N N . GLY A 1 398 ? 16.666 -0.934 14.966 1.00 25.39 398 GLY A N 1
ATOM 2997 C CA . GLY A 1 398 ? 17.397 -1.323 13.767 1.00 25.39 398 GLY A CA 1
ATOM 2998 C C . GLY A 1 398 ? 17.046 -0.405 12.606 1.00 25.39 398 GLY A C 1
ATOM 2999 O O . GLY A 1 398 ? 16.297 -0.801 11.716 1.00 25.39 398 GLY A O 1
ATOM 3000 N N . GLU A 1 399 ? 17.585 0.813 12.608 1.00 33.06 399 GLU A N 1
ATOM 3001 C CA . GLU A 1 399 ? 17.747 1.580 11.373 1.00 33.06 399 GLU A CA 1
ATOM 3002 C C . GLU A 1 399 ? 18.726 0.811 10.476 1.00 33.06 399 GLU A C 1
ATOM 3004 O O . GLU A 1 399 ? 19.909 0.659 10.786 1.00 33.06 399 GLU A O 1
ATOM 3009 N N . GLY A 1 400 ? 18.210 0.253 9.380 1.00 28.83 400 GLY A N 1
ATOM 3010 C CA . GLY A 1 400 ? 19.020 -0.380 8.348 1.00 28.83 400 GLY A CA 1
ATOM 3011 C C . GLY A 1 400 ? 19.847 0.674 7.620 1.00 28.83 400 GLY A C 1
ATOM 3012 O O . GLY A 1 400 ? 19.346 1.337 6.716 1.00 28.83 400 GLY A O 1
ATOM 3013 N N . ASP A 1 401 ? 21.100 0.811 8.043 1.00 26.80 401 ASP A N 1
ATOM 3014 C CA . ASP A 1 401 ? 22.134 1.665 7.464 1.00 26.80 401 ASP A CA 1
ATOM 3015 C C . ASP A 1 401 ? 22.277 1.439 5.945 1.00 26.80 401 ASP A C 1
ATOM 3017 O O . ASP A 1 401 ? 22.719 0.386 5.477 1.00 26.80 401 ASP A O 1
ATOM 3021 N N . LEU A 1 402 ? 21.890 2.453 5.165 1.00 37.66 402 LEU A N 1
ATOM 3022 C CA . LEU A 1 402 ? 22.132 2.562 3.727 1.00 37.66 402 LEU A CA 1
ATOM 3023 C C . LEU A 1 402 ? 23.598 2.936 3.469 1.00 37.66 402 LEU A C 1
ATOM 3025 O O . LEU A 1 402 ? 23.898 3.978 2.887 1.00 37.66 402 LEU A O 1
ATOM 3029 N N . THR A 1 403 ? 24.534 2.062 3.815 1.00 30.19 403 THR A N 1
ATOM 3030 C CA . THR A 1 403 ? 25.890 2.137 3.262 1.00 30.19 403 THR A CA 1
ATOM 3031 C C . THR A 1 403 ? 25.934 1.389 1.928 1.00 30.19 403 THR A C 1
ATOM 3033 O O . THR A 1 403 ? 26.548 0.331 1.778 1.00 30.19 403 THR A O 1
ATOM 3036 N N . LEU A 1 404 ? 25.248 1.942 0.917 1.00 42.03 404 LEU A N 1
ATOM 3037 C CA . LEU A 1 404 ? 25.457 1.531 -0.473 1.00 42.03 404 LEU A CA 1
ATOM 3038 C C . LEU A 1 404 ? 26.919 1.827 -0.827 1.00 42.03 404 LEU A C 1
ATOM 3040 O O . LEU A 1 404 ? 27.372 2.970 -0.767 1.00 42.03 404 LEU A O 1
ATOM 3044 N N . ARG A 1 405 ? 27.676 0.781 -1.167 1.00 38.84 405 ARG A N 1
ATOM 3045 C CA . ARG A 1 405 ? 29.018 0.922 -1.743 1.00 38.84 405 ARG A CA 1
ATOM 3046 C C . ARG A 1 405 ? 28.905 1.764 -3.018 1.00 38.84 405 ARG A C 1
ATOM 3048 O O . ARG A 1 405 ? 27.943 1.601 -3.764 1.00 38.84 405 ARG A O 1
ATOM 3055 N N . ASP A 1 406 ? 29.897 2.606 -3.306 1.00 58.75 406 ASP A N 1
ATOM 3056 C CA . ASP A 1 406 ? 29.998 3.366 -4.568 1.00 58.75 406 ASP A CA 1
ATOM 3057 C C . ASP A 1 406 ? 30.392 2.457 -5.759 1.00 58.75 406 ASP A C 1
ATOM 3059 O O . ASP A 1 406 ? 31.278 2.737 -6.570 1.00 58.75 406 ASP A O 1
ATOM 3063 N N . ASP A 1 407 ? 29.757 1.290 -5.840 1.00 84.31 407 ASP A N 1
ATOM 3064 C CA . ASP A 1 407 ? 29.839 0.372 -6.961 1.00 84.31 407 ASP A CA 1
ATOM 3065 C C . ASP A 1 407 ? 28.641 0.570 -7.907 1.00 84.31 407 ASP A C 1
ATOM 3067 O O . ASP A 1 407 ? 27.702 1.326 -7.645 1.00 84.31 407 ASP A O 1
ATOM 3071 N N . LEU A 1 408 ? 28.698 -0.073 -9.073 1.00 90.44 408 LEU A N 1
ATOM 3072 C CA . LEU A 1 408 ? 27.664 0.054 -10.102 1.00 90.44 408 LEU A CA 1
ATOM 3073 C C . LEU A 1 408 ? 26.267 -0.323 -9.578 1.00 90.44 408 LEU A C 1
ATOM 3075 O O . LEU A 1 408 ? 25.289 0.319 -9.951 1.00 90.44 408 LEU A O 1
ATOM 3079 N N . ALA A 1 409 ? 26.170 -1.342 -8.718 1.00 93.88 409 ALA A N 1
ATOM 3080 C CA . ALA A 1 409 ? 24.892 -1.794 -8.180 1.00 93.88 409 ALA A CA 1
ATOM 3081 C C . ALA A 1 409 ? 24.267 -0.717 -7.286 1.00 93.88 409 ALA A C 1
ATOM 3083 O O . ALA A 1 409 ? 23.090 -0.402 -7.456 1.00 93.88 409 ALA A O 1
ATOM 3084 N N . GLY A 1 410 ? 25.062 -0.109 -6.398 1.00 93.00 410 GLY A N 1
ATOM 3085 C CA . GLY A 1 410 ? 24.612 0.989 -5.542 1.00 93.00 410 GLY A CA 1
ATOM 3086 C C . GLY A 1 410 ? 24.071 2.176 -6.340 1.00 93.00 410 GLY A C 1
ATOM 3087 O O . GLY A 1 410 ? 22.958 2.637 -6.078 1.00 93.00 410 GLY A O 1
ATOM 3088 N N . ARG A 1 411 ? 24.799 2.620 -7.375 1.00 94.75 411 ARG A N 1
ATOM 3089 C CA . ARG A 1 411 ? 24.365 3.755 -8.212 1.00 94.75 411 ARG A CA 1
ATOM 3090 C C . ARG A 1 411 ? 23.108 3.454 -9.033 1.00 94.75 411 ARG A C 1
ATOM 3092 O O . ARG A 1 411 ? 22.241 4.321 -9.152 1.00 94.75 411 ARG A O 1
ATOM 3099 N N . LEU A 1 412 ? 22.987 2.245 -9.589 1.00 96.56 412 LEU A N 1
ATOM 3100 C CA . LEU A 1 412 ? 21.792 1.832 -10.334 1.00 96.56 412 LEU A CA 1
ATOM 3101 C C . LEU A 1 412 ? 20.561 1.764 -9.421 1.00 96.56 412 LEU A C 1
ATOM 3103 O O . LEU A 1 412 ? 19.520 2.315 -9.770 1.00 96.56 412 LEU A O 1
ATOM 3107 N N . VAL A 1 413 ? 20.690 1.174 -8.228 1.00 96.69 413 VAL A N 1
ATOM 3108 C CA . VAL A 1 413 ? 19.600 1.105 -7.238 1.00 96.69 413 VAL A CA 1
ATOM 3109 C C . VAL A 1 413 ? 19.184 2.495 -6.766 1.00 96.69 413 VAL A C 1
ATOM 3111 O O . VAL A 1 413 ? 17.991 2.764 -6.672 1.00 96.69 413 VAL A O 1
ATOM 3114 N N . GLN A 1 414 ? 20.136 3.396 -6.514 1.00 96.44 414 GLN A N 1
ATOM 3115 C CA . GLN A 1 414 ? 19.830 4.777 -6.134 1.00 96.44 414 GLN A CA 1
ATOM 3116 C C . GLN A 1 414 ? 19.062 5.516 -7.239 1.00 96.44 414 GLN A C 1
ATOM 3118 O O . GLN A 1 414 ? 18.099 6.227 -6.955 1.00 96.44 414 GLN A O 1
ATOM 3123 N N . THR A 1 415 ? 19.471 5.327 -8.497 1.00 97.94 415 THR A N 1
ATOM 3124 C CA . THR A 1 415 ? 18.812 5.933 -9.665 1.00 97.94 415 THR A CA 1
ATOM 3125 C C . THR A 1 415 ? 17.390 5.397 -9.822 1.00 97.94 415 THR A C 1
ATOM 3127 O O . THR A 1 415 ? 16.450 6.180 -9.915 1.00 97.94 415 THR A O 1
ATOM 3130 N N . LEU A 1 416 ? 17.223 4.072 -9.779 1.00 98.44 416 LEU A N 1
ATOM 3131 C CA . LEU A 1 416 ? 15.920 3.413 -9.868 1.00 98.44 416 LEU A CA 1
ATOM 3132 C C . LEU A 1 416 ? 14.996 3.808 -8.715 1.00 98.44 416 LEU A C 1
ATOM 3134 O O . LEU A 1 416 ? 13.823 4.077 -8.943 1.00 98.44 416 LEU A O 1
ATOM 3138 N N . GLY A 1 417 ? 15.520 3.874 -7.491 1.00 97.94 417 GLY A N 1
ATOM 3139 C CA . GLY A 1 417 ? 14.746 4.276 -6.324 1.00 97.94 417 GLY A CA 1
ATOM 3140 C C . GLY A 1 417 ? 14.223 5.701 -6.448 1.00 97.94 417 GLY A C 1
ATOM 3141 O O . GLY A 1 417 ? 13.040 5.932 -6.231 1.00 97.94 417 GLY A O 1
ATOM 3142 N N . ALA A 1 418 ? 15.067 6.640 -6.885 1.00 98.38 418 ALA A N 1
ATOM 3143 C CA . ALA A 1 418 ? 14.628 8.007 -7.142 1.00 98.38 418 ALA A CA 1
ATOM 3144 C C . ALA A 1 418 ? 13.555 8.067 -8.239 1.00 98.38 418 ALA A C 1
ATOM 3146 O O . ALA A 1 418 ? 12.538 8.718 -8.045 1.00 98.38 418 ALA A O 1
ATOM 3147 N N . LEU A 1 419 ? 13.755 7.356 -9.351 1.00 98.56 419 LEU A N 1
ATOM 3148 C CA . LEU A 1 419 ? 12.818 7.305 -10.475 1.00 98.56 419 LEU A CA 1
ATOM 3149 C C . LEU A 1 419 ? 11.469 6.652 -10.119 1.00 98.56 419 LEU A C 1
ATOM 3151 O O . LEU A 1 419 ? 10.432 7.117 -10.579 1.00 98.56 419 LEU A O 1
ATOM 3155 N N . SER A 1 420 ? 11.473 5.602 -9.294 1.00 98.06 420 SER A N 1
ATOM 3156 C CA . SER A 1 420 ? 10.269 4.891 -8.831 1.00 98.06 420 SER A CA 1
ATOM 3157 C C . SER A 1 420 ? 9.356 5.786 -7.979 1.00 98.06 420 SER A C 1
ATOM 3159 O O . SER A 1 420 ? 8.133 5.671 -8.056 1.00 98.06 420 SER A O 1
ATOM 3161 N N . GLU A 1 421 ? 9.940 6.704 -7.204 1.00 97.69 421 GLU A N 1
ATOM 3162 C CA . GLU A 1 421 ? 9.217 7.642 -6.332 1.00 97.69 421 GLU A CA 1
ATOM 3163 C C . GLU A 1 421 ? 8.573 8.816 -7.086 1.00 97.69 421 GLU A C 1
ATOM 3165 O O . GLU A 1 421 ? 7.622 9.415 -6.579 1.00 97.69 421 GLU A O 1
ATOM 3170 N N . LEU A 1 422 ? 9.067 9.148 -8.284 1.00 97.62 422 LEU A N 1
ATOM 3171 C CA . LEU A 1 422 ? 8.487 10.202 -9.120 1.00 97.62 422 LEU A CA 1
ATOM 3172 C C . LEU A 1 422 ? 7.140 9.750 -9.673 1.00 97.62 422 LEU A C 1
ATOM 3174 O O . LEU A 1 422 ? 6.922 8.564 -9.925 1.00 97.62 422 LEU A O 1
ATOM 3178 N N . ARG A 1 423 ? 6.233 10.698 -9.888 1.00 97.25 423 ARG A N 1
ATOM 3179 C CA . ARG A 1 423 ? 4.959 10.432 -10.562 1.00 97.25 423 ARG A CA 1
ATOM 3180 C C . ARG A 1 423 ? 5.113 10.723 -12.044 1.00 97.25 423 ARG A C 1
ATOM 3182 O O . ARG A 1 423 ? 5.513 11.821 -12.413 1.00 97.25 423 ARG A O 1
ATOM 3189 N N . GLY A 1 424 ? 4.780 9.761 -12.888 1.00 97.12 424 GLY A N 1
ATOM 3190 C CA . GLY A 1 424 ? 4.723 10.012 -14.322 1.00 97.12 424 GLY A CA 1
ATOM 3191 C C . GLY A 1 424 ? 3.807 9.041 -15.036 1.00 97.12 424 GLY A C 1
ATOM 3192 O O . GLY A 1 424 ? 4.322 8.255 -15.820 1.00 97.12 424 GLY A O 1
ATOM 3193 N N . PRO A 1 425 ? 2.494 9.029 -14.747 1.00 97.31 425 PRO A N 1
ATOM 3194 C CA . PRO A 1 425 ? 1.566 8.188 -15.487 1.00 97.31 425 PRO A CA 1
ATOM 3195 C C . PRO A 1 425 ? 1.475 8.634 -16.952 1.00 97.31 425 PRO A C 1
ATOM 3197 O O . PRO A 1 425 ? 1.782 9.785 -17.266 1.00 97.31 425 PRO A O 1
ATOM 3200 N N . SER A 1 426 ? 1.039 7.747 -17.851 1.00 97.38 426 SER A N 1
ATOM 3201 C CA . SER A 1 426 ? 1.009 8.041 -19.293 1.00 97.38 426 SER A CA 1
ATOM 3202 C C . SER A 1 426 ? 0.260 9.336 -19.622 1.00 97.38 426 SER A C 1
ATOM 3204 O O . SER A 1 426 ? -0.924 9.485 -19.312 1.00 97.38 426 SER A O 1
ATOM 3206 N N . GLY A 1 427 ? 0.945 10.255 -20.304 1.00 95.25 427 GLY A N 1
ATOM 3207 C CA . GLY A 1 427 ? 0.476 11.600 -20.638 1.00 95.25 427 GLY A CA 1
ATOM 3208 C C . GLY A 1 427 ? 0.836 12.693 -19.624 1.00 95.25 427 GLY A C 1
ATOM 3209 O O . GLY A 1 427 ? 0.560 13.861 -19.901 1.00 95.25 427 GLY A O 1
ATOM 3210 N N . ASP A 1 428 ? 1.439 12.348 -18.483 1.00 96.62 428 ASP A N 1
ATOM 3211 C CA . ASP A 1 428 ? 1.846 13.272 -17.415 1.00 96.62 428 ASP A CA 1
ATOM 3212 C C . ASP A 1 428 ? 3.278 12.980 -16.910 1.00 96.62 428 ASP A C 1
ATOM 3214 O O . ASP A 1 428 ? 3.583 13.002 -15.720 1.00 96.62 428 ASP A O 1
ATOM 3218 N N . GLU A 1 429 ? 4.205 12.697 -17.830 1.00 98.12 429 GLU A N 1
ATOM 3219 C CA . GLU A 1 429 ? 5.586 12.263 -17.545 1.00 98.12 429 GLU A CA 1
ATOM 3220 C C . GLU A 1 429 ? 6.544 13.423 -17.191 1.00 98.12 429 GLU A C 1
ATOM 3222 O O . GLU A 1 429 ? 7.769 13.264 -17.143 1.00 98.12 429 GLU A O 1
ATOM 3227 N N . ALA A 1 430 ? 6.017 14.633 -16.981 1.00 96.56 430 ALA A N 1
ATOM 3228 C CA . ALA A 1 430 ? 6.818 15.851 -16.867 1.00 96.56 430 ALA A CA 1
ATOM 3229 C C . ALA A 1 430 ? 7.760 15.861 -15.653 1.00 96.56 430 ALA A C 1
ATOM 3231 O O . ALA A 1 430 ? 8.891 16.335 -15.773 1.00 96.56 430 ALA A O 1
ATOM 3232 N N . GLU A 1 431 ? 7.318 15.328 -14.511 1.00 97.38 431 GLU A N 1
ATOM 3233 C CA . GLU A 1 431 ? 8.116 15.263 -13.277 1.00 97.38 431 GLU A CA 1
ATOM 3234 C C . GLU A 1 431 ? 9.384 14.417 -13.487 1.00 97.38 431 GLU A C 1
ATOM 3236 O O . GLU A 1 431 ? 10.488 14.819 -13.114 1.00 97.38 431 GLU A O 1
ATOM 3241 N N . VAL A 1 432 ? 9.244 13.285 -14.178 1.00 98.56 432 VAL A N 1
ATOM 3242 C CA . VAL A 1 432 ? 10.350 12.376 -14.503 1.00 98.56 432 VAL A CA 1
ATOM 3243 C C . VAL A 1 432 ? 11.294 13.026 -15.496 1.00 98.56 432 VAL A C 1
ATOM 3245 O O . VAL A 1 432 ? 12.506 13.053 -15.279 1.00 98.56 432 VAL A O 1
ATOM 3248 N N . ARG A 1 433 ? 10.745 13.574 -16.583 1.00 98.31 433 ARG A N 1
ATOM 3249 C CA . ARG A 1 433 ? 11.539 14.238 -17.613 1.00 98.31 433 ARG A CA 1
ATOM 3250 C C . ARG A 1 433 ? 12.386 15.357 -17.018 1.00 98.31 433 ARG A C 1
ATOM 3252 O O . ARG A 1 433 ? 13.573 15.446 -17.319 1.00 98.31 433 ARG A O 1
ATOM 3259 N N . GLN A 1 434 ? 11.801 16.177 -16.147 1.00 98.06 434 GLN A N 1
ATOM 3260 C CA . GLN A 1 434 ? 12.520 17.251 -15.469 1.00 98.06 434 GLN A CA 1
ATOM 3261 C C . GLN A 1 434 ? 13.649 16.703 -14.585 1.00 98.06 434 GLN A C 1
ATOM 3263 O O . GLN A 1 434 ? 14.775 17.198 -14.644 1.00 98.06 434 GLN A O 1
ATOM 3268 N N . TRP A 1 435 ? 13.383 15.637 -13.826 1.00 98.50 435 TRP A N 1
ATOM 3269 C CA . TRP A 1 435 ? 14.399 14.984 -13.002 1.00 98.50 435 TRP A CA 1
ATOM 3270 C C . TRP A 1 435 ? 15.571 14.438 -13.833 1.00 98.50 435 TRP A C 1
ATOM 3272 O O . TRP A 1 435 ? 16.728 14.572 -13.420 1.00 98.50 435 TRP A O 1
ATOM 3282 N N . LEU A 1 436 ? 15.287 13.863 -15.009 1.00 98.50 436 LEU A N 1
ATOM 3283 C CA . LEU A 1 436 ? 16.294 13.376 -15.956 1.00 98.50 436 LEU A CA 1
ATOM 3284 C C . LEU A 1 436 ? 17.117 14.523 -16.548 1.00 98.50 436 LEU A C 1
ATOM 3286 O O . LEU A 1 436 ? 18.343 14.437 -16.559 1.00 98.50 436 LEU A O 1
ATOM 3290 N N . MET A 1 437 ? 16.468 15.609 -16.984 1.00 97.38 437 MET A N 1
ATOM 3291 C CA . MET A 1 437 ? 17.132 16.787 -17.561 1.00 97.38 437 MET A CA 1
ATOM 3292 C C . MET A 1 437 ? 18.184 17.390 -16.620 1.00 97.38 437 MET A C 1
ATOM 3294 O O . MET A 1 437 ? 19.259 17.786 -17.063 1.00 97.38 437 MET A O 1
ATOM 3298 N N . GLU A 1 438 ? 17.915 17.407 -15.315 1.00 96.81 438 GLU A N 1
ATOM 3299 C CA . GLU A 1 438 ? 18.848 17.888 -14.284 1.00 96.81 438 GLU A CA 1
ATOM 3300 C C . GLU A 1 438 ? 20.083 16.994 -14.088 1.00 96.81 438 GLU A C 1
ATOM 3302 O O . GLU A 1 438 ? 21.045 17.400 -13.432 1.00 96.81 438 GLU A O 1
ATOM 3307 N N . ARG A 1 439 ? 20.052 15.766 -14.614 1.00 96.31 439 ARG A N 1
ATOM 3308 C CA . ARG A 1 439 ? 21.061 14.717 -14.398 1.00 96.31 439 ARG A CA 1
ATOM 3309 C C . ARG A 1 439 ? 21.725 14.253 -15.690 1.00 96.31 439 ARG A C 1
ATOM 3311 O O . ARG A 1 439 ? 22.506 13.303 -15.659 1.00 96.31 439 ARG A O 1
ATOM 3318 N N . LEU A 1 440 ? 21.445 14.923 -16.807 1.00 95.69 440 LEU A N 1
ATOM 3319 C CA . LEU A 1 440 ? 22.126 14.650 -18.065 1.00 95.69 440 LEU A CA 1
ATOM 3320 C C . LEU A 1 440 ? 23.631 14.955 -17.946 1.00 95.69 440 LEU A C 1
ATOM 3322 O O . LEU A 1 440 ? 24.019 15.910 -17.261 1.00 95.69 440 LEU A O 1
ATOM 3326 N N . PRO A 1 441 ? 24.495 14.176 -18.620 1.00 91.88 441 PRO A N 1
ATOM 3327 C CA . PRO A 1 441 ? 25.908 14.509 -18.744 1.00 91.88 441 PRO A CA 1
ATOM 3328 C C . PRO A 1 441 ? 26.108 15.889 -19.390 1.00 91.88 441 PRO A C 1
ATOM 3330 O O . PRO A 1 441 ? 25.283 16.354 -20.174 1.00 91.88 441 PRO A O 1
ATOM 3333 N N . LYS A 1 442 ? 27.219 16.563 -19.069 1.00 90.50 442 LYS A N 1
ATOM 3334 C CA . LYS A 1 442 ? 27.524 17.901 -19.620 1.00 90.50 442 LYS A CA 1
ATOM 3335 C C 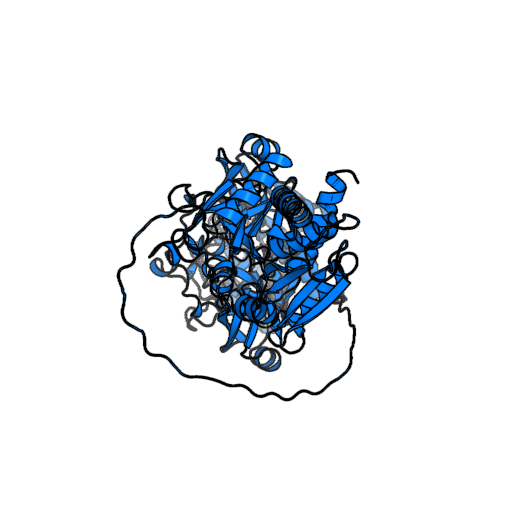. LYS A 1 442 ? 28.014 17.855 -21.070 1.00 90.50 442 LYS A C 1
ATOM 3337 O O . LYS A 1 442 ? 28.030 18.876 -21.744 1.00 90.50 442 LYS A O 1
ATOM 3342 N N . ASP A 1 443 ? 28.463 16.689 -21.503 1.00 92.12 443 ASP A N 1
ATOM 3343 C CA . ASP A 1 443 ? 29.095 16.360 -22.777 1.00 92.12 443 ASP A CA 1
ATOM 3344 C C . ASP A 1 443 ? 28.101 15.714 -23.757 1.00 92.12 443 ASP A C 1
ATOM 3346 O O . ASP A 1 443 ? 28.394 14.707 -24.400 1.00 92.12 443 ASP A O 1
ATOM 3350 N N . VAL A 1 444 ? 26.903 16.290 -23.851 1.00 95.62 444 VAL A N 1
ATOM 3351 C CA . VAL A 1 444 ? 25.879 15.926 -24.841 1.00 95.62 444 VAL A CA 1
ATOM 3352 C C . VAL A 1 444 ? 25.867 16.961 -25.967 1.00 95.62 444 VAL A C 1
ATOM 3354 O O . VAL A 1 444 ? 26.105 18.143 -25.718 1.00 95.62 444 VAL A O 1
ATOM 3357 N N . ASP A 1 445 ? 25.605 16.530 -27.202 1.00 95.94 445 ASP A N 1
ATOM 3358 C CA . ASP A 1 445 ? 25.621 17.426 -28.365 1.00 95.94 445 ASP A CA 1
ATOM 3359 C C . ASP A 1 445 ? 24.298 18.188 -28.495 1.00 95.94 445 ASP A C 1
ATOM 3361 O O . ASP A 1 445 ? 24.286 19.398 -28.717 1.00 95.94 445 ASP A O 1
ATOM 3365 N N . GLU A 1 446 ? 23.176 17.480 -28.335 1.00 96.19 446 GLU A N 1
ATOM 3366 C CA . GLU A 1 446 ? 21.831 18.047 -28.423 1.00 96.19 446 GLU A CA 1
ATOM 3367 C C . GLU A 1 446 ? 20.902 17.416 -27.380 1.00 96.19 446 GLU A C 1
ATOM 3369 O O . GLU A 1 446 ? 20.963 16.217 -27.105 1.00 96.19 446 GLU A O 1
ATOM 3374 N N . VAL A 1 447 ? 20.014 18.239 -26.820 1.00 96.94 447 VAL A N 1
ATOM 3375 C CA . VAL A 1 447 ? 18.920 17.827 -25.935 1.00 96.94 447 VAL A CA 1
ATOM 3376 C C . VAL A 1 447 ? 17.648 18.467 -26.461 1.00 96.94 447 VAL A C 1
ATOM 3378 O O . VAL A 1 447 ? 17.594 19.686 -26.637 1.00 96.94 447 VAL A O 1
ATOM 3381 N N . PHE A 1 448 ? 16.621 17.661 -26.697 1.00 94.81 448 PHE A N 1
ATOM 3382 C CA . PHE A 1 448 ? 15.353 18.132 -27.228 1.00 94.81 448 PHE A CA 1
ATOM 3383 C C . PHE A 1 448 ? 14.183 17.417 -26.559 1.00 94.81 448 PHE A C 1
ATOM 3385 O O . PHE A 1 448 ? 14.206 16.201 -26.379 1.00 94.81 448 PHE A O 1
ATOM 3392 N N . VAL A 1 449 ? 13.155 18.186 -26.200 1.00 97.81 449 VAL A N 1
ATOM 3393 C CA . VAL A 1 449 ? 11.866 17.650 -25.760 1.00 97.81 449 VAL A CA 1
ATOM 3394 C C . VAL A 1 449 ? 10.884 17.818 -26.902 1.00 97.81 449 VAL A C 1
ATOM 3396 O O . VAL A 1 449 ? 10.625 18.947 -27.322 1.00 97.81 449 VAL A O 1
ATOM 3399 N N . ASP A 1 450 ? 10.366 16.708 -27.417 1.00 95.81 450 ASP A N 1
ATOM 3400 C CA . ASP A 1 450 ? 9.479 16.754 -28.574 1.00 95.81 450 ASP A CA 1
ATOM 3401 C C . ASP A 1 450 ? 8.023 17.063 -28.207 1.00 95.81 450 ASP A C 1
ATOM 3403 O O . ASP A 1 450 ? 7.661 17.269 -27.047 1.00 95.81 450 ASP A O 1
ATOM 3407 N N . THR A 1 451 ? 7.164 17.123 -29.224 1.00 93.75 451 THR A N 1
ATOM 3408 C CA . THR A 1 451 ? 5.744 17.455 -29.059 1.00 93.75 451 THR A CA 1
ATOM 3409 C C . THR A 1 451 ? 4.950 16.404 -28.285 1.00 93.75 451 THR A C 1
ATOM 3411 O O . THR A 1 451 ? 3.881 16.736 -27.777 1.00 93.75 451 THR A O 1
ATOM 3414 N N . MET A 1 452 ? 5.447 15.167 -28.186 1.00 94.12 452 MET A N 1
ATOM 3415 C CA . MET A 1 452 ? 4.866 14.116 -27.345 1.00 94.12 452 MET A CA 1
ATOM 3416 C C . MET A 1 452 ? 5.373 14.183 -25.903 1.00 94.12 452 MET A C 1
ATOM 3418 O O . MET A 1 452 ? 4.815 13.519 -25.035 1.00 94.12 452 MET A O 1
ATOM 3422 N N . GLY A 1 453 ? 6.400 14.992 -25.634 1.00 96.44 453 GLY A N 1
ATOM 3423 C CA . GLY A 1 453 ? 7.050 15.073 -24.334 1.00 96.44 453 GLY A CA 1
ATOM 3424 C C . GLY A 1 453 ? 8.171 14.052 -24.146 1.00 96.44 453 GLY A C 1
ATOM 3425 O O . GLY A 1 453 ? 8.646 13.915 -23.015 1.00 96.44 453 GLY A O 1
ATOM 3426 N N . ASN A 1 454 ? 8.620 13.374 -25.210 1.00 98.50 454 ASN A N 1
ATOM 3427 C CA . ASN A 1 454 ? 9.815 12.533 -25.151 1.00 98.50 454 ASN A CA 1
ATOM 3428 C C . ASN A 1 454 ? 11.034 13.405 -24.844 1.00 98.50 454 ASN A C 1
ATOM 3430 O O . ASN A 1 454 ? 11.134 14.519 -25.358 1.00 98.50 454 ASN A O 1
ATOM 3434 N N . LEU A 1 455 ? 11.987 12.893 -24.069 1.00 98.62 455 LEU A N 1
ATOM 3435 C CA . LEU A 1 455 ? 13.300 13.514 -23.907 1.00 98.62 455 LEU A CA 1
ATOM 3436 C C . LEU A 1 455 ? 14.305 12.786 -24.798 1.00 98.62 455 LEU A C 1
ATOM 3438 O O . LEU A 1 455 ? 14.666 11.640 -24.540 1.00 98.62 455 LEU A O 1
ATOM 3442 N N . LEU A 1 456 ? 14.755 13.468 -25.847 1.00 98.56 456 LEU A N 1
ATOM 3443 C CA . LEU A 1 456 ? 15.725 12.958 -26.805 1.00 98.56 456 LEU A CA 1
ATOM 3444 C C . LEU A 1 456 ? 17.078 13.618 -26.551 1.00 98.56 456 LEU A C 1
ATOM 3446 O O . LEU A 1 456 ? 17.186 14.846 -26.518 1.00 98.56 456 LEU A O 1
ATOM 3450 N N . VAL A 1 457 ? 18.115 12.805 -26.377 1.00 98.44 457 VAL A N 1
ATOM 3451 C CA . VAL A 1 457 ? 19.478 13.275 -26.120 1.00 98.44 457 VAL A CA 1
ATOM 3452 C C . VAL A 1 457 ? 20.432 12.631 -27.112 1.00 98.44 457 VAL A C 1
ATOM 3454 O O . VAL A 1 457 ? 20.481 11.407 -27.222 1.00 98.44 457 VAL A O 1
ATOM 3457 N N . ALA A 1 458 ? 21.199 13.447 -27.829 1.00 97.75 458 ALA A N 1
ATOM 3458 C CA . ALA A 1 458 ? 22.149 12.986 -28.831 1.00 97.75 458 ALA A CA 1
ATOM 3459 C C . ALA A 1 458 ? 23.598 13.205 -28.389 1.00 97.75 458 ALA A C 1
ATOM 3461 O O . ALA A 1 458 ? 23.945 14.235 -27.80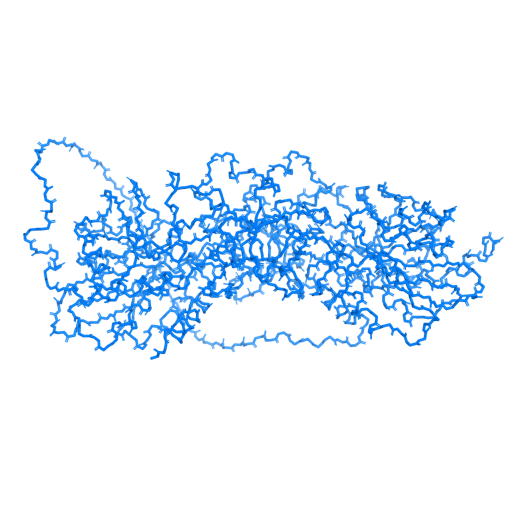5 1.00 97.75 458 ALA A O 1
ATOM 3462 N N . LYS A 1 459 ? 24.453 12.231 -28.711 1.00 96.19 459 LYS A N 1
ATOM 3463 C CA . LYS A 1 459 ? 25.895 12.269 -28.466 1.00 96.19 459 LYS A CA 1
ATOM 3464 C C . LYS A 1 459 ? 26.663 11.621 -29.616 1.00 96.19 459 LYS A C 1
ATOM 3466 O O . LYS A 1 459 ? 26.236 10.611 -30.179 1.00 96.19 459 LYS A O 1
ATOM 3471 N N . GLY A 1 460 ? 27.816 12.185 -29.962 1.00 93.31 460 GLY A N 1
ATOM 3472 C CA . GLY A 1 460 ? 28.593 11.746 -31.114 1.00 93.31 460 GLY A CA 1
ATOM 3473 C C . GLY A 1 460 ? 27.889 12.029 -32.442 1.00 93.31 460 GLY A C 1
ATOM 3474 O O . GLY A 1 460 ? 27.962 11.206 -33.363 1.00 93.31 460 GLY A O 1
ATOM 3475 N N . LEU A 1 461 ? 27.180 13.157 -32.556 1.00 90.69 461 LEU A N 1
ATOM 3476 C CA . LEU A 1 461 ? 26.527 13.542 -33.807 1.00 90.69 461 LEU A CA 1
ATOM 3477 C C . LEU A 1 461 ? 27.547 13.572 -34.952 1.00 90.69 461 LEU A C 1
ATOM 3479 O O . LEU A 1 461 ? 28.624 14.157 -34.844 1.00 90.69 461 LEU A O 1
ATOM 3483 N N . ASN A 1 462 ? 27.192 12.936 -36.069 1.00 88.31 462 ASN A N 1
ATOM 3484 C CA . ASN A 1 462 ? 28.022 12.806 -37.273 1.00 88.31 462 ASN A CA 1
ATOM 3485 C C . ASN A 1 462 ? 29.266 11.908 -37.132 1.00 88.31 462 ASN A C 1
ATOM 3487 O O . ASN A 1 462 ? 30.086 11.870 -38.054 1.00 88.31 462 ASN A O 1
ATOM 3491 N N . ARG A 1 463 ? 29.426 11.162 -36.026 1.00 93.69 463 ARG A N 1
ATOM 3492 C CA . ARG A 1 463 ? 30.417 10.074 -35.969 1.00 93.69 463 ARG A CA 1
ATOM 3493 C C . ARG A 1 463 ? 30.092 9.027 -37.053 1.00 93.69 463 ARG A C 1
ATOM 3495 O O . ARG A 1 463 ? 28.915 8.766 -37.307 1.00 93.69 463 ARG A O 1
ATOM 3502 N N . PRO A 1 464 ? 31.107 8.447 -37.719 1.00 89.19 464 PRO A N 1
ATOM 3503 C CA . PRO A 1 464 ? 30.882 7.441 -38.753 1.00 89.19 464 PRO A CA 1
ATOM 3504 C C . PRO A 1 464 ? 30.224 6.184 -38.165 1.00 89.19 464 PRO A C 1
ATOM 3506 O O . PRO A 1 464 ? 30.462 5.833 -37.013 1.00 89.19 464 PRO A O 1
ATOM 3509 N N . GLY A 1 465 ? 29.435 5.476 -38.974 1.00 90.44 465 GLY A N 1
ATOM 3510 C CA . GLY A 1 465 ? 28.738 4.255 -38.559 1.00 90.44 465 GLY A CA 1
ATOM 3511 C C . GLY A 1 465 ? 27.226 4.451 -38.387 1.00 90.44 465 GLY A C 1
ATOM 3512 O O . GLY A 1 465 ? 26.671 5.393 -38.955 1.00 90.44 465 GLY A O 1
ATOM 3513 N N . PRO A 1 466 ? 26.547 3.543 -37.662 1.00 93.44 466 PRO A N 1
ATOM 3514 C CA . PRO A 1 466 ? 25.091 3.556 -37.545 1.00 93.44 466 PRO A CA 1
ATOM 3515 C C . PRO A 1 466 ? 24.571 4.692 -36.663 1.00 93.44 466 PRO A C 1
ATOM 3517 O O . PRO A 1 466 ? 25.183 5.051 -35.657 1.00 93.44 466 PRO A O 1
ATOM 3520 N N . ARG A 1 467 ? 23.366 5.174 -36.966 1.00 96.19 467 ARG A N 1
ATOM 3521 C CA . ARG A 1 467 ? 22.537 5.932 -36.023 1.00 96.19 467 ARG A CA 1
ATOM 3522 C C . ARG A 1 467 ? 21.860 4.949 -35.076 1.00 96.19 467 ARG A C 1
ATOM 3524 O O . ARG A 1 467 ? 20.981 4.193 -35.492 1.00 96.19 467 ARG A O 1
ATOM 3531 N N . VAL A 1 468 ? 22.272 4.951 -33.815 1.00 98.00 468 VAL A N 1
ATOM 3532 C CA . VAL A 1 468 ? 21.779 4.015 -32.801 1.00 98.00 468 VAL A CA 1
ATOM 3533 C C . VAL A 1 468 ? 20.846 4.743 -31.846 1.00 98.00 468 VAL A C 1
ATOM 3535 O O . VAL A 1 468 ? 21.279 5.645 -31.133 1.00 98.00 468 VAL A O 1
ATOM 3538 N N . MET A 1 469 ? 19.583 4.330 -31.820 1.00 98.38 469 MET A N 1
ATOM 3539 C CA . MET A 1 469 ? 18.603 4.745 -30.818 1.00 98.38 469 MET A CA 1
ATOM 3540 C C . MET A 1 469 ? 18.572 3.708 -29.699 1.00 98.38 469 MET A C 1
ATOM 3542 O O . MET A 1 469 ? 18.338 2.529 -29.960 1.00 98.38 469 MET A O 1
ATOM 3546 N N . VAL A 1 470 ? 18.822 4.140 -28.466 1.00 98.75 470 VAL A N 1
ATOM 3547 C CA . VAL A 1 470 ? 18.569 3.346 -27.263 1.00 98.75 470 VAL A CA 1
ATOM 3548 C C . VAL A 1 470 ? 17.421 3.993 -26.515 1.00 98.75 470 VAL A C 1
ATOM 3550 O O . VAL A 1 470 ? 17.421 5.203 -26.298 1.00 98.75 470 VAL A O 1
ATOM 3553 N N . ASP A 1 471 ? 16.443 3.178 -26.176 1.00 98.19 471 ASP A N 1
ATOM 3554 C CA . ASP A 1 471 ? 15.098 3.601 -25.831 1.00 98.19 471 ASP A CA 1
ATOM 3555 C C . ASP A 1 471 ? 14.661 2.971 -24.505 1.00 98.19 471 ASP A C 1
ATOM 3557 O O . ASP A 1 471 ? 15.075 1.850 -24.206 1.00 98.19 471 ASP A O 1
ATOM 3561 N N . ALA A 1 472 ? 13.922 3.734 -23.703 1.00 98.75 472 ALA A N 1
ATOM 3562 C CA . ALA A 1 472 ? 13.296 3.299 -22.456 1.00 98.75 472 ALA A CA 1
ATOM 3563 C C . ALA A 1 472 ? 12.161 4.264 -22.092 1.00 98.75 472 ALA A C 1
ATOM 3565 O O . ALA A 1 472 ? 12.336 5.487 -22.201 1.00 98.75 472 ALA A O 1
ATOM 3566 N N . HIS A 1 473 ? 11.032 3.748 -21.608 1.00 98.69 473 HIS A N 1
ATOM 3567 C CA . HIS A 1 473 ? 9.839 4.574 -21.418 1.00 98.69 473 HIS A CA 1
ATOM 3568 C C . HIS A 1 473 ? 9.740 5.207 -20.026 1.00 98.69 473 HIS A C 1
ATOM 3570 O O . HIS A 1 473 ? 10.107 4.650 -18.992 1.00 98.69 473 HIS A O 1
ATOM 3576 N N . MET A 1 474 ? 9.299 6.464 -20.011 1.00 98.62 474 MET A N 1
ATOM 3577 C CA . MET A 1 474 ? 9.133 7.291 -18.821 1.00 98.62 474 MET A CA 1
ATOM 3578 C C . MET A 1 474 ? 7.722 7.227 -18.252 1.00 98.62 474 MET A C 1
ATOM 3580 O O . MET A 1 474 ? 7.488 7.876 -17.233 1.00 98.62 474 MET A O 1
ATOM 3584 N N . ASP A 1 475 ? 6.756 6.589 -18.890 1.00 98.44 475 ASP A N 1
ATOM 3585 C CA . ASP A 1 475 ? 5.443 6.491 -18.282 1.00 98.44 475 ASP A CA 1
ATOM 3586 C C . ASP A 1 475 ? 5.347 5.341 -17.277 1.00 98.44 475 ASP A C 1
ATOM 3588 O O . ASP A 1 475 ? 6.235 4.508 -17.130 1.00 98.44 475 ASP A O 1
ATOM 3592 N N . GLU A 1 476 ? 4.294 5.376 -16.475 1.00 97.88 476 GLU A N 1
ATOM 3593 C CA . GLU A 1 476 ? 3.869 4.266 -15.637 1.00 97.88 476 GLU A CA 1
ATOM 3594 C C . GLU A 1 476 ? 2.362 4.078 -15.814 1.00 97.88 476 GLU A C 1
ATOM 3596 O O . GLU A 1 476 ? 1.626 5.024 -16.122 1.00 97.88 476 GLU A O 1
ATOM 3601 N N . VAL A 1 477 ? 1.868 2.869 -15.567 1.00 97.00 477 VAL A N 1
ATOM 3602 C CA . VAL A 1 477 ? 0.423 2.668 -15.452 1.00 97.00 477 VAL A CA 1
ATOM 3603 C C . VAL A 1 477 ? -0.155 3.485 -14.289 1.00 97.00 477 VAL A C 1
ATOM 3605 O O . VAL A 1 477 ? 0.457 3.633 -13.229 1.00 97.00 477 VAL A O 1
ATOM 3608 N N . GLY A 1 478 ? -1.376 3.983 -14.453 1.00 96.81 478 GLY A N 1
ATOM 3609 C CA . GLY A 1 478 ? -2.049 4.782 -13.434 1.00 96.81 478 GLY A CA 1
ATOM 3610 C C . GLY A 1 478 ? -3.558 4.841 -13.621 1.00 96.81 478 GLY A C 1
ATOM 3611 O O . GLY A 1 478 ? -4.152 4.068 -14.372 1.00 96.81 478 GLY A O 1
ATOM 3612 N N . LEU A 1 479 ? -4.199 5.779 -12.931 1.00 97.38 479 LEU A N 1
ATOM 3613 C CA . LEU A 1 479 ? -5.612 6.100 -13.129 1.00 97.38 479 LEU A CA 1
ATOM 3614 C C . LEU A 1 479 ? -5.766 7.581 -13.496 1.00 97.38 479 LEU A C 1
ATOM 3616 O O . LEU A 1 479 ? -4.844 8.378 -13.338 1.00 97.38 479 LEU A O 1
ATOM 3620 N N . ILE A 1 480 ? -6.945 7.957 -13.978 1.00 97.69 480 ILE A N 1
ATOM 3621 C CA . ILE A 1 480 ? -7.294 9.343 -14.306 1.00 97.69 480 ILE A CA 1
ATOM 3622 C C . ILE A 1 480 ? -8.674 9.686 -13.759 1.00 97.69 480 ILE A C 1
ATOM 3624 O O . ILE A 1 480 ? -9.609 8.888 -13.869 1.00 97.69 480 ILE A O 1
ATOM 3628 N N . VAL A 1 481 ? -8.823 10.874 -13.175 1.00 97.94 481 VAL A N 1
ATOM 3629 C CA . VAL A 1 481 ? -10.111 11.363 -12.675 1.00 97.94 481 VAL A CA 1
ATOM 3630 C C . VAL A 1 481 ? -11.043 11.640 -13.858 1.00 97.94 481 VAL A C 1
ATOM 3632 O O . VAL A 1 481 ? -10.775 12.502 -14.694 1.00 97.94 481 VAL A O 1
ATOM 3635 N N . LYS A 1 482 ? -12.177 10.938 -13.914 1.00 96.88 482 LYS A N 1
ATOM 3636 C CA . LYS A 1 482 ? -13.276 11.188 -14.864 1.00 96.88 482 LYS A CA 1
ATOM 3637 C C . LYS A 1 482 ? -14.256 12.241 -14.347 1.00 96.88 482 LYS A C 1
ATOM 3639 O O . LYS A 1 482 ? -14.861 12.960 -15.135 1.00 96.88 482 LYS A O 1
ATOM 3644 N N . GLY A 1 483 ? -14.444 12.312 -13.031 1.00 96.06 483 GLY A N 1
ATOM 3645 C CA . GLY A 1 483 ? -15.411 13.209 -12.407 1.00 96.06 483 GLY A CA 1
ATOM 3646 C C . GLY A 1 483 ? -15.499 13.026 -10.898 1.00 96.06 483 GLY A C 1
ATOM 3647 O O . GLY A 1 483 ? -14.866 12.138 -10.331 1.00 96.06 483 GLY A O 1
ATOM 3648 N N . VAL A 1 484 ? -16.311 13.868 -10.269 1.00 97.06 484 VAL A N 1
ATOM 3649 C CA . VAL A 1 484 ? -16.584 13.865 -8.829 1.00 97.06 484 VAL A CA 1
ATOM 3650 C C . VAL A 1 484 ? -18.078 13.627 -8.640 1.00 97.06 484 VAL A C 1
ATOM 3652 O O . VAL A 1 484 ? -18.884 14.300 -9.289 1.00 97.06 484 VAL A O 1
ATOM 3655 N N . ASP A 1 485 ? -18.449 12.663 -7.798 1.00 94.06 485 ASP A N 1
ATOM 3656 C CA . ASP A 1 485 ? -19.853 12.447 -7.438 1.00 94.06 485 ASP A CA 1
ATOM 3657 C C . ASP A 1 485 ? -20.314 13.366 -6.294 1.00 94.06 485 ASP A C 1
ATOM 3659 O O . ASP A 1 485 ? -19.536 14.142 -5.737 1.00 94.06 485 ASP A O 1
ATOM 3663 N N . ASP A 1 486 ? -21.608 13.333 -5.976 1.00 91.94 486 ASP A N 1
ATOM 3664 C CA . ASP A 1 486 ? -22.221 14.287 -5.042 1.00 91.94 486 ASP A CA 1
ATOM 3665 C C . ASP A 1 486 ? -21.659 14.172 -3.612 1.00 91.94 486 ASP A C 1
ATOM 3667 O O . ASP A 1 486 ? -21.538 15.180 -2.905 1.00 91.94 486 ASP A O 1
ATOM 3671 N N . ASP A 1 487 ? -21.219 12.973 -3.225 1.00 90.25 487 ASP A N 1
ATOM 3672 C CA . ASP A 1 487 ? -20.602 12.682 -1.928 1.00 90.25 487 ASP A CA 1
ATOM 3673 C C . ASP A 1 487 ? -19.084 12.958 -1.910 1.00 90.25 487 ASP A C 1
ATOM 3675 O O . ASP A 1 487 ? -18.439 12.831 -0.866 1.00 90.25 487 ASP A O 1
ATOM 3679 N N . GLY A 1 488 ? -18.513 13.410 -3.033 1.00 94.06 488 GLY A N 1
ATOM 3680 C CA . GLY A 1 488 ? -17.111 13.810 -3.150 1.00 94.06 488 GLY A CA 1
ATOM 3681 C C . GLY A 1 488 ? -16.146 12.672 -3.487 1.00 94.06 488 GLY A C 1
ATOM 3682 O O . GLY A 1 488 ? -14.935 12.872 -3.386 1.00 94.06 488 GLY A O 1
ATOM 3683 N N . PHE A 1 489 ? -16.642 11.500 -3.894 1.00 95.94 489 PHE A N 1
ATOM 3684 C CA . PHE A 1 489 ? -15.789 10.425 -4.398 1.00 95.94 489 PHE A CA 1
ATOM 3685 C C . PHE A 1 489 ? -15.384 10.690 -5.846 1.00 95.94 489 PHE A C 1
ATOM 3687 O O . PHE A 1 489 ? -16.158 11.207 -6.658 1.00 95.94 489 PHE A O 1
ATOM 3694 N N . LEU A 1 490 ? -14.161 10.298 -6.190 1.00 97.44 490 LEU A N 1
ATOM 3695 C CA . LEU A 1 490 ? -13.625 10.471 -7.533 1.00 97.44 490 LEU A CA 1
ATOM 3696 C C . LEU A 1 490 ? -13.943 9.236 -8.368 1.00 97.44 490 LEU A C 1
ATOM 3698 O O . LEU A 1 490 ? -13.565 8.121 -8.009 1.00 97.44 490 LEU A O 1
ATOM 3702 N N . ARG A 1 491 ? -14.602 9.433 -9.507 1.00 96.06 491 ARG A N 1
ATOM 3703 C CA . ARG A 1 491 ? -14.771 8.396 -10.530 1.00 96.06 491 ARG A CA 1
ATOM 3704 C C . ARG A 1 491 ? -13.527 8.351 -11.392 1.00 96.06 491 ARG A C 1
ATOM 3706 O O . ARG A 1 491 ? -13.016 9.404 -11.773 1.00 96.06 491 ARG A O 1
ATOM 3713 N N . VAL A 1 492 ? -13.059 7.150 -11.717 1.00 96.00 492 VAL A N 1
ATOM 3714 C CA . VAL A 1 492 ? -11.747 6.963 -12.343 1.00 96.00 492 VAL A CA 1
ATOM 3715 C C . VAL A 1 492 ? -11.813 6.178 -13.654 1.00 96.00 492 VAL A C 1
ATOM 3717 O O . VAL A 1 492 ? -12.749 5.429 -13.930 1.00 96.00 492 VAL A O 1
ATOM 3720 N N . GLY A 1 493 ? -10.824 6.404 -14.510 1.00 94.56 493 GLY A N 1
ATOM 3721 C CA . GLY A 1 493 ? -10.463 5.543 -15.634 1.00 94.56 493 GLY A CA 1
ATOM 3722 C C . GLY A 1 493 ? -9.049 5.008 -15.449 1.00 94.56 493 GLY A C 1
ATOM 3723 O O . GLY A 1 493 ? -8.312 5.519 -14.613 1.00 94.56 493 GLY A O 1
ATOM 3724 N N . VAL A 1 494 ? -8.670 4.003 -16.231 1.00 93.81 494 VAL A N 1
ATOM 3725 C CA . VAL A 1 494 ? -7.312 3.444 -16.213 1.00 93.81 494 VAL A CA 1
ATOM 3726 C C . VAL A 1 494 ? -6.465 4.108 -17.298 1.00 93.81 494 VAL A C 1
ATOM 3728 O O . VAL A 1 494 ? -6.948 4.323 -18.411 1.00 93.81 494 VAL A O 1
ATOM 3731 N N . LEU A 1 495 ? -5.215 4.423 -16.963 1.00 94.06 495 LEU A N 1
ATOM 3732 C CA . LEU A 1 495 ? -4.145 4.783 -17.889 1.00 94.06 495 LEU A CA 1
ATOM 3733 C C . LEU A 1 495 ? -3.190 3.587 -17.983 1.00 94.06 495 LEU A C 1
ATOM 3735 O O . LEU A 1 495 ? -2.592 3.194 -16.984 1.00 94.06 495 LEU A O 1
ATOM 3739 N N . GLY A 1 496 ? -3.093 2.984 -19.167 1.00 90.44 496 GLY A N 1
ATOM 3740 C CA . GLY A 1 496 ? -2.340 1.746 -19.374 1.00 90.44 496 GLY A CA 1
ATOM 3741 C C . GLY A 1 496 ? -3.121 0.470 -19.044 1.00 90.44 496 GLY A C 1
ATOM 3742 O O . GLY A 1 496 ? -4.332 0.489 -18.806 1.00 90.44 496 GLY A O 1
ATOM 3743 N N . GLY A 1 497 ? -2.439 -0.674 -19.086 1.00 89.06 497 GLY A N 1
ATOM 3744 C CA . GLY A 1 497 ? -3.055 -1.983 -18.855 1.00 89.06 497 GLY A CA 1
ATOM 3745 C C . GLY A 1 497 ? -2.951 -2.443 -17.402 1.00 89.06 497 GLY A C 1
ATOM 3746 O O . GLY A 1 497 ? -1.973 -3.100 -17.066 1.00 89.06 497 GLY A O 1
ATOM 3747 N N . ILE A 1 498 ? -3.959 -2.172 -16.564 1.00 90.88 498 ILE A N 1
ATOM 3748 C CA . ILE A 1 498 ? -3.992 -2.614 -15.153 1.00 90.88 498 ILE A CA 1
ATOM 3749 C C . ILE A 1 498 ? -5.038 -3.712 -14.929 1.00 90.88 498 ILE A C 1
ATOM 3751 O O . ILE A 1 498 ? -6.164 -3.631 -15.424 1.00 90.88 498 ILE A O 1
ATOM 3755 N N . ASP A 1 499 ? -4.681 -4.716 -14.124 1.00 88.50 499 ASP A N 1
ATOM 3756 C CA . ASP A 1 499 ? -5.634 -5.702 -13.611 1.00 88.50 499 ASP A CA 1
ATOM 3757 C C . ASP A 1 499 ? -6.584 -5.068 -12.582 1.00 88.50 499 ASP A C 1
ATOM 3759 O O . ASP A 1 499 ? -6.133 -4.651 -11.515 1.00 88.50 499 ASP A O 1
ATOM 3763 N N . PRO A 1 500 ? -7.905 -5.005 -12.817 1.00 88.88 500 PRO A N 1
ATOM 3764 C CA . PRO A 1 500 ? -8.818 -4.378 -11.869 1.00 88.88 500 PRO A CA 1
ATOM 3765 C C . PRO A 1 500 ? -8.843 -5.089 -10.509 1.00 88.88 500 PRO A C 1
ATOM 3767 O O . PRO A 1 500 ? -9.242 -4.482 -9.520 1.00 88.88 500 PRO A O 1
ATOM 3770 N N . ARG A 1 501 ? -8.375 -6.342 -10.414 1.00 90.56 501 ARG A N 1
ATOM 3771 C CA . ARG A 1 501 ? -8.296 -7.092 -9.152 1.00 90.56 501 ARG A CA 1
ATOM 3772 C C . ARG A 1 501 ? -7.209 -6.578 -8.210 1.00 90.56 501 ARG A C 1
ATOM 3774 O O . ARG A 1 501 ? -7.296 -6.849 -7.022 1.00 90.56 501 ARG A O 1
ATOM 3781 N N . VAL A 1 502 ? -6.200 -5.850 -8.696 1.00 92.75 502 VAL A N 1
ATOM 3782 C CA . VAL A 1 502 ? -5.132 -5.311 -7.826 1.00 92.75 502 VAL A CA 1
ATOM 3783 C C . VAL A 1 502 ? -5.440 -3.914 -7.279 1.00 92.75 502 VAL A C 1
ATOM 3785 O O . VAL A 1 502 ? -4.675 -3.396 -6.470 1.00 92.75 502 VAL A O 1
ATOM 3788 N N . LEU A 1 503 ? -6.541 -3.297 -7.721 1.00 94.50 503 LEU A N 1
ATOM 3789 C CA . LEU A 1 503 ? -6.924 -1.923 -7.382 1.00 94.50 503 LEU A CA 1
ATOM 3790 C C . LEU A 1 503 ? -7.654 -1.749 -6.033 1.00 94.50 503 LEU A C 1
ATOM 3792 O O . LEU A 1 503 ? -7.387 -0.746 -5.372 1.00 94.50 503 LEU A O 1
ATOM 3796 N N . PRO A 1 504 ? -8.572 -2.637 -5.597 1.00 93.69 504 PRO A N 1
ATOM 3797 C CA . PRO A 1 504 ? -9.354 -2.415 -4.381 1.00 93.69 504 PRO A CA 1
ATOM 3798 C C . PRO A 1 504 ? -8.475 -2.200 -3.155 1.00 93.69 504 PRO A C 1
ATOM 3800 O O . PRO A 1 504 ? -7.542 -2.963 -2.961 1.00 93.69 504 PRO A O 1
ATOM 3803 N N . ALA A 1 505 ? -8.806 -1.223 -2.308 1.00 94.19 505 ALA A N 1
ATOM 3804 C CA . ALA A 1 505 ? -8.106 -0.937 -1.051 1.00 94.19 505 ALA A CA 1
ATOM 3805 C C . ALA A 1 505 ? -6.638 -0.469 -1.202 1.00 94.19 505 ALA A C 1
ATOM 3807 O O . ALA A 1 505 ? -5.881 -0.432 -0.234 1.00 94.19 505 ALA A O 1
ATOM 3808 N N . GLN A 1 506 ? -6.232 -0.020 -2.393 1.00 95.50 506 GLN A N 1
ATOM 3809 C CA . GLN A 1 506 ? -4.913 0.583 -2.583 1.00 95.50 506 GLN A CA 1
ATOM 3810 C C . GLN A 1 506 ? -4.885 2.055 -2.175 1.00 95.50 506 GLN A C 1
ATOM 3812 O O . GLN A 1 506 ? -5.833 2.812 -2.406 1.00 95.50 506 GLN A O 1
ATOM 3817 N N . ARG A 1 507 ? -3.743 2.488 -1.634 1.00 95.81 507 ARG A N 1
ATOM 3818 C CA . ARG A 1 507 ? -3.440 3.912 -1.462 1.00 95.81 507 ARG A CA 1
ATOM 3819 C C . ARG A 1 507 ? -2.879 4.501 -2.743 1.00 95.81 507 ARG A C 1
ATOM 3821 O O . ARG A 1 507 ? -2.004 3.918 -3.383 1.00 95.81 507 ARG A O 1
ATOM 3828 N N . VAL A 1 508 ? -3.344 5.698 -3.060 1.00 97.62 508 VAL A N 1
ATOM 3829 C CA . VAL A 1 508 ? -2.978 6.422 -4.273 1.00 97.62 508 VAL A CA 1
ATOM 3830 C C . VAL A 1 508 ? -2.649 7.879 -3.977 1.00 97.62 508 VAL A C 1
ATOM 3832 O O . VAL A 1 508 ? -3.019 8.411 -2.931 1.00 97.62 508 VAL A O 1
ATOM 3835 N N . LEU A 1 509 ? -1.950 8.521 -4.904 1.00 97.81 509 LEU A N 1
ATOM 3836 C CA . LEU A 1 509 ? -1.659 9.947 -4.906 1.00 97.81 509 LEU A CA 1
ATOM 3837 C C . LEU A 1 509 ? -2.349 10.578 -6.114 1.00 97.81 509 LEU A C 1
ATOM 3839 O O . LEU A 1 509 ? -2.144 10.126 -7.240 1.00 97.81 509 LEU A O 1
ATOM 3843 N N . VAL A 1 510 ? -3.167 11.598 -5.869 1.00 97.94 510 VAL A N 1
ATOM 3844 C CA . VAL A 1 510 ? -4.008 12.262 -6.868 1.00 97.94 510 VAL A CA 1
ATOM 3845 C C . VAL A 1 510 ? -3.426 13.625 -7.224 1.00 97.94 510 VAL A C 1
ATOM 3847 O O . VAL A 1 510 ? -3.161 14.447 -6.341 1.00 97.94 510 VAL A O 1
ATOM 3850 N N . GLY A 1 511 ? -3.269 13.860 -8.524 1.00 95.25 511 GLY A N 1
ATOM 3851 C CA . GLY A 1 511 ? -2.793 15.108 -9.102 1.00 95.25 511 GLY A CA 1
ATOM 3852 C C . GLY A 1 511 ? -1.346 15.454 -8.741 1.00 95.25 511 GLY A C 1
ATOM 3853 O O . GLY A 1 511 ? -0.652 14.756 -7.996 1.00 95.25 511 GLY A O 1
ATOM 3854 N N . SER A 1 512 ? -0.894 16.600 -9.245 1.00 89.12 512 SER A N 1
ATOM 3855 C CA . SER A 1 512 ? 0.474 17.101 -9.050 1.00 89.12 512 SER A CA 1
ATOM 3856 C C . SER A 1 512 ? 0.798 17.482 -7.600 1.00 89.12 512 SER A C 1
ATOM 3858 O O . SER A 1 512 ? 1.963 17.496 -7.207 1.00 89.12 512 SER A O 1
ATOM 3860 N N . SER A 1 513 ? -0.220 17.756 -6.777 1.00 91.00 513 SER A N 1
ATOM 3861 C CA . SER A 1 513 ? -0.054 18.007 -5.341 1.00 91.00 513 SER A CA 1
ATOM 3862 C C . SER A 1 513 ? 0.261 16.735 -4.546 1.00 91.00 513 SER A C 1
ATOM 3864 O O . SER A 1 513 ? 0.738 16.830 -3.415 1.00 91.00 513 SER A O 1
ATOM 3866 N N . GLY A 1 514 ? 0.020 15.551 -5.122 1.00 93.94 514 GLY A N 1
ATOM 3867 C CA . GLY A 1 514 ? 0.190 14.273 -4.439 1.00 93.94 514 GLY A CA 1
ATOM 3868 C C . GLY A 1 514 ? -0.820 14.067 -3.312 1.00 93.94 514 GLY A C 1
ATOM 3869 O O . GLY A 1 514 ? -0.447 13.602 -2.234 1.00 93.94 514 GLY A O 1
ATOM 3870 N N . LEU A 1 515 ? -2.085 14.433 -3.535 1.00 96.06 515 LEU A N 1
ATOM 3871 C CA . LEU A 1 515 ? -3.141 14.277 -2.539 1.00 96.06 515 LEU A CA 1
ATOM 3872 C C . LEU A 1 515 ? -3.383 12.792 -2.245 1.00 96.06 515 LEU A C 1
ATOM 3874 O O . LEU A 1 515 ? -3.679 12.019 -3.153 1.00 96.06 515 LEU A O 1
ATOM 3878 N N . LEU A 1 516 ? -3.287 12.391 -0.976 1.00 97.38 516 LEU A N 1
ATOM 3879 C CA . LEU A 1 516 ? -3.545 11.009 -0.576 1.00 97.38 516 LEU A CA 1
ATOM 3880 C C . LEU A 1 516 ? -5.014 10.635 -0.822 1.00 97.38 516 LEU A C 1
ATOM 3882 O O . LEU A 1 516 ? -5.924 11.323 -0.358 1.00 97.38 516 LEU A O 1
ATOM 3886 N N . GLY A 1 517 ? -5.222 9.509 -1.496 1.00 97.38 517 GLY A N 1
ATOM 3887 C CA . GLY A 1 517 ? -6.519 8.881 -1.710 1.00 97.38 517 GLY A CA 1
ATOM 3888 C C . GLY A 1 517 ? -6.484 7.379 -1.426 1.00 97.38 517 GLY A C 1
ATOM 3889 O O . GLY A 1 517 ? -5.416 6.767 -1.335 1.00 97.38 517 GLY A O 1
ATOM 3890 N N . VAL A 1 518 ? -7.665 6.781 -1.302 1.00 97.12 518 VAL A N 1
ATOM 3891 C CA . VAL A 1 518 ? -7.862 5.333 -1.151 1.00 97.12 518 VAL A CA 1
ATOM 3892 C C . VAL A 1 518 ? -8.839 4.844 -2.212 1.00 97.12 518 VAL A C 1
ATOM 3894 O O . VAL A 1 518 ? -9.916 5.419 -2.356 1.00 97.12 518 VAL A O 1
ATOM 3897 N N . ILE A 1 519 ? -8.493 3.781 -2.939 1.00 96.56 519 ILE A N 1
ATOM 3898 C CA . ILE A 1 519 ? -9.431 3.115 -3.849 1.00 96.56 519 ILE A CA 1
ATOM 3899 C C . ILE A 1 519 ? -10.449 2.341 -3.008 1.00 96.56 519 ILE A C 1
ATOM 3901 O O . ILE A 1 519 ? -10.104 1.379 -2.320 1.00 96.56 519 ILE A O 1
ATOM 3905 N N . GLY A 1 520 ? -11.706 2.775 -3.044 1.00 90.94 520 GLY A N 1
ATOM 3906 C CA . GLY A 1 520 ? -12.756 2.223 -2.198 1.00 90.94 520 GLY A CA 1
ATOM 3907 C C . GLY A 1 520 ? -13.269 0.864 -2.672 1.00 90.94 520 GLY A C 1
ATOM 3908 O O . GLY A 1 520 ? -13.244 0.531 -3.855 1.00 90.94 520 GLY A O 1
ATOM 3909 N N . THR A 1 521 ? -13.771 0.078 -1.722 1.00 82.81 521 THR A N 1
ATOM 3910 C CA . THR A 1 521 ? -14.434 -1.209 -1.966 1.00 82.81 521 THR A CA 1
ATOM 3911 C C . THR A 1 521 ? -15.605 -1.374 -1.017 1.00 82.81 521 THR A C 1
ATOM 3913 O O . THR A 1 521 ? -15.528 -0.988 0.150 1.00 82.81 521 THR A O 1
ATOM 3916 N N . LYS A 1 522 ? -16.690 -1.994 -1.478 1.00 82.44 522 LYS A N 1
ATOM 3917 C CA . LYS A 1 522 ? -17.784 -2.404 -0.593 1.00 82.44 522 LYS A CA 1
ATOM 3918 C C . LYS A 1 522 ? -17.260 -3.372 0.489 1.00 82.44 522 LYS A C 1
ATOM 3920 O O . LYS A 1 522 ? -16.501 -4.275 0.131 1.00 82.44 522 LYS A O 1
ATOM 3925 N N . PRO A 1 523 ? -17.641 -3.232 1.774 1.00 81.25 523 PRO A N 1
ATOM 3926 C CA . PRO A 1 523 ? -17.196 -4.139 2.835 1.00 81.25 523 PRO A CA 1
ATOM 3927 C C . PRO A 1 523 ? -17.664 -5.583 2.613 1.00 81.25 523 PRO A C 1
ATOM 3929 O O . PRO A 1 523 ? -18.780 -5.809 2.133 1.00 81.25 523 PRO A O 1
ATOM 3932 N N . VAL A 1 524 ? -16.849 -6.566 3.016 1.00 78.25 524 VAL A N 1
ATOM 3933 C CA . VAL A 1 524 ? -17.111 -8.006 2.795 1.00 78.25 524 VAL A CA 1
ATOM 3934 C C . VAL A 1 524 ? -18.418 -8.496 3.421 1.00 78.25 524 VAL A C 1
ATOM 3936 O O . VAL A 1 524 ? -19.104 -9.347 2.845 1.00 78.25 524 VAL A O 1
ATOM 3939 N N . HIS A 1 525 ? -18.807 -7.918 4.558 1.00 80.75 525 HIS A N 1
ATOM 3940 C CA . HIS A 1 525 ? -20.043 -8.247 5.277 1.00 80.75 525 HIS A CA 1
ATOM 3941 C C . HIS A 1 525 ? -21.310 -7.830 4.520 1.00 80.75 525 HIS A C 1
ATOM 3943 O O . HIS A 1 525 ? -22.369 -8.423 4.715 1.00 80.75 525 HIS A O 1
ATOM 3949 N N . LEU A 1 526 ? -21.202 -6.854 3.611 1.00 80.62 526 LEU A N 1
ATOM 3950 C CA . LEU A 1 526 ? -22.316 -6.360 2.795 1.00 80.62 526 LEU A CA 1
ATOM 3951 C C . LEU A 1 526 ? -22.362 -6.985 1.392 1.00 80.62 526 LEU A C 1
ATOM 3953 O O . LEU A 1 526 ? -23.331 -6.771 0.653 1.00 80.62 526 LEU A O 1
ATOM 3957 N N . LYS A 1 527 ? -21.334 -7.751 1.007 1.00 80.00 527 LYS A N 1
ATOM 3958 C CA . LYS A 1 527 ? -21.296 -8.480 -0.266 1.00 80.00 527 LYS A CA 1
ATOM 3959 C C . LYS A 1 527 ? -22.165 -9.739 -0.190 1.00 80.00 527 LYS A C 1
ATOM 3961 O O . LYS A 1 527 ? -22.074 -10.503 0.774 1.00 80.00 527 LYS A O 1
ATOM 3966 N N . LYS A 1 528 ? -22.984 -10.001 -1.217 1.00 78.56 528 LYS A N 1
ATOM 3967 C CA . LYS A 1 528 ? -23.875 -11.182 -1.273 1.00 78.56 528 LYS A CA 1
ATOM 3968 C C . LYS A 1 528 ? -23.501 -12.133 -2.413 1.00 78.56 528 LYS A C 1
ATOM 3970 O O . LYS A 1 528 ? -23.256 -11.705 -3.534 1.00 78.56 528 LYS A O 1
ATOM 3975 N N . GLY A 1 529 ? -23.539 -13.441 -2.143 1.00 82.06 529 GLY A N 1
ATOM 3976 C CA . GLY A 1 529 ? -23.363 -14.482 -3.165 1.00 82.06 529 GLY A CA 1
ATOM 3977 C C . GLY A 1 529 ? -22.070 -14.320 -3.973 1.00 82.06 529 GLY A C 1
ATOM 3978 O O . GLY A 1 529 ? -20.996 -14.154 -3.397 1.00 82.06 529 GLY A O 1
ATOM 3979 N N . GLU A 1 530 ? -22.187 -14.343 -5.304 1.00 79.00 530 GLU A N 1
ATOM 3980 C CA . GLU A 1 530 ? -21.047 -14.255 -6.230 1.00 79.00 530 GLU A CA 1
ATOM 3981 C C . GLU A 1 530 ? -20.290 -12.915 -6.172 1.00 79.00 530 GLU A C 1
ATOM 3983 O O . GLU A 1 530 ? -19.133 -12.871 -6.590 1.00 79.00 530 GLU A O 1
ATOM 3988 N N . GLU A 1 531 ? -20.873 -11.851 -5.599 1.00 78.00 531 GLU A N 1
ATOM 3989 C CA . GLU A 1 531 ? -20.225 -10.536 -5.427 1.00 78.00 531 GLU A CA 1
ATOM 3990 C C . GLU A 1 531 ? -18.913 -10.631 -4.631 1.00 78.00 531 GLU A C 1
ATOM 3992 O O . GLU A 1 531 ? -17.995 -9.851 -4.856 1.00 78.00 531 GLU A O 1
ATOM 3997 N N . LYS A 1 532 ? -18.790 -11.617 -3.731 1.00 75.69 532 LYS A N 1
ATOM 3998 C CA . LYS A 1 532 ? -17.555 -11.864 -2.967 1.00 75.69 532 LYS A CA 1
ATOM 3999 C C . LYS A 1 532 ? -16.404 -12.372 -3.834 1.00 75.69 532 LYS A C 1
ATOM 4001 O O . LYS A 1 532 ? -15.248 -12.109 -3.534 1.00 75.69 532 LYS A O 1
ATOM 4006 N N . SER A 1 533 ? -16.733 -13.102 -4.895 1.00 79.06 533 SER A N 1
ATOM 4007 C CA . SER A 1 533 ? -15.767 -13.747 -5.787 1.00 79.06 533 SER A CA 1
ATOM 4008 C C . SER A 1 533 ? -15.564 -13.005 -7.105 1.00 79.06 533 SER A C 1
ATOM 4010 O O . SER A 1 533 ? -14.609 -13.291 -7.816 1.00 79.06 533 SER A O 1
ATOM 4012 N N . LYS A 1 534 ? -16.459 -12.084 -7.479 1.00 86.00 534 LYS A N 1
ATOM 4013 C CA . LYS A 1 534 ? -16.412 -11.389 -8.769 1.00 86.00 534 LYS A CA 1
ATOM 4014 C C . LYS A 1 534 ? -15.396 -10.244 -8.720 1.00 86.00 534 LYS A C 1
ATOM 4016 O O . LYS A 1 534 ? -15.404 -9.454 -7.780 1.00 86.00 534 LYS A O 1
ATOM 4021 N N . ALA A 1 535 ? -14.549 -10.143 -9.744 1.00 84.75 535 ALA A N 1
ATOM 4022 C CA . ALA A 1 535 ? -13.684 -8.979 -9.925 1.00 84.75 535 ALA A CA 1
ATOM 4023 C C . ALA A 1 535 ? -14.529 -7.704 -10.152 1.00 84.75 535 ALA A C 1
ATOM 4025 O O . ALA A 1 535 ? -15.586 -7.796 -10.786 1.00 84.75 535 ALA A O 1
ATOM 4026 N N . PRO A 1 536 ? -14.098 -6.531 -9.652 1.00 83.25 536 PRO A N 1
ATOM 4027 C CA . PRO A 1 536 ? -14.814 -5.282 -9.876 1.00 83.25 536 PRO A CA 1
ATOM 4028 C C . PRO A 1 536 ? -14.735 -4.883 -11.349 1.00 83.25 536 PRO A C 1
ATOM 4030 O O . PRO A 1 536 ? -13.692 -5.048 -11.989 1.00 83.25 536 PRO A O 1
ATOM 4033 N N . GLU A 1 537 ? -15.818 -4.317 -11.876 1.00 83.88 537 GLU A N 1
ATOM 4034 C CA . GLU A 1 537 ? -15.738 -3.583 -13.135 1.00 83.88 537 GLU A CA 1
ATOM 4035 C C . GLU A 1 537 ? -15.093 -2.214 -12.870 1.00 83.88 537 GLU A C 1
ATOM 4037 O O . GLU A 1 537 ? -15.168 -1.675 -11.765 1.00 83.88 537 GLU A O 1
ATOM 4042 N N . LEU A 1 538 ? -14.472 -1.607 -13.883 1.00 80.88 538 LEU A N 1
ATOM 4043 C CA . LEU A 1 538 ? -13.806 -0.308 -13.704 1.00 80.88 538 LEU A CA 1
ATOM 4044 C C . LEU A 1 538 ? -14.761 0.803 -13.250 1.00 80.88 538 LEU A C 1
ATOM 4046 O O . LEU A 1 538 ? -14.358 1.675 -12.486 1.00 80.88 538 LEU A O 1
ATOM 4050 N N . ASP A 1 539 ? -16.018 0.762 -13.690 1.00 81.88 539 ASP A N 1
ATOM 4051 C CA . ASP A 1 539 ? -17.027 1.755 -13.310 1.00 81.88 539 ASP A CA 1
ATOM 4052 C C . ASP A 1 539 ? -17.516 1.585 -11.856 1.00 81.88 539 ASP A C 1
ATOM 4054 O O . ASP A 1 539 ? -18.077 2.524 -11.280 1.00 81.88 539 ASP A O 1
ATOM 4058 N N . ASP A 1 540 ? -17.247 0.428 -11.235 1.00 82.69 540 ASP A N 1
ATOM 4059 C CA . ASP A 1 540 ? -17.514 0.180 -9.814 1.00 82.69 540 ASP A CA 1
ATOM 4060 C C . ASP A 1 540 ? -16.435 0.801 -8.909 1.00 82.69 540 ASP A C 1
ATOM 4062 O O . ASP A 1 540 ? -16.657 0.975 -7.708 1.00 82.69 540 ASP A O 1
ATOM 4066 N N . LEU A 1 541 ? -15.270 1.151 -9.467 1.00 89.56 541 LEU A N 1
ATOM 4067 C CA . LEU A 1 541 ? -14.143 1.705 -8.723 1.00 89.56 541 LEU A CA 1
ATOM 4068 C C . LEU A 1 541 ? -14.256 3.222 -8.552 1.00 89.56 541 LEU A C 1
ATOM 4070 O O . LEU A 1 541 ? -14.725 3.968 -9.416 1.00 89.56 541 LEU A O 1
ATOM 4074 N N . TYR A 1 542 ? -13.774 3.692 -7.409 1.00 95.69 542 TYR A N 1
ATOM 4075 C CA . TYR A 1 542 ? -13.734 5.102 -7.049 1.00 95.69 542 TYR A CA 1
ATOM 4076 C C . TYR A 1 542 ? -12.585 5.365 -6.077 1.00 95.69 542 TYR A C 1
ATOM 4078 O O . TYR A 1 542 ? -12.111 4.451 -5.402 1.00 95.69 542 TYR A O 1
ATOM 4086 N N . VAL A 1 543 ? -12.153 6.622 -5.988 1.00 97.75 543 VAL A N 1
ATOM 4087 C CA . VAL A 1 543 ? -11.138 7.070 -5.025 1.00 97.75 543 VAL A CA 1
ATOM 4088 C C . VAL A 1 543 ? -11.778 7.988 -3.990 1.00 97.75 543 VAL A C 1
ATOM 4090 O O . VAL A 1 543 ? -12.475 8.942 -4.330 1.00 97.75 543 VAL A O 1
ATOM 4093 N N . ASP A 1 544 ? -11.530 7.703 -2.717 1.00 97.38 544 ASP A N 1
ATOM 4094 C CA . ASP A 1 544 ? -11.898 8.537 -1.577 1.00 97.38 544 ASP A CA 1
ATOM 4095 C C . ASP A 1 544 ? -10.685 9.356 -1.127 1.00 97.38 544 ASP A C 1
ATOM 4097 O O . ASP A 1 544 ? -9.676 8.800 -0.696 1.00 97.38 544 ASP A O 1
ATOM 4101 N N . ILE A 1 545 ? -10.789 10.680 -1.242 1.00 97.00 545 ILE A N 1
ATOM 4102 C CA . ILE A 1 545 ? -9.762 11.649 -0.819 1.00 97.00 545 ILE A CA 1
ATOM 4103 C C . ILE A 1 545 ? -10.050 12.251 0.567 1.00 97.00 545 ILE A C 1
ATOM 4105 O O . ILE A 1 545 ? -9.420 13.224 0.976 1.00 97.00 545 ILE A O 1
ATOM 4109 N N . GLY A 1 546 ? -11.015 11.693 1.305 1.00 94.81 546 GLY A N 1
ATOM 4110 C CA . GLY A 1 546 ? -11.294 12.089 2.682 1.00 94.81 546 GLY A CA 1
ATOM 4111 C C . GLY A 1 546 ? -12.125 13.366 2.843 1.00 94.81 546 GLY A C 1
ATOM 4112 O O . GLY A 1 546 ? -12.111 13.944 3.925 1.00 94.81 546 GLY A O 1
ATOM 4113 N N . VAL A 1 547 ? -12.877 13.784 1.821 1.00 94.50 547 VAL A N 1
ATOM 4114 C CA . VAL A 1 547 ? -13.707 15.009 1.840 1.00 94.50 547 VAL A CA 1
ATOM 4115 C C . VAL A 1 547 ? -15.189 14.734 2.112 1.00 94.50 547 VAL A C 1
ATOM 4117 O O . VAL A 1 547 ? -15.663 13.599 1.984 1.00 94.50 547 VAL A O 1
ATOM 4120 N N . ALA A 1 548 ? -15.940 15.753 2.535 1.00 88.94 548 ALA A N 1
ATOM 4121 C CA . ALA A 1 548 ? -17.345 15.635 2.945 1.00 88.94 548 ALA A CA 1
ATOM 4122 C C . ALA A 1 548 ? -18.369 15.764 1.808 1.00 88.94 548 ALA A C 1
ATOM 4124 O O . ALA A 1 548 ? -19.554 15.513 2.039 1.00 88.94 548 ALA A O 1
ATOM 4125 N N . GLY A 1 549 ? -17.940 16.163 0.612 1.00 93.31 549 GLY A N 1
ATOM 4126 C CA . GLY A 1 549 ? -18.828 16.288 -0.536 1.00 93.31 549 GLY A CA 1
ATOM 4127 C C . GLY A 1 549 ? -18.150 16.867 -1.770 1.00 93.31 549 GLY A C 1
ATOM 4128 O O . GLY A 1 549 ? -17.000 17.318 -1.734 1.00 93.31 549 GLY A O 1
ATOM 4129 N N . ARG A 1 550 ? -18.915 16.917 -2.861 1.00 95.62 550 ARG A N 1
ATOM 4130 C CA . ARG A 1 550 ? -18.472 17.394 -4.175 1.00 95.62 550 ARG A CA 1
ATOM 4131 C C . ARG A 1 550 ? -17.755 18.745 -4.163 1.00 95.62 550 ARG A C 1
ATOM 4133 O O . ARG A 1 550 ? -16.680 18.878 -4.734 1.00 95.62 550 ARG A O 1
ATOM 4140 N N . ALA A 1 551 ? -18.331 19.741 -3.490 1.00 95.88 551 ALA A N 1
ATOM 4141 C CA . ALA A 1 551 ? -17.804 21.108 -3.492 1.00 95.88 551 ALA A CA 1
ATOM 4142 C C . ALA A 1 551 ? -16.426 21.237 -2.818 1.00 95.88 551 ALA A C 1
ATOM 4144 O O . ALA A 1 551 ? -15.709 22.204 -3.061 1.00 95.88 551 ALA A O 1
ATOM 4145 N N . GLU A 1 552 ? -16.067 20.306 -1.934 1.00 94.81 552 GLU A N 1
ATOM 4146 C CA . GLU A 1 552 ? -14.742 20.246 -1.317 1.00 94.81 552 GLU A CA 1
ATOM 4147 C C . GLU A 1 552 ? -13.759 19.499 -2.225 1.00 94.81 552 GLU A C 1
ATOM 4149 O O . GLU A 1 552 ? -12.667 20.005 -2.473 1.00 94.81 552 GLU A O 1
ATOM 4154 N N . ALA A 1 553 ? -14.182 18.371 -2.811 1.00 96.06 553 ALA A N 1
ATOM 4155 C CA . ALA A 1 553 ? -13.399 17.646 -3.812 1.00 96.06 553 ALA A CA 1
ATOM 4156 C C . ALA A 1 553 ? -13.007 18.537 -5.003 1.00 96.06 553 ALA A C 1
ATOM 4158 O O . ALA A 1 553 ? -11.832 18.614 -5.340 1.00 96.06 553 ALA A O 1
ATOM 4159 N N . GLU A 1 554 ? -13.950 19.275 -5.595 1.00 96.25 554 GLU A N 1
ATOM 4160 C CA . GLU A 1 554 ? -13.704 20.122 -6.777 1.00 96.25 554 GLU A CA 1
ATOM 4161 C C . GLU A 1 554 ? -12.738 21.300 -6.513 1.00 96.25 554 GLU A C 1
ATOM 4163 O O . GLU A 1 554 ? -12.240 21.923 -7.454 1.00 96.25 554 GLU A O 1
ATOM 4168 N N . LYS A 1 555 ? -12.438 21.618 -5.242 1.00 95.75 555 LYS A N 1
ATOM 4169 C CA . LYS A 1 555 ? -11.376 22.579 -4.884 1.00 95.75 555 LYS A CA 1
ATOM 4170 C C . LYS A 1 555 ? -9.984 21.956 -4.940 1.00 95.75 555 LYS A C 1
ATOM 4172 O O . LYS A 1 555 ? -9.015 22.685 -5.139 1.00 95.75 555 LYS A O 1
ATOM 4177 N N . LEU A 1 556 ? -9.893 20.649 -4.713 1.00 96.06 556 LEU A N 1
ATOM 4178 C CA . LEU A 1 556 ? -8.642 19.909 -4.576 1.00 96.06 556 LEU A CA 1
ATOM 4179 C C . LEU A 1 556 ? -8.252 19.184 -5.864 1.00 96.06 556 LEU A C 1
ATOM 4181 O O . LEU A 1 556 ? -7.063 19.056 -6.138 1.00 96.06 556 LEU A O 1
ATOM 4185 N N . VAL A 1 557 ? -9.242 18.715 -6.630 1.00 96.75 557 VAL A N 1
ATOM 4186 C CA . VAL A 1 557 ? -9.044 17.868 -7.811 1.00 96.75 557 VAL A CA 1
ATOM 4187 C C . VAL A 1 557 ? -9.992 18.240 -8.948 1.00 96.75 557 VAL A C 1
ATOM 4189 O O . VAL A 1 557 ? -11.065 18.811 -8.733 1.00 96.75 557 VAL A O 1
ATOM 4192 N N . ARG A 1 558 ? -9.610 17.902 -10.179 1.00 95.81 558 ARG A N 1
ATOM 4193 C CA . ARG A 1 558 ? -10.370 18.175 -11.406 1.00 95.81 558 ARG A CA 1
ATOM 4194 C C . ARG A 1 558 ? -10.382 16.952 -12.329 1.00 95.81 558 ARG A C 1
ATOM 4196 O O . ARG A 1 558 ? -9.454 16.148 -12.292 1.00 95.81 558 ARG A O 1
ATOM 4203 N N . PRO A 1 559 ? -11.403 16.800 -13.196 1.00 97.25 559 PRO A N 1
ATOM 4204 C CA . PRO A 1 559 ? -11.345 15.823 -14.278 1.00 97.25 559 PRO A CA 1
ATOM 4205 C C . PRO A 1 559 ? -10.075 16.006 -15.114 1.00 97.25 559 PRO A C 1
ATOM 4207 O O . PRO A 1 559 ? -9.741 17.130 -15.489 1.00 97.25 559 PRO A O 1
ATOM 4210 N N . GLY A 1 560 ? -9.394 14.902 -15.406 1.00 96.69 560 GLY A N 1
ATOM 4211 C CA . GLY A 1 560 ? -8.094 14.892 -16.072 1.00 96.69 560 GLY A CA 1
ATOM 4212 C C . GLY A 1 560 ? -6.899 14.770 -15.125 1.00 96.69 560 GLY A C 1
ATOM 4213 O O . GLY A 1 560 ? -5.843 14.358 -15.593 1.00 96.69 560 GLY A O 1
ATOM 4214 N N . ASP A 1 561 ? -7.054 15.045 -13.822 1.00 98.12 561 ASP A N 1
ATOM 4215 C CA . ASP A 1 561 ? -5.975 14.807 -12.858 1.00 98.12 561 ASP A CA 1
ATOM 4216 C C . ASP A 1 561 ? -5.599 13.321 -12.847 1.00 98.12 561 ASP A C 1
ATOM 4218 O O . ASP A 1 561 ? -6.459 12.433 -12.774 1.00 98.12 561 ASP A O 1
ATOM 4222 N N . THR A 1 562 ? -4.301 13.055 -12.937 1.00 98.06 562 THR A N 1
ATOM 4223 C CA . THR A 1 562 ? -3.751 11.703 -12.938 1.00 98.06 562 THR A CA 1
ATOM 4224 C C . THR A 1 562 ? -3.607 11.166 -11.516 1.00 98.06 562 THR A C 1
ATOM 4226 O O . THR A 1 562 ? -3.623 11.907 -10.529 1.00 98.06 562 THR A O 1
ATOM 4229 N N . ILE A 1 563 ? -3.524 9.846 -11.392 1.00 98.44 563 ILE A N 1
ATOM 4230 C CA . ILE A 1 563 ? -3.465 9.140 -10.117 1.00 98.44 563 ILE A CA 1
ATOM 4231 C C . ILE A 1 563 ? -2.400 8.051 -10.219 1.00 98.44 563 ILE A C 1
ATOM 4233 O O . ILE A 1 563 ? -2.425 7.233 -11.138 1.00 98.44 563 ILE A O 1
ATOM 4237 N N . THR A 1 564 ? -1.500 8.015 -9.241 1.00 97.94 564 THR A N 1
ATOM 4238 C CA . THR A 1 564 ? -0.420 7.020 -9.129 1.00 97.94 564 THR A CA 1
ATOM 4239 C C . THR A 1 564 ? -0.555 6.230 -7.833 1.00 97.94 564 THR A C 1
ATOM 4241 O O . THR A 1 564 ? -1.197 6.684 -6.884 1.00 97.94 564 THR A O 1
ATOM 4244 N N . PHE A 1 565 ? 0.043 5.043 -7.759 1.00 97.38 565 PHE A N 1
ATOM 4245 C CA . PHE A 1 565 ? 0.095 4.285 -6.508 1.00 97.38 565 PHE A CA 1
ATOM 4246 C C . PHE A 1 565 ? 0.999 4.977 -5.480 1.00 97.38 565 PHE A C 1
ATOM 4248 O O . PHE A 1 565 ? 1.999 5.595 -5.833 1.00 97.38 565 PHE A O 1
ATOM 4255 N N . ALA A 1 566 ? 0.668 4.864 -4.192 1.00 95.75 566 ALA A N 1
ATOM 4256 C CA . ALA A 1 566 ? 1.439 5.477 -3.105 1.00 95.75 566 ALA A CA 1
ATOM 4257 C C . ALA A 1 566 ? 2.568 4.571 -2.559 1.00 95.75 566 ALA A C 1
ATOM 4259 O O . ALA A 1 566 ? 3.073 4.801 -1.456 1.00 95.75 566 ALA A O 1
ATOM 4260 N N . THR A 1 567 ? 2.935 3.519 -3.296 1.00 94.56 567 THR A N 1
ATOM 4261 C CA . THR A 1 567 ? 3.962 2.547 -2.904 1.00 94.56 567 THR A CA 1
ATOM 4262 C C . THR A 1 567 ? 5.349 3.180 -2.879 1.00 94.56 567 THR A C 1
ATOM 4264 O O . THR A 1 567 ? 5.768 3.826 -3.837 1.00 94.56 567 THR A O 1
ATOM 4267 N N . ARG A 1 568 ? 6.083 2.930 -1.789 1.00 94.62 568 ARG A N 1
ATOM 4268 C CA . ARG A 1 568 ? 7.469 3.381 -1.607 1.00 94.62 568 ARG A CA 1
ATOM 4269 C C . ARG A 1 568 ? 8.478 2.359 -2.109 1.00 94.62 568 ARG A C 1
ATOM 4271 O O . ARG A 1 568 ? 8.289 1.145 -1.944 1.00 94.62 568 ARG A O 1
ATOM 4278 N N . PHE A 1 569 ? 9.572 2.856 -2.663 1.00 96.06 569 PHE A N 1
ATOM 4279 C CA . PHE A 1 569 ? 10.733 2.076 -3.032 1.00 96.06 569 PHE A CA 1
ATOM 4280 C C . PHE A 1 569 ? 11.494 1.620 -1.786 1.00 96.06 569 PHE A C 1
ATOM 4282 O O . PHE A 1 569 ? 11.831 2.421 -0.915 1.00 96.06 569 PHE A O 1
ATOM 4289 N N . GLN A 1 570 ? 11.792 0.326 -1.696 1.00 93.81 570 GLN A N 1
ATOM 4290 C CA . GLN A 1 570 ? 12.608 -0.219 -0.611 1.00 93.81 570 GLN A CA 1
ATOM 4291 C C . GLN A 1 570 ? 13.263 -1.551 -1.001 1.00 93.81 570 GLN A C 1
ATOM 4293 O O . GLN A 1 570 ? 12.722 -2.291 -1.831 1.00 93.81 570 GLN A O 1
ATOM 4298 N N . PRO A 1 571 ? 14.394 -1.916 -0.376 1.00 91.50 571 PRO A N 1
ATOM 4299 C CA . PRO A 1 571 ? 14.917 -3.273 -0.448 1.00 91.50 571 PRO A CA 1
ATOM 4300 C C . PRO A 1 571 ? 13.918 -4.287 0.119 1.00 91.50 571 PRO A C 1
ATOM 4302 O O . PRO A 1 571 ? 13.193 -4.004 1.075 1.00 91.50 571 PRO A O 1
ATOM 4305 N N . VAL A 1 572 ? 13.914 -5.495 -0.437 1.00 91.38 572 VAL A N 1
ATOM 4306 C CA . VAL A 1 572 ? 13.172 -6.628 0.124 1.00 91.38 572 VAL A CA 1
ATOM 4307 C C . VAL A 1 572 ? 13.985 -7.906 -0.014 1.00 91.38 572 VAL A C 1
ATOM 4309 O O . VAL A 1 572 ? 14.708 -8.096 -0.994 1.00 91.38 572 VAL A O 1
ATOM 4312 N N . GLY A 1 573 ? 13.891 -8.782 0.983 1.00 87.50 573 GLY A N 1
ATOM 4313 C CA . GLY A 1 573 ? 14.629 -10.037 0.990 1.00 87.50 573 GLY A CA 1
ATOM 4314 C C . GLY A 1 573 ? 16.135 -9.831 0.797 1.00 87.50 573 GLY A C 1
ATOM 4315 O O . GLY A 1 573 ? 16.761 -9.063 1.530 1.00 87.50 573 GLY A O 1
ATOM 4316 N N . LYS A 1 574 ? 16.732 -10.530 -0.177 1.00 86.56 574 LYS A N 1
ATOM 4317 C CA . LYS A 1 574 ? 18.176 -10.468 -0.448 1.00 86.56 574 LYS A CA 1
ATOM 4318 C C . LYS A 1 574 ? 18.466 -10.121 -1.904 1.00 86.56 574 LYS A C 1
ATOM 4320 O O . LYS A 1 574 ? 18.268 -10.935 -2.800 1.00 86.56 574 LYS A O 1
ATOM 4325 N N . GLY A 1 575 ? 19.012 -8.925 -2.128 1.00 91.94 575 GLY A N 1
ATOM 4326 C CA . GLY A 1 575 ? 19.407 -8.464 -3.464 1.00 91.94 575 GLY A CA 1
ATOM 4327 C C . GLY A 1 575 ? 18.231 -8.140 -4.391 1.00 91.94 575 GLY A C 1
ATOM 4328 O O . GLY A 1 575 ? 18.431 -8.056 -5.605 1.00 91.94 575 GLY A O 1
ATOM 4329 N N . LEU A 1 576 ? 17.030 -7.964 -3.832 1.00 95.75 576 LEU A N 1
ATOM 4330 C CA . LEU A 1 576 ? 15.843 -7.517 -4.550 1.00 95.75 576 LEU A CA 1
ATOM 4331 C C . LEU A 1 576 ? 15.418 -6.130 -4.072 1.00 95.75 576 LEU A C 1
ATOM 4333 O O . LEU A 1 576 ? 15.681 -5.724 -2.936 1.00 95.75 576 LEU A O 1
ATOM 4337 N N . VAL A 1 577 ? 14.725 -5.427 -4.955 1.00 96.31 577 VAL A N 1
ATOM 4338 C CA . VAL A 1 577 ? 14.082 -4.149 -4.669 1.00 96.31 577 VAL A CA 1
ATOM 4339 C C . VAL A 1 577 ? 12.607 -4.230 -5.018 1.00 96.31 577 VAL A C 1
ATOM 4341 O O . VAL A 1 577 ? 12.212 -4.941 -5.945 1.00 96.31 577 VAL A O 1
ATOM 4344 N N . LYS A 1 578 ? 11.808 -3.495 -4.253 1.00 96.00 578 LYS A N 1
ATOM 4345 C CA . LYS A 1 578 ? 10.376 -3.320 -4.441 1.00 96.00 578 LYS A CA 1
ATOM 4346 C C . LYS A 1 578 ? 10.083 -1.859 -4.729 1.00 96.00 578 LYS A C 1
ATOM 4348 O O . LYS A 1 578 ? 10.591 -1.009 -4.007 1.00 96.00 578 LYS A O 1
ATOM 4353 N N . GLY A 1 579 ? 9.198 -1.581 -5.677 1.00 95.81 579 GLY A N 1
ATOM 4354 C CA . GLY A 1 579 ? 8.672 -0.237 -5.915 1.00 95.81 579 GLY A CA 1
ATOM 4355 C C . GLY A 1 579 ? 7.485 -0.237 -6.873 1.00 95.81 579 GLY A C 1
ATOM 4356 O O . GLY A 1 579 ? 7.135 -1.276 -7.442 1.00 95.81 579 GLY A O 1
ATOM 4357 N N . LYS A 1 580 ? 6.878 0.937 -7.054 1.00 96.44 580 LYS A N 1
ATOM 4358 C CA . LYS A 1 580 ? 5.970 1.189 -8.180 1.00 96.44 580 LYS A CA 1
ATOM 4359 C C . LYS A 1 580 ? 6.778 1.540 -9.426 1.00 96.44 580 LYS A C 1
ATOM 4361 O O . LYS A 1 580 ? 7.942 1.929 -9.305 1.00 96.44 580 LYS A O 1
ATOM 4366 N N . ALA A 1 581 ? 6.160 1.430 -10.598 1.00 97.12 581 ALA A N 1
ATOM 4367 C CA . ALA A 1 581 ? 6.771 1.845 -11.858 1.00 97.12 581 ALA A CA 1
ATOM 4368 C C . ALA A 1 581 ? 8.169 1.252 -12.098 1.00 97.12 581 ALA A C 1
ATOM 4370 O O . ALA A 1 581 ? 8.991 1.881 -12.737 1.00 97.12 581 ALA A O 1
ATOM 4371 N N . LEU A 1 582 ? 8.522 0.070 -11.569 1.00 98.00 582 LEU A N 1
ATOM 4372 C CA . LEU A 1 582 ? 9.809 -0.519 -11.978 1.00 98.00 582 LEU A CA 1
ATOM 4373 C C . LEU A 1 582 ? 9.820 -0.747 -13.497 1.00 98.00 582 LEU A C 1
ATOM 4375 O O . LEU A 1 582 ? 10.876 -0.638 -14.111 1.00 98.00 582 LEU A O 1
ATOM 4379 N N . ASP A 1 583 ? 8.627 -0.962 -14.049 1.00 97.00 583 ASP A N 1
ATOM 4380 C CA . ASP A 1 583 ? 8.287 -0.813 -15.454 1.00 97.00 583 ASP A CA 1
ATOM 4381 C C . ASP A 1 583 ? 7.981 0.655 -15.821 1.00 97.00 583 ASP A C 1
ATOM 4383 O O . ASP A 1 583 ? 7.063 1.233 -15.235 1.00 97.00 583 ASP A O 1
ATOM 4387 N N . ASP A 1 584 ? 8.744 1.317 -16.693 1.00 98.00 584 ASP A N 1
ATOM 4388 C CA . ASP A 1 584 ? 10.107 0.969 -17.150 1.00 98.00 584 ASP A CA 1
ATOM 4389 C C . ASP A 1 584 ? 11.167 1.918 -16.573 1.00 98.00 584 ASP A C 1
ATOM 4391 O O . ASP A 1 584 ? 12.216 2.220 -17.148 1.00 98.00 584 ASP A O 1
ATOM 4395 N N . ARG A 1 585 ? 10.976 2.352 -15.321 1.00 98.50 585 ARG A N 1
ATOM 4396 C CA . ARG A 1 585 ? 12.034 3.091 -14.606 1.00 98.50 585 ARG A CA 1
ATOM 4397 C C . ARG A 1 585 ? 13.337 2.291 -14.521 1.00 98.50 585 ARG A C 1
ATOM 4399 O O . ARG A 1 585 ? 14.408 2.887 -14.389 1.00 98.50 585 ARG A O 1
ATOM 4406 N N . GLY A 1 586 ? 13.254 0.961 -14.600 1.00 98.38 586 GLY A N 1
ATOM 4407 C CA . GLY A 1 586 ? 14.386 0.058 -14.779 1.00 98.38 586 GLY A CA 1
ATOM 4408 C C . GLY A 1 586 ? 15.202 0.384 -16.031 1.00 98.38 586 GLY A C 1
ATOM 4409 O O . GLY A 1 586 ? 16.391 0.687 -15.898 1.00 98.38 586 GLY A O 1
ATOM 4410 N N . GLY A 1 587 ? 14.586 0.357 -17.216 1.00 98.62 587 GLY A N 1
ATOM 4411 C CA . GLY A 1 587 ? 15.214 0.722 -18.486 1.00 98.62 587 GLY A CA 1
ATOM 4412 C C . GLY A 1 587 ? 15.702 2.167 -18.507 1.00 98.62 587 GLY A C 1
ATOM 4413 O O . GLY A 1 587 ? 16.852 2.414 -18.880 1.00 98.62 587 GLY A O 1
ATOM 4414 N N . VAL A 1 588 ? 14.918 3.113 -17.978 1.00 98.81 588 VAL A N 1
ATOM 4415 C CA . VAL A 1 588 ? 15.309 4.533 -17.868 1.00 98.81 588 VAL A CA 1
ATOM 4416 C C . VAL A 1 588 ? 16.586 4.699 -17.044 1.00 98.81 588 VAL A C 1
ATOM 4418 O O . VAL A 1 588 ? 17.500 5.430 -17.438 1.00 98.81 588 VAL A O 1
ATOM 4421 N N . ALA A 1 589 ? 16.697 3.993 -15.915 1.00 98.56 589 ALA A N 1
ATOM 4422 C CA . ALA A 1 589 ? 17.906 4.010 -15.101 1.00 98.56 589 ALA A CA 1
ATOM 4423 C C . ALA A 1 589 ? 19.113 3.445 -15.868 1.00 98.56 589 ALA A C 1
ATOM 4425 O O . ALA A 1 589 ? 20.204 4.008 -15.784 1.00 98.56 589 ALA A O 1
ATOM 4426 N N . LEU A 1 590 ? 18.940 2.367 -16.641 1.00 98.75 590 LEU A N 1
ATOM 4427 C CA . LEU A 1 590 ? 20.018 1.827 -17.474 1.00 98.75 590 LEU A CA 1
ATOM 4428 C C . LEU A 1 590 ? 20.450 2.818 -18.559 1.00 98.75 590 LEU A C 1
ATOM 4430 O O . LEU A 1 590 ? 21.650 3.045 -18.735 1.00 98.75 590 LEU A O 1
ATOM 4434 N N . LEU A 1 591 ? 19.487 3.419 -19.259 1.00 98.75 591 LEU A N 1
ATOM 4435 C CA . LEU A 1 591 ? 19.729 4.353 -20.352 1.00 98.75 591 LEU A CA 1
ATOM 4436 C C . LEU A 1 591 ? 20.474 5.601 -19.873 1.00 98.75 591 LEU A C 1
ATOM 4438 O O . LEU A 1 591 ? 21.459 6.000 -20.495 1.00 98.75 591 LEU A O 1
ATOM 4442 N N . LEU A 1 592 ? 20.092 6.161 -18.721 1.00 98.12 592 LEU A N 1
ATOM 4443 C CA . LEU A 1 592 ? 20.794 7.300 -18.124 1.00 98.12 592 LEU A CA 1
ATOM 4444 C C . LEU A 1 592 ? 22.274 6.984 -17.840 1.00 98.12 592 LEU A C 1
ATOM 4446 O O . LEU A 1 592 ? 23.146 7.818 -18.079 1.00 98.12 592 LEU A O 1
ATOM 4450 N N . HIS A 1 593 ? 22.582 5.768 -17.376 1.00 97.44 593 HIS A N 1
ATOM 4451 C CA . HIS A 1 593 ? 23.965 5.344 -17.114 1.00 97.44 593 HIS A CA 1
ATOM 4452 C C . HIS A 1 593 ? 24.741 5.009 -18.394 1.00 97.44 593 HIS A C 1
ATOM 4454 O O . HIS A 1 593 ? 25.963 5.144 -18.414 1.00 97.44 593 HIS A O 1
ATOM 4460 N N . LEU A 1 594 ? 24.072 4.556 -19.458 1.00 97.88 594 LEU A N 1
ATOM 4461 C CA . LEU A 1 594 ? 24.694 4.324 -20.769 1.00 97.88 594 LEU A CA 1
ATOM 4462 C C . LEU A 1 594 ? 24.985 5.638 -21.504 1.00 97.88 594 LEU A C 1
ATOM 4464 O O . LEU A 1 594 ? 25.987 5.732 -22.212 1.00 97.88 594 LEU A O 1
ATOM 4468 N N . LEU A 1 595 ? 24.147 6.657 -21.311 1.00 96.69 595 LEU A N 1
ATOM 4469 C CA . LEU A 1 595 ? 24.336 7.992 -21.877 1.00 96.69 595 LEU A CA 1
ATOM 4470 C C . LEU A 1 595 ? 25.613 8.677 -21.355 1.00 96.69 595 LEU A C 1
ATOM 4472 O O . LEU A 1 595 ? 26.215 9.478 -22.066 1.00 96.69 595 LEU A O 1
ATOM 4476 N N . ALA A 1 596 ? 26.058 8.331 -20.144 1.00 93.00 596 ALA A N 1
ATOM 4477 C CA . ALA A 1 596 ? 27.303 8.831 -19.557 1.00 93.00 596 ALA A CA 1
ATOM 4478 C C . ALA A 1 596 ? 28.584 8.228 -20.179 1.00 93.00 596 ALA A C 1
ATOM 4480 O O . ALA A 1 596 ? 29.688 8.659 -19.848 1.00 93.00 596 ALA A O 1
ATOM 4481 N N . GLU A 1 597 ? 28.471 7.226 -21.057 1.00 94.62 597 GLU A N 1
ATOM 4482 C CA . GLU A 1 597 ? 29.612 6.615 -21.749 1.00 94.62 597 GLU A CA 1
ATOM 4483 C C . GLU A 1 597 ? 29.928 7.331 -23.084 1.00 94.62 597 GLU A C 1
ATOM 4485 O O . GLU A 1 597 ? 29.206 8.218 -23.543 1.00 94.62 597 GLU A O 1
ATOM 4490 N N . GLU A 1 598 ? 31.041 6.951 -23.718 1.00 93.31 598 GLU A N 1
ATOM 4491 C CA . GLU A 1 598 ? 31.445 7.414 -25.053 1.00 93.31 598 GLU A CA 1
ATOM 4492 C C . GLU A 1 598 ? 31.274 6.307 -26.096 1.00 93.31 598 GLU A C 1
ATOM 4494 O O . GLU A 1 598 ? 31.677 5.163 -25.868 1.00 93.31 598 GLU A O 1
ATOM 4499 N N . TRP A 1 599 ? 30.742 6.666 -27.268 1.00 95.69 599 TRP A N 1
ATOM 4500 C CA . TRP A 1 599 ? 30.379 5.716 -28.326 1.00 95.69 599 TRP A CA 1
ATOM 4501 C C . TRP A 1 599 ? 30.992 6.087 -29.678 1.00 95.69 599 TRP A C 1
ATOM 4503 O O . TRP A 1 599 ? 30.951 7.238 -30.081 1.00 95.69 599 TRP A O 1
ATOM 4513 N N . GLU A 1 600 ? 31.525 5.135 -30.442 1.00 95.56 600 GLU A N 1
ATOM 4514 C CA . GLU A 1 600 ? 32.192 5.425 -31.731 1.00 95.56 600 GLU A CA 1
ATOM 4515 C C . GLU A 1 600 ? 31.229 5.793 -32.883 1.00 95.56 600 GLU A C 1
ATOM 4517 O O . GLU A 1 600 ? 31.671 6.000 -34.008 1.00 95.56 600 GLU A O 1
ATOM 4522 N N . PHE A 1 601 ? 29.929 5.892 -32.607 1.00 96.38 601 PHE A N 1
ATOM 4523 C CA . PHE A 1 601 ? 28.837 6.130 -33.553 1.00 96.38 601 PHE A CA 1
ATOM 4524 C C . PHE A 1 601 ? 27.886 7.216 -33.020 1.00 96.38 601 PHE A C 1
ATOM 4526 O O . PHE A 1 601 ? 28.041 7.676 -31.887 1.00 96.38 601 PHE A O 1
ATOM 4533 N N . SER A 1 602 ? 26.897 7.633 -33.817 1.00 97.38 602 SER A N 1
ATOM 4534 C CA . SER A 1 602 ? 25.863 8.567 -33.351 1.00 97.38 602 SER A CA 1
ATOM 4535 C C . SER A 1 602 ? 24.867 7.861 -32.434 1.00 97.38 602 SER A C 1
ATOM 4537 O O . SER A 1 602 ? 24.094 7.011 -32.880 1.00 97.38 602 SER A O 1
ATOM 4539 N N . PHE A 1 603 ? 24.901 8.221 -31.154 1.00 98.19 603 PHE A N 1
ATOM 4540 C CA . PHE A 1 603 ? 24.082 7.648 -30.094 1.00 98.19 603 PHE A CA 1
ATOM 4541 C C . PHE A 1 603 ? 22.931 8.593 -29.747 1.00 98.19 603 PHE A C 1
ATOM 4543 O O . PHE A 1 603 ? 23.152 9.770 -29.459 1.00 98.19 603 PHE A O 1
ATOM 4550 N N . PHE A 1 604 ? 21.712 8.064 -29.744 1.00 98.38 604 PHE A N 1
ATOM 4551 C CA . PHE A 1 604 ? 20.497 8.770 -29.359 1.00 98.38 604 PHE A CA 1
ATOM 4552 C C . PHE A 1 604 ? 19.864 8.040 -28.176 1.00 98.38 604 PHE A C 1
ATOM 4554 O O . PHE A 1 604 ? 19.403 6.912 -28.332 1.00 98.38 604 PHE A O 1
ATOM 4561 N N . ALA A 1 605 ? 19.835 8.671 -27.004 1.00 98.62 605 ALA A N 1
ATOM 4562 C CA . ALA A 1 605 ? 19.003 8.226 -25.895 1.00 98.62 605 ALA A CA 1
ATOM 4563 C C . ALA A 1 605 ? 17.597 8.802 -26.072 1.00 98.62 605 ALA A C 1
ATOM 4565 O O . ALA A 1 605 ? 17.432 10.023 -26.118 1.00 98.62 605 ALA A O 1
ATOM 4566 N N . ALA A 1 606 ? 16.603 7.928 -26.175 1.00 98.62 606 ALA A N 1
ATOM 4567 C CA . ALA A 1 606 ? 15.199 8.290 -26.226 1.00 98.62 606 ALA A CA 1
ATOM 4568 C C . ALA A 1 606 ? 14.522 7.851 -24.928 1.00 98.62 606 ALA A C 1
ATOM 4570 O O . ALA A 1 606 ? 14.310 6.667 -24.698 1.00 98.62 606 ALA A O 1
ATOM 4571 N N . PHE A 1 607 ? 14.200 8.817 -24.075 1.00 98.81 607 PHE A N 1
ATOM 4572 C CA . PHE A 1 607 ? 13.320 8.587 -22.939 1.00 98.81 607 PHE A CA 1
ATOM 4573 C C . PHE A 1 607 ? 11.896 8.890 -23.404 1.00 98.81 607 PHE A C 1
ATOM 4575 O O . PHE A 1 607 ? 11.542 10.062 -23.598 1.00 98.81 607 PHE A O 1
ATOM 4582 N N . THR A 1 608 ? 11.121 7.848 -23.689 1.00 98.69 608 THR A N 1
ATOM 4583 C CA . THR A 1 608 ? 9.835 7.955 -24.390 1.00 98.69 608 THR A CA 1
ATOM 4584 C C . THR A 1 608 ? 8.667 8.184 -23.439 1.00 98.69 608 THR A C 1
ATOM 4586 O O . THR A 1 608 ? 8.764 7.954 -22.241 1.00 98.69 608 THR A O 1
ATOM 4589 N N . ALA A 1 609 ? 7.570 8.724 -23.957 1.00 98.25 609 ALA A N 1
ATOM 4590 C CA . ALA A 1 609 ? 6.318 8.949 -23.243 1.00 98.25 609 ALA A CA 1
ATOM 4591 C C . ALA A 1 609 ? 5.195 8.092 -23.848 1.00 98.25 609 ALA A C 1
ATOM 4593 O O . ALA A 1 609 ? 5.201 7.806 -25.049 1.00 98.25 609 ALA A O 1
ATOM 4594 N N . GLN A 1 610 ? 4.165 7.782 -23.063 1.00 97.75 610 GLN A N 1
ATOM 4595 C CA . GLN A 1 610 ? 2.968 7.069 -23.522 1.00 97.75 610 GLN A CA 1
ATOM 4596 C C . GLN A 1 610 ? 3.236 5.705 -24.207 1.00 97.75 610 GLN A C 1
ATOM 4598 O O . GLN A 1 610 ? 2.565 5.381 -25.201 1.00 97.75 610 GLN A O 1
ATOM 4603 N N . GLU A 1 611 ? 4.176 4.901 -23.704 1.00 98.00 611 GLU A N 1
ATOM 4604 C CA . GLU A 1 611 ? 4.330 3.489 -24.096 1.00 98.00 611 GLU A CA 1
ATOM 4605 C C . GLU A 1 611 ? 3.049 2.717 -23.763 1.00 98.00 611 GLU A C 1
ATOM 4607 O O . GLU A 1 611 ? 2.394 2.160 -24.655 1.00 98.00 611 GLU A O 1
ATOM 4612 N N . GLU A 1 612 ? 2.577 2.859 -22.525 1.00 95.56 612 GLU A N 1
ATOM 4613 C CA . GLU A 1 612 ? 1.505 2.043 -21.941 1.00 95.56 612 GLU A CA 1
ATOM 4614 C C . GLU A 1 612 ? 0.138 2.315 -22.589 1.00 95.56 612 GLU A C 1
ATOM 4616 O O . GLU A 1 612 ? -0.830 1.560 -22.457 1.00 95.56 612 GLU A O 1
ATOM 4621 N N . THR A 1 613 ? 0.035 3.423 -23.329 1.00 93.50 613 THR A N 1
ATOM 4622 C CA . THR A 1 613 ? -1.168 3.831 -24.072 1.00 93.50 613 THR A CA 1
ATOM 4623 C C . THR A 1 613 ? -1.009 3.724 -25.593 1.00 93.50 613 THR A C 1
ATOM 4625 O O . THR A 1 613 ? -1.846 4.237 -26.356 1.00 93.50 613 THR A O 1
ATOM 4628 N N . GLY A 1 614 ? 0.025 3.006 -26.045 1.00 93.62 614 GLY A N 1
ATOM 4629 C CA . GLY A 1 614 ? 0.165 2.525 -27.418 1.00 93.62 614 GLY A CA 1
ATOM 4630 C C . GLY A 1 614 ? 1.485 2.871 -28.104 1.00 93.62 614 GLY A C 1
ATOM 4631 O O . GLY A 1 614 ? 1.445 3.237 -29.282 1.00 93.62 614 GLY A O 1
ATOM 4632 N N . LEU A 1 615 ? 2.622 2.763 -27.409 1.00 96.12 615 LEU A N 1
ATOM 4633 C CA . LEU A 1 615 ? 3.973 2.948 -27.964 1.00 96.12 615 LEU A CA 1
ATOM 4634 C C . LEU A 1 615 ? 4.152 4.314 -28.647 1.00 96.12 615 LEU A C 1
ATOM 4636 O O . LEU A 1 615 ? 4.766 4.426 -29.713 1.00 96.12 615 LEU A O 1
ATOM 4640 N N . ARG A 1 616 ? 3.455 5.352 -28.167 1.00 96.94 616 ARG A N 1
ATOM 4641 C CA . ARG A 1 616 ? 3.234 6.575 -28.963 1.00 96.94 616 ARG A CA 1
ATOM 4642 C C . ARG A 1 616 ? 4.486 7.433 -29.028 1.00 96.94 616 ARG A C 1
ATOM 4644 O O . ARG A 1 616 ? 4.819 7.937 -30.103 1.00 96.94 616 ARG A O 1
ATOM 4651 N N . GLY A 1 617 ? 5.175 7.576 -27.900 1.00 97.44 617 GLY A N 1
ATOM 4652 C CA . GLY A 1 617 ? 6.422 8.320 -27.796 1.00 97.44 617 GLY A CA 1
ATOM 4653 C C . GLY A 1 617 ? 7.488 7.760 -28.721 1.00 97.44 617 GLY A C 1
ATOM 4654 O O . GLY A 1 617 ? 8.006 8.506 -29.554 1.00 97.44 617 GLY A O 1
ATOM 4655 N N . ALA A 1 618 ? 7.737 6.450 -28.677 1.00 97.50 618 ALA A N 1
ATOM 4656 C CA . ALA A 1 618 ? 8.728 5.810 -29.539 1.00 97.50 618 ALA A CA 1
ATOM 4657 C C . ALA A 1 618 ? 8.437 5.961 -31.032 1.00 97.50 618 ALA A C 1
ATOM 4659 O O . ALA A 1 618 ? 9.372 6.116 -31.817 1.00 97.50 618 ALA A O 1
ATOM 4660 N N . GLN A 1 619 ? 7.166 5.978 -31.453 1.00 96.94 619 GLN A N 1
ATOM 4661 C CA . GLN A 1 619 ? 6.828 6.221 -32.862 1.00 96.94 619 GLN A CA 1
ATOM 4662 C C . GLN A 1 619 ? 7.332 7.591 -33.330 1.00 96.94 619 GLN A C 1
ATOM 4664 O O . GLN A 1 619 ? 7.962 7.701 -34.382 1.00 96.94 619 GLN A O 1
ATOM 4669 N N . VAL A 1 620 ? 7.078 8.625 -32.526 1.00 97.06 620 VAL A N 1
ATOM 4670 C CA . VAL A 1 620 ? 7.459 10.007 -32.833 1.00 97.06 620 VAL A CA 1
ATOM 4671 C C . VAL A 1 620 ? 8.968 10.215 -32.678 1.00 97.06 620 VAL A C 1
ATOM 4673 O O . VAL A 1 620 ? 9.579 10.899 -33.504 1.00 97.06 620 VAL A O 1
ATOM 4676 N N . ALA A 1 621 ? 9.597 9.579 -31.688 1.00 97.44 621 ALA A N 1
ATOM 4677 C CA . ALA A 1 621 ? 11.047 9.586 -31.518 1.00 97.44 621 ALA A CA 1
ATOM 4678 C C . ALA A 1 621 ? 11.758 8.922 -32.712 1.00 97.44 621 ALA A C 1
ATOM 4680 O O . ALA A 1 621 ? 12.690 9.498 -33.276 1.00 97.44 621 ALA A O 1
ATOM 4681 N N . ALA A 1 622 ? 11.279 7.760 -33.166 1.00 97.25 622 ALA A N 1
ATOM 4682 C CA . ALA A 1 622 ? 11.851 7.041 -34.301 1.00 97.25 622 ALA A CA 1
ATOM 4683 C C . ALA A 1 622 ? 11.723 7.819 -35.623 1.00 97.25 622 ALA A C 1
ATOM 4685 O O . ALA A 1 622 ? 12.678 7.852 -36.399 1.00 97.25 622 ALA A O 1
ATOM 4686 N N . ASP A 1 623 ? 10.596 8.496 -35.876 1.00 96.25 623 ASP A N 1
ATOM 4687 C CA . ASP A 1 623 ? 10.418 9.316 -37.086 1.00 96.25 623 ASP A CA 1
ATOM 4688 C C . ASP A 1 623 ? 11.363 10.536 -37.131 1.00 96.25 623 ASP A C 1
ATOM 4690 O O . ASP A 1 623 ? 11.816 10.934 -38.213 1.00 96.25 623 ASP A O 1
ATOM 4694 N N . GLN A 1 624 ? 11.697 11.103 -35.967 1.00 95.44 624 GLN A N 1
ATOM 4695 C CA . GLN A 1 624 ? 12.641 12.219 -35.837 1.00 95.44 624 GLN A CA 1
ATOM 4696 C C . GLN A 1 624 ? 14.101 11.761 -35.916 1.00 95.44 624 GLN A C 1
ATOM 4698 O O . GLN A 1 624 ? 14.894 12.343 -36.657 1.00 95.44 624 GLN A O 1
ATOM 4703 N N . ILE A 1 625 ? 14.459 10.706 -35.178 1.00 95.94 625 ILE A N 1
ATOM 4704 C CA . ILE A 1 625 ? 15.832 10.194 -35.111 1.00 95.94 625 ILE A CA 1
ATOM 4705 C C . ILE A 1 625 ? 16.209 9.471 -36.406 1.00 95.94 625 ILE A C 1
ATOM 4707 O O . ILE A 1 625 ? 17.360 9.565 -36.837 1.00 95.94 625 ILE A O 1
ATOM 4711 N N . ARG A 1 626 ? 15.261 8.768 -37.038 1.00 96.12 626 ARG A N 1
ATOM 4712 C CA . ARG A 1 626 ? 15.491 7.870 -38.180 1.00 96.12 626 ARG A CA 1
ATOM 4713 C C . ARG A 1 626 ? 16.664 6.913 -37.914 1.00 96.12 626 ARG A C 1
ATOM 4715 O O . ARG A 1 626 ? 17.707 7.038 -38.561 1.00 96.12 626 ARG A O 1
ATOM 4722 N N . PRO A 1 627 ? 16.552 6.043 -36.894 1.00 96.50 627 PRO A N 1
ATOM 4723 C CA . PRO A 1 627 ? 17.652 5.177 -36.495 1.00 96.50 627 PRO A CA 1
ATOM 4724 C C . PRO A 1 627 ? 17.899 4.067 -37.519 1.00 96.50 627 PRO A C 1
ATOM 4726 O O . PRO A 1 627 ? 16.963 3.513 -38.089 1.00 96.50 627 PRO A O 1
ATOM 4729 N N . ASP A 1 628 ? 19.164 3.686 -37.690 1.00 95.69 628 ASP A N 1
ATOM 4730 C CA . ASP A 1 628 ? 19.529 2.464 -38.414 1.00 95.69 628 ASP A CA 1
ATOM 4731 C C . ASP A 1 628 ? 19.345 1.225 -37.520 1.00 95.69 628 ASP A C 1
ATOM 4733 O O . ASP A 1 628 ? 19.032 0.125 -37.994 1.00 95.69 628 ASP A O 1
ATOM 4737 N N . LEU A 1 629 ? 19.548 1.413 -36.209 1.00 96.38 629 LEU A N 1
ATOM 4738 C CA . LEU A 1 629 ? 19.427 0.391 -35.177 1.00 96.38 629 LEU A CA 1
ATOM 4739 C C . LEU A 1 629 ? 18.701 0.940 -33.943 1.00 96.38 629 LEU A C 1
ATOM 4741 O O . LEU A 1 629 ? 19.056 2.005 -33.441 1.00 96.38 629 LEU A O 1
ATOM 4745 N N . GLY A 1 630 ? 17.730 0.179 -33.438 1.00 97.62 630 GLY A N 1
ATOM 4746 C CA . GLY A 1 630 ? 17.036 0.423 -32.175 1.00 97.62 630 GLY A CA 1
ATOM 4747 C C . GLY A 1 630 ? 17.354 -0.645 -31.126 1.00 97.62 630 GLY A C 1
ATOM 4748 O O . GLY A 1 630 ? 17.265 -1.843 -31.408 1.00 97.62 630 GLY A O 1
ATOM 4749 N N . LEU A 1 631 ? 17.701 -0.227 -29.913 1.00 98.38 631 LEU A N 1
ATOM 4750 C CA . LEU A 1 631 ? 17.789 -1.086 -28.733 1.00 98.38 631 LEU A CA 1
ATOM 4751 C C . LEU A 1 631 ? 16.766 -0.606 -27.701 1.00 98.38 631 LEU A C 1
ATOM 4753 O O . LEU A 1 631 ? 16.995 0.418 -27.065 1.00 98.38 631 LEU A O 1
ATOM 4757 N N . ALA A 1 632 ? 15.683 -1.358 -27.519 1.00 98.25 632 ALA A N 1
ATOM 4758 C CA . ALA A 1 632 ? 14.745 -1.109 -26.427 1.00 98.25 632 ALA A CA 1
ATOM 4759 C C . ALA A 1 632 ? 15.287 -1.739 -25.136 1.00 98.25 632 ALA A C 1
ATOM 4761 O O . ALA A 1 632 ? 15.606 -2.938 -25.093 1.00 98.25 632 ALA A O 1
ATOM 4762 N N . LEU A 1 633 ? 15.438 -0.918 -24.106 1.00 98.56 633 LEU A N 1
ATOM 4763 C CA . LEU A 1 633 ? 15.662 -1.342 -22.734 1.00 98.56 633 LEU A CA 1
ATOM 4764 C C . LEU A 1 633 ? 14.309 -1.313 -22.049 1.00 98.56 633 LEU A C 1
ATOM 4766 O O . LEU A 1 633 ? 13.612 -0.322 -22.150 1.00 98.56 633 LEU A O 1
ATOM 4770 N N . GLU A 1 634 ? 13.951 -2.416 -21.411 1.00 94.81 634 GLU A N 1
ATOM 4771 C CA . GLU A 1 634 ? 12.595 -2.621 -20.906 1.00 94.81 634 GLU A CA 1
ATOM 4772 C C . GLU A 1 634 ? 12.630 -3.345 -19.566 1.00 94.81 634 GLU A C 1
ATOM 4774 O O . GLU A 1 634 ? 13.628 -3.990 -19.207 1.00 94.81 634 GLU A O 1
ATOM 4779 N N . THR A 1 635 ? 11.496 -3.392 -18.880 1.00 95.75 635 THR A N 1
ATOM 4780 C CA . THR A 1 635 ? 11.231 -4.491 -17.959 1.00 95.75 635 THR A CA 1
ATOM 4781 C C . THR A 1 635 ? 10.326 -5.523 -18.612 1.00 95.75 635 THR A C 1
ATOM 4783 O O . THR A 1 635 ? 9.716 -5.316 -19.653 1.00 95.75 635 THR A O 1
ATOM 4786 N N . THR A 1 636 ? 10.325 -6.747 -18.094 1.00 94.56 636 THR A N 1
ATOM 4787 C CA . THR A 1 636 ? 9.475 -7.791 -18.666 1.00 94.56 636 THR A CA 1
ATOM 4788 C C . THR A 1 636 ? 8.915 -8.693 -17.596 1.00 94.56 636 THR A C 1
ATOM 4790 O O . THR A 1 636 ? 9.535 -8.944 -16.563 1.00 94.56 636 THR A O 1
ATOM 4793 N N . ILE A 1 637 ? 7.768 -9.280 -17.926 1.00 92.69 637 ILE A N 1
ATOM 4794 C CA . ILE A 1 637 ? 7.062 -10.270 -17.125 1.00 92.69 637 ILE A CA 1
ATOM 4795 C C . ILE A 1 637 ? 8.034 -11.333 -16.595 1.00 92.69 637 ILE A C 1
ATOM 4797 O O . ILE A 1 637 ? 8.601 -12.127 -17.357 1.00 92.69 637 ILE A O 1
ATOM 4801 N N . CYS A 1 638 ? 8.157 -11.378 -15.272 1.00 93.31 638 CYS A N 1
ATOM 4802 C CA . CYS A 1 638 ? 8.725 -12.479 -14.515 1.00 93.31 638 CYS A CA 1
ATOM 4803 C C . CYS A 1 638 ? 7.588 -13.263 -13.863 1.00 93.31 638 CYS A C 1
ATOM 4805 O O . CYS A 1 638 ? 6.832 -12.738 -13.047 1.00 93.31 638 CYS A O 1
ATOM 4807 N N . ALA A 1 639 ? 7.432 -14.517 -14.282 1.00 90.31 639 ALA A N 1
ATOM 4808 C CA . ALA A 1 639 ? 6.310 -15.368 -13.897 1.00 90.31 639 ALA A CA 1
ATOM 4809 C C . ALA A 1 639 ? 6.793 -16.684 -13.283 1.00 90.31 639 ALA A C 1
ATOM 4811 O O . ALA A 1 639 ? 6.177 -17.727 -13.469 1.00 90.31 639 ALA A O 1
ATOM 4812 N N . ASP A 1 640 ? 7.910 -16.657 -12.565 1.00 90.56 640 ASP A N 1
ATOM 4813 C CA . ASP A 1 640 ? 8.453 -17.782 -11.801 1.00 90.56 640 ASP A CA 1
ATOM 4814 C C . ASP A 1 640 ? 7.724 -17.979 -10.456 1.00 90.56 640 ASP A C 1
ATOM 4816 O O . ASP A 1 640 ? 8.338 -18.179 -9.410 1.00 90.56 640 ASP A O 1
ATOM 4820 N N . LEU A 1 641 ? 6.392 -17.934 -10.520 1.00 90.94 641 LEU A N 1
ATOM 4821 C CA . LEU A 1 641 ? 5.460 -18.001 -9.396 1.00 90.94 641 LEU A CA 1
ATOM 4822 C C . LEU A 1 641 ? 5.004 -19.453 -9.143 1.00 90.94 641 LEU A C 1
ATOM 4824 O O . LEU A 1 641 ? 5.062 -20.266 -10.076 1.00 90.94 641 LEU A O 1
ATOM 4828 N N . PRO A 1 642 ? 4.512 -19.796 -7.933 1.00 84.31 642 PRO A N 1
ATOM 4829 C CA . PRO A 1 642 ? 4.145 -21.171 -7.578 1.00 84.31 642 PRO A CA 1
ATOM 4830 C C . PRO A 1 642 ? 3.142 -21.826 -8.530 1.00 84.31 642 PRO A C 1
ATOM 4832 O O . PRO A 1 642 ? 3.310 -22.982 -8.918 1.00 84.31 642 PRO A O 1
ATOM 4835 N N . ASP A 1 643 ? 2.137 -21.060 -8.956 1.00 81.62 643 ASP A N 1
ATOM 4836 C CA . ASP A 1 643 ? 1.006 -21.553 -9.748 1.00 81.62 643 ASP A CA 1
ATOM 4837 C C . ASP A 1 643 ? 1.239 -21.453 -11.267 1.00 81.62 643 ASP A C 1
ATOM 4839 O O . ASP A 1 643 ? 0.345 -21.725 -12.072 1.00 81.62 643 ASP A O 1
ATOM 4843 N N . VAL A 1 644 ? 2.452 -21.073 -11.689 1.00 84.75 644 VAL A N 1
ATOM 4844 C CA . VAL A 1 644 ? 2.810 -20.946 -13.105 1.00 84.75 644 VAL A CA 1
ATOM 4845 C C . VAL A 1 644 ? 3.691 -22.127 -13.525 1.00 84.75 644 VAL A C 1
ATOM 4847 O O . VAL A 1 644 ? 4.839 -22.241 -13.077 1.00 84.75 644 VAL A O 1
ATOM 4850 N N . PRO A 1 645 ? 3.210 -23.010 -14.425 1.00 83.38 645 PRO A N 1
ATOM 4851 C CA . PRO A 1 645 ? 3.987 -24.159 -14.873 1.00 83.38 645 PRO A CA 1
ATOM 4852 C C . PRO A 1 645 ? 5.237 -23.707 -15.633 1.00 83.38 645 PRO A C 1
ATOM 4854 O O . PRO A 1 645 ? 5.230 -22.676 -16.296 1.00 83.38 645 PRO A O 1
ATOM 4857 N N . GLY A 1 646 ? 6.304 -24.512 -15.614 1.00 81.25 646 GLY A N 1
ATOM 4858 C CA . GLY A 1 646 ? 7.622 -24.125 -16.144 1.00 81.25 646 GLY A CA 1
ATOM 4859 C C . GLY A 1 646 ? 7.657 -23.629 -17.600 1.00 81.25 646 GLY A C 1
ATOM 4860 O O . GLY A 1 646 ? 8.525 -22.829 -17.941 1.00 81.25 646 GLY A O 1
ATOM 4861 N N . HIS A 1 647 ? 6.728 -24.072 -18.454 1.00 79.25 647 HIS A N 1
ATOM 4862 C CA . HIS A 1 647 ? 6.591 -23.587 -19.835 1.00 79.25 647 HIS A CA 1
ATOM 4863 C C . HIS A 1 647 ? 5.846 -22.243 -19.938 1.00 79.25 647 HIS A C 1
ATOM 4865 O O . HIS A 1 647 ? 6.028 -21.530 -20.916 1.00 79.25 647 HIS A O 1
ATOM 4871 N N . GLY A 1 648 ? 5.028 -21.897 -18.940 1.00 78.50 648 GLY A N 1
ATOM 4872 C CA . GLY A 1 648 ? 4.356 -20.603 -18.808 1.00 78.50 648 GLY A CA 1
ATOM 4873 C C . GLY A 1 648 ? 5.192 -19.548 -18.076 1.00 78.50 648 GLY A C 1
ATOM 4874 O O . GLY A 1 648 ? 4.802 -18.385 -18.043 1.00 78.50 648 GLY A O 1
ATOM 4875 N N . GLN A 1 649 ? 6.343 -19.923 -17.504 1.00 87.00 649 GLN A N 1
ATOM 4876 C CA . GLN A 1 649 ? 7.265 -18.979 -16.869 1.00 87.00 649 GLN A CA 1
ATOM 4877 C C . GLN A 1 649 ? 7.997 -18.179 -17.954 1.00 87.00 649 GLN A C 1
ATOM 4879 O O . GLN A 1 649 ? 8.901 -18.695 -18.616 1.00 87.00 649 GLN A O 1
ATOM 4884 N N . ALA A 1 650 ? 7.572 -16.928 -18.146 1.00 90.00 650 ALA A N 1
ATOM 4885 C CA . ALA A 1 650 ? 8.095 -16.021 -19.166 1.00 90.00 650 ALA A CA 1
ATOM 4886 C C . ALA A 1 650 ? 9.604 -15.770 -19.009 1.00 90.00 650 ALA A C 1
ATOM 4888 O O . ALA A 1 650 ? 10.360 -15.915 -19.969 1.00 90.00 650 ALA A O 1
ATOM 4889 N N . THR A 1 651 ? 10.015 -15.434 -17.788 1.00 94.62 651 THR A N 1
ATOM 4890 C CA . THR A 1 651 ? 11.398 -15.274 -17.325 1.00 94.62 651 THR A CA 1
ATOM 4891 C C . THR A 1 651 ? 11.484 -15.707 -15.854 1.00 94.62 651 THR A C 1
ATOM 4893 O O . THR A 1 651 ? 10.455 -16.002 -15.232 1.00 94.62 651 THR A O 1
ATOM 4896 N N . ARG A 1 652 ? 12.704 -15.789 -15.315 1.00 94.38 652 ARG A N 1
ATOM 4897 C CA . ARG A 1 652 ? 12.998 -16.060 -13.900 1.00 94.38 652 ARG A CA 1
ATOM 4898 C C . ARG A 1 652 ? 13.791 -14.917 -13.289 1.00 94.38 652 ARG A C 1
ATOM 4900 O O . ARG A 1 652 ? 14.725 -14.411 -13.917 1.00 94.38 652 ARG A O 1
ATOM 4907 N N . LEU A 1 653 ? 13.475 -14.590 -12.044 1.00 93.62 653 LEU A N 1
ATOM 4908 C CA . LEU A 1 653 ? 14.188 -13.574 -11.287 1.00 93.62 653 LEU A CA 1
ATOM 4909 C C . LEU A 1 653 ? 15.604 -14.078 -10.952 1.00 93.62 653 LEU A C 1
ATOM 4911 O O . LEU A 1 653 ? 15.788 -15.238 -10.580 1.00 93.62 653 LEU A O 1
ATOM 4915 N N . GLY A 1 654 ? 16.621 -13.234 -11.119 1.00 94.38 654 GLY A N 1
ATOM 4916 C CA . GLY A 1 654 ? 18.038 -13.579 -10.940 1.00 94.38 654 GLY A CA 1
ATOM 4917 C C . GLY A 1 654 ? 18.688 -14.299 -12.134 1.00 94.38 654 GLY A C 1
ATOM 4918 O O . GLY A 1 654 ? 19.893 -14.584 -12.105 1.00 94.38 654 GLY A O 1
ATOM 4919 N N . GLY A 1 655 ? 17.916 -14.604 -13.185 1.00 95.62 655 GLY A N 1
ATOM 4920 C CA . GLY A 1 655 ? 18.376 -15.313 -14.384 1.00 95.62 655 GLY A CA 1
ATOM 4921 C C . GLY A 1 655 ? 19.216 -14.469 -15.352 1.00 95.62 655 GLY A C 1
ATOM 4922 O O . GLY A 1 655 ? 19.700 -15.000 -16.351 1.00 95.62 655 GLY A O 1
ATOM 4923 N N . GLY A 1 656 ? 19.420 -13.183 -15.059 1.00 97.25 656 GLY A N 1
ATOM 4924 C CA . GLY A 1 656 ? 20.056 -12.210 -15.943 1.00 97.25 656 GLY A CA 1
ATOM 4925 C C . GLY A 1 656 ? 19.086 -11.563 -16.941 1.00 97.25 656 GLY A C 1
ATOM 4926 O O . GLY A 1 656 ? 17.889 -11.875 -16.921 1.00 97.25 656 GLY A O 1
ATOM 4927 N N . PRO A 1 657 ? 19.596 -10.670 -17.815 1.00 97.88 657 PRO A N 1
ATOM 4928 C CA . PRO A 1 657 ? 18.816 -10.005 -18.856 1.00 97.88 657 PRO A CA 1
ATOM 4929 C C . PRO A 1 657 ? 18.013 -10.995 -19.693 1.00 97.88 657 PRO A C 1
ATOM 4931 O O . PRO A 1 657 ? 18.510 -12.061 -20.077 1.00 97.88 657 PRO A O 1
ATOM 4934 N N . ALA A 1 658 ? 16.779 -10.617 -19.998 1.00 97.25 658 ALA A N 1
ATOM 4935 C CA . ALA A 1 658 ? 15.910 -11.341 -20.902 1.00 97.25 658 ALA A CA 1
ATOM 4936 C C . ALA A 1 658 ? 16.055 -10.790 -22.325 1.00 97.25 658 ALA A C 1
ATOM 4938 O O . ALA A 1 658 ? 15.888 -9.597 -22.561 1.00 97.25 658 ALA A O 1
ATOM 4939 N N . VAL A 1 659 ? 16.356 -11.674 -23.273 1.00 96.44 659 VAL A N 1
ATOM 4940 C CA . VAL A 1 659 ? 16.429 -11.350 -24.702 1.00 96.44 659 VAL A CA 1
ATOM 4941 C C . VAL A 1 659 ? 15.137 -11.806 -25.371 1.00 96.44 659 VAL A C 1
ATOM 4943 O O . VAL A 1 659 ? 14.718 -12.957 -25.201 1.00 96.44 659 VAL A O 1
ATOM 4946 N N . SER A 1 660 ? 14.518 -10.917 -26.143 1.00 92.06 660 SER A N 1
ATOM 4947 C CA . SER A 1 660 ? 13.304 -11.207 -26.911 1.00 92.06 660 SER A CA 1
ATOM 4948 C C . SER A 1 660 ? 13.654 -11.613 -28.341 1.00 92.06 660 SER A C 1
ATOM 4950 O O . SER A 1 660 ? 14.413 -10.927 -29.019 1.00 92.06 660 SER A O 1
ATOM 4952 N N . PHE A 1 661 ? 13.088 -12.726 -28.812 1.00 89.12 661 PHE A N 1
ATOM 4953 C CA . PHE A 1 661 ? 13.089 -13.061 -30.242 1.00 89.12 661 PHE A CA 1
ATOM 4954 C C . PHE A 1 661 ? 11.905 -12.399 -30.963 1.00 89.12 661 PHE A C 1
ATOM 4956 O O . PHE A 1 661 ? 12.046 -11.889 -32.070 1.00 89.12 661 PHE A O 1
ATOM 4963 N N . GLN A 1 662 ? 10.740 -12.408 -30.316 1.00 90.94 662 GLN A N 1
ATOM 4964 C CA . GLN A 1 662 ? 9.496 -11.849 -30.825 1.00 90.94 662 GLN A CA 1
ATOM 4965 C C . GLN A 1 662 ? 8.564 -11.503 -29.656 1.00 90.94 662 GLN A C 1
ATOM 4967 O O . GLN A 1 662 ? 8.542 -12.204 -28.639 1.00 90.94 662 GLN A O 1
ATOM 4972 N N . ASP A 1 663 ? 7.752 -10.469 -29.844 1.00 89.62 663 ASP A N 1
ATOM 4973 C CA . ASP A 1 663 ? 6.576 -10.146 -29.037 1.00 89.62 663 ASP A CA 1
ATOM 4974 C C . ASP A 1 663 ? 5.380 -9.796 -29.957 1.00 89.62 663 ASP A C 1
ATOM 4976 O O . ASP A 1 663 ? 5.382 -10.160 -31.138 1.00 89.62 663 ASP A O 1
ATOM 4980 N N . ARG A 1 664 ? 4.307 -9.177 -29.438 1.00 89.56 664 ARG A N 1
ATOM 4981 C CA . ARG A 1 664 ? 3.140 -8.827 -30.274 1.00 89.56 664 ARG A CA 1
ATOM 4982 C C . ARG A 1 664 ? 3.405 -7.673 -31.243 1.00 89.56 664 ARG A C 1
ATOM 4984 O O . ARG A 1 664 ? 2.694 -7.576 -32.241 1.00 89.56 664 ARG A O 1
ATOM 4991 N N . ALA A 1 665 ? 4.358 -6.801 -30.933 1.00 91.38 665 ALA A N 1
ATOM 4992 C CA . ALA A 1 665 ? 4.646 -5.577 -31.669 1.00 91.38 665 ALA A CA 1
ATOM 4993 C C . ALA A 1 665 ? 5.915 -5.688 -32.534 1.00 91.38 665 ALA A C 1
ATOM 4995 O O . ALA A 1 665 ? 5.985 -5.039 -33.580 1.00 91.38 665 ALA A O 1
ATOM 4996 N N . SER A 1 666 ? 6.891 -6.509 -32.130 1.00 92.56 666 SER A N 1
ATOM 4997 C CA . SER A 1 666 ? 8.218 -6.579 -32.748 1.00 92.56 666 SER A CA 1
ATOM 4998 C C . SER A 1 666 ? 8.706 -8.005 -33.045 1.00 92.56 666 SER A C 1
ATOM 5000 O O . SER A 1 666 ? 8.336 -8.983 -32.385 1.00 92.56 666 SER A O 1
ATOM 5002 N N . VAL A 1 667 ? 9.581 -8.115 -34.050 1.00 94.69 667 VAL A N 1
ATOM 5003 C CA . VAL A 1 667 ? 10.394 -9.309 -34.337 1.00 94.69 667 VAL A CA 1
ATOM 5004 C C . VAL A 1 667 ? 11.851 -8.867 -34.417 1.00 94.69 667 VAL A C 1
ATOM 5006 O O . VAL A 1 667 ? 12.208 -8.111 -35.324 1.00 94.69 667 VAL A O 1
ATOM 5009 N N . ALA A 1 668 ? 12.681 -9.338 -33.486 1.00 94.69 668 ALA A N 1
ATOM 5010 C CA . ALA A 1 668 ? 14.065 -8.894 -33.357 1.00 94.69 668 ALA A CA 1
ATOM 5011 C C . ALA A 1 668 ? 14.925 -9.318 -34.560 1.00 94.69 668 ALA A C 1
ATOM 5013 O O . ALA A 1 668 ? 14.750 -10.405 -35.119 1.00 94.69 668 ALA A O 1
ATOM 5014 N N . ASP A 1 669 ? 15.904 -8.488 -34.934 1.00 96.19 669 ASP A N 1
ATOM 5015 C CA . ASP A 1 669 ? 16.868 -8.823 -35.986 1.00 96.19 669 ASP A CA 1
ATOM 5016 C C . ASP A 1 669 ? 17.733 -10.029 -35.546 1.00 96.19 669 ASP A C 1
ATOM 5018 O O . ASP A 1 669 ? 18.467 -9.935 -34.552 1.00 96.19 669 ASP A O 1
ATOM 5022 N N . PRO A 1 670 ? 17.710 -11.163 -36.279 1.00 95.62 670 PRO A N 1
ATOM 5023 C CA . PRO A 1 670 ? 18.437 -12.366 -35.875 1.00 95.62 670 PRO A CA 1
ATOM 5024 C C . PRO A 1 670 ? 19.954 -12.175 -35.752 1.00 95.62 670 PRO A C 1
ATOM 5026 O O . PRO A 1 670 ? 20.592 -12.848 -34.941 1.00 95.62 670 PRO A O 1
ATOM 5029 N N . ALA A 1 671 ? 20.547 -11.268 -36.535 1.00 96.00 671 ALA A N 1
ATOM 5030 C CA . ALA A 1 671 ? 21.975 -10.979 -36.471 1.00 96.00 671 ALA A CA 1
ATOM 5031 C C . ALA A 1 671 ? 22.329 -10.174 -35.212 1.00 96.00 671 ALA A C 1
ATOM 5033 O O . ALA A 1 671 ? 23.372 -10.430 -34.608 1.00 96.00 671 ALA A O 1
ATOM 5034 N N . LEU A 1 672 ? 21.451 -9.263 -34.774 1.00 96.44 672 LEU A N 1
ATOM 5035 C CA . LEU A 1 672 ? 21.619 -8.549 -33.502 1.00 96.44 672 LEU A CA 1
ATOM 5036 C C . LEU A 1 672 ? 21.454 -9.489 -32.308 1.00 96.44 672 LEU A C 1
ATOM 5038 O O . LEU A 1 672 ? 22.268 -9.460 -31.387 1.00 96.44 672 LEU A O 1
ATOM 5042 N N . VAL A 1 673 ? 20.472 -10.392 -32.350 1.00 96.75 673 VAL A N 1
ATOM 5043 C CA . VAL A 1 673 ? 20.299 -11.424 -31.317 1.00 96.75 673 VAL A CA 1
ATOM 5044 C C . VAL A 1 673 ? 21.534 -12.330 -31.234 1.00 96.75 673 VAL A C 1
ATOM 5046 O O . VAL A 1 673 ? 22.048 -12.573 -30.142 1.00 96.75 673 VAL A O 1
ATOM 5049 N N . ALA A 1 674 ? 22.072 -12.779 -32.372 1.00 96.88 674 ALA A N 1
ATOM 5050 C CA . ALA A 1 674 ? 23.308 -13.562 -32.405 1.00 96.88 674 ALA A CA 1
ATOM 5051 C C . ALA A 1 674 ? 24.514 -12.778 -31.850 1.00 96.88 674 ALA A C 1
ATOM 5053 O O . ALA A 1 674 ? 25.369 -13.350 -31.166 1.00 96.88 674 ALA A O 1
ATOM 5054 N N . LEU A 1 675 ? 24.579 -11.465 -32.102 1.00 97.25 675 LEU A N 1
ATOM 5055 C CA . LEU A 1 675 ? 25.608 -10.596 -31.536 1.00 97.25 675 LEU A CA 1
ATOM 5056 C C . LEU A 1 675 ? 25.497 -10.512 -30.010 1.00 97.25 675 LEU A C 1
ATOM 5058 O O . LEU A 1 675 ? 26.503 -10.700 -29.328 1.00 97.25 675 LEU A O 1
ATOM 5062 N N . ILE A 1 676 ? 24.290 -10.303 -29.475 1.00 97.81 676 ILE A N 1
ATOM 5063 C CA . ILE A 1 676 ? 24.025 -10.287 -28.028 1.00 97.81 676 ILE A CA 1
ATOM 5064 C C . ILE A 1 676 ? 24.492 -11.598 -27.389 1.00 97.81 676 ILE A C 1
ATOM 5066 O O . ILE A 1 676 ? 25.216 -11.571 -26.397 1.00 97.81 676 ILE A O 1
ATOM 5070 N N . GLN A 1 677 ? 24.155 -12.747 -27.981 1.00 97.69 677 GLN A N 1
ATOM 5071 C CA . GLN A 1 677 ? 24.577 -14.061 -27.480 1.00 97.69 677 GLN A CA 1
ATOM 5072 C C . GLN A 1 677 ? 26.100 -14.214 -27.456 1.00 97.69 677 GLN A C 1
ATOM 5074 O O . GLN A 1 677 ? 26.667 -14.689 -26.469 1.00 97.69 677 GLN A O 1
ATOM 5079 N N . LYS A 1 678 ? 26.772 -13.798 -28.536 1.00 97.94 678 LYS A N 1
ATOM 5080 C CA . LYS A 1 678 ? 28.233 -13.842 -28.645 1.00 97.94 678 LYS A CA 1
ATOM 5081 C C . LYS A 1 678 ? 28.896 -12.952 -27.596 1.00 97.94 678 LYS A C 1
ATOM 5083 O O . LYS A 1 678 ? 29.868 -13.373 -26.970 1.00 97.94 678 LYS A O 1
ATOM 5088 N N . VAL A 1 679 ? 28.378 -11.741 -27.404 1.00 98.12 679 VAL A N 1
ATOM 5089 C CA . VAL A 1 679 ? 28.872 -10.798 -26.395 1.00 98.12 679 VAL A CA 1
ATOM 5090 C C . VAL A 1 679 ? 28.640 -11.355 -24.994 1.00 98.12 679 VAL A C 1
ATOM 5092 O O . VAL A 1 679 ? 29.585 -11.418 -24.216 1.00 98.12 679 VAL A O 1
ATOM 5095 N N . ALA A 1 680 ? 27.441 -11.850 -24.687 1.00 97.88 680 ALA A N 1
ATOM 5096 C CA . ALA A 1 680 ? 27.136 -12.439 -23.388 1.00 97.88 680 ALA A CA 1
ATOM 5097 C C . ALA A 1 680 ? 28.062 -13.622 -23.058 1.00 97.88 680 ALA A C 1
ATOM 5099 O O . ALA A 1 680 ? 28.577 -13.708 -21.945 1.00 97.88 680 ALA A O 1
ATOM 5100 N N . ALA A 1 681 ? 28.339 -14.494 -24.035 1.00 97.94 681 ALA A N 1
ATOM 5101 C CA . ALA A 1 681 ? 29.280 -15.600 -23.873 1.00 97.94 681 ALA A CA 1
ATOM 5102 C C . ALA A 1 681 ? 30.722 -15.118 -23.635 1.00 97.94 681 ALA A C 1
ATOM 5104 O O . ALA A 1 681 ? 31.414 -15.666 -22.779 1.00 97.94 681 ALA A O 1
ATOM 5105 N N . ARG A 1 682 ? 31.174 -14.085 -24.362 1.00 98.00 682 ARG A N 1
ATOM 5106 C CA . ARG A 1 682 ? 32.518 -13.507 -24.205 1.00 98.00 682 ARG A CA 1
ATOM 5107 C C . ARG A 1 682 ? 32.710 -12.850 -22.840 1.00 98.00 682 ARG A C 1
ATOM 5109 O O . ARG A 1 682 ? 33.748 -13.046 -22.219 1.00 98.00 682 ARG A O 1
ATOM 5116 N N . GLU A 1 683 ? 31.722 -12.083 -22.394 1.00 96.69 683 GLU A N 1
ATOM 5117 C CA . GLU A 1 683 ? 31.762 -11.355 -21.121 1.00 96.69 683 GLU A CA 1
ATOM 5118 C C . GLU A 1 683 ? 31.349 -12.230 -19.921 1.00 96.69 683 GLU A C 1
ATOM 5120 O O . GLU A 1 683 ? 31.335 -11.759 -18.786 1.00 96.69 683 GLU A O 1
ATOM 5125 N N . ASN A 1 684 ? 31.012 -13.506 -20.155 1.00 96.94 684 ASN A N 1
ATOM 5126 C CA . ASN A 1 684 ? 30.519 -14.446 -19.145 1.00 96.94 684 ASN A CA 1
ATOM 5127 C C . ASN A 1 684 ? 29.291 -13.914 -18.371 1.00 96.94 684 ASN A C 1
ATOM 5129 O O . ASN A 1 684 ? 29.174 -14.067 -17.152 1.00 96.94 684 ASN A O 1
ATOM 5133 N N . ILE A 1 685 ? 28.366 -13.272 -19.089 1.00 97.56 685 ILE A N 1
ATOM 5134 C CA . ILE A 1 685 ? 27.126 -12.724 -18.536 1.00 97.56 685 ILE A CA 1
ATOM 5135 C C . ILE A 1 685 ? 26.008 -13.747 -18.737 1.00 97.56 685 ILE A C 1
ATOM 5137 O O . ILE A 1 685 ? 25.643 -14.081 -19.865 1.00 97.56 685 ILE A O 1
ATOM 5141 N N . ALA A 1 686 ? 25.441 -14.234 -17.633 1.00 97.25 686 ALA A N 1
ATOM 5142 C CA . ALA A 1 686 ? 24.236 -15.055 -17.676 1.00 97.25 686 ALA A CA 1
ATOM 5143 C C . ALA A 1 686 ? 23.061 -14.238 -18.231 1.00 97.25 686 ALA A C 1
ATOM 5145 O O . ALA A 1 686 ? 22.860 -13.095 -17.825 1.00 97.25 686 ALA A O 1
ATOM 5146 N N . TRP A 1 687 ? 22.290 -14.839 -19.130 1.00 97.62 687 TRP A N 1
ATOM 5147 C CA . TRP A 1 687 ? 21.112 -14.250 -19.763 1.00 97.62 687 TRP A CA 1
ATOM 5148 C C . TRP A 1 687 ? 20.069 -15.345 -20.010 1.00 97.62 687 TRP A C 1
ATOM 5150 O O . TRP A 1 687 ? 20.367 -16.541 -19.925 1.00 97.62 687 TRP A O 1
ATOM 5160 N N . GLN A 1 688 ? 18.845 -14.943 -20.333 1.00 97.31 688 GLN A N 1
ATOM 5161 C CA . GLN A 1 688 ? 17.736 -15.858 -20.575 1.00 97.31 688 GLN A CA 1
ATOM 5162 C C . GLN A 1 688 ? 16.888 -15.429 -21.771 1.00 97.31 688 GLN A C 1
ATOM 5164 O O . GLN A 1 688 ? 16.848 -14.263 -22.149 1.00 97.31 688 GLN A O 1
ATOM 5169 N N . TRP A 1 689 ? 16.166 -16.379 -22.358 1.00 94.94 689 TRP A N 1
ATOM 5170 C CA . TRP A 1 689 ? 15.122 -16.057 -23.324 1.00 94.94 689 TRP A CA 1
ATOM 5171 C C . TRP A 1 689 ? 13.875 -15.553 -22.615 1.00 94.94 689 TRP A C 1
ATOM 5173 O O . TRP A 1 689 ? 13.402 -16.196 -21.674 1.00 94.94 689 TRP A O 1
ATOM 5183 N N . ARG A 1 690 ? 13.282 -14.487 -23.148 1.00 92.69 690 ARG A N 1
ATOM 5184 C CA . ARG A 1 690 ? 11.883 -14.165 -22.884 1.00 92.69 690 ARG A CA 1
ATOM 5185 C C . ARG A 1 690 ? 11.004 -15.181 -23.615 1.00 92.69 690 ARG A C 1
ATOM 5187 O O . ARG A 1 690 ? 10.972 -15.216 -24.840 1.00 92.69 690 ARG A O 1
ATOM 5194 N N . ARG A 1 691 ? 10.312 -16.038 -22.863 1.00 88.25 691 ARG A N 1
ATOM 5195 C CA . ARG A 1 691 ? 9.486 -17.132 -23.418 1.00 88.25 691 ARG A CA 1
ATOM 5196 C C . ARG A 1 691 ? 8.034 -16.739 -23.682 1.00 88.25 691 ARG A C 1
ATOM 5198 O O . ARG A 1 691 ? 7.329 -17.460 -24.381 1.00 88.25 691 ARG A O 1
ATOM 5205 N N . ALA A 1 692 ? 7.576 -15.630 -23.104 1.00 81.56 692 ALA A N 1
ATOM 5206 C CA . ALA A 1 692 ? 6.245 -15.103 -23.371 1.00 81.56 692 ALA A CA 1
ATOM 5207 C C . ALA A 1 692 ? 6.219 -14.348 -24.704 1.00 81.56 692 ALA A C 1
ATOM 5209 O O . ALA A 1 692 ? 7.136 -13.591 -25.003 1.00 81.56 692 ALA A O 1
ATOM 5210 N N . LEU A 1 693 ? 5.135 -14.532 -25.460 1.00 80.38 693 LEU A N 1
ATOM 5211 C CA . LEU A 1 693 ? 4.851 -13.795 -26.697 1.00 80.38 693 LEU A CA 1
ATOM 5212 C C . LEU A 1 693 ? 3.824 -12.667 -26.490 1.00 80.38 693 LEU A C 1
ATOM 5214 O O . LEU A 1 693 ? 3.565 -11.904 -27.411 1.00 80.38 693 LEU A O 1
ATOM 5218 N N . GLY A 1 694 ? 3.197 -12.585 -25.309 1.00 76.88 694 GLY A N 1
ATOM 5219 C CA . GLY A 1 694 ? 2.262 -11.511 -24.952 1.00 76.88 694 GLY A CA 1
ATOM 5220 C C . GLY A 1 694 ? 2.983 -10.204 -24.606 1.00 76.88 694 GLY A C 1
ATOM 5221 O O . GLY A 1 694 ? 4.159 -10.241 -24.260 1.00 76.88 694 GLY A O 1
ATOM 5222 N N . GLY A 1 695 ? 2.275 -9.074 -24.673 1.00 79.38 695 GLY A N 1
ATOM 5223 C CA . GLY A 1 695 ? 2.848 -7.728 -24.499 1.00 79.38 695 GLY A CA 1
ATOM 5224 C C . GLY A 1 695 ? 3.494 -7.185 -25.782 1.00 79.38 695 GLY A C 1
ATOM 5225 O O . GLY A 1 695 ? 3.865 -7.967 -26.662 1.00 79.38 695 GLY A O 1
ATOM 5226 N N . GLY A 1 696 ? 3.561 -5.860 -25.900 1.00 86.75 696 GLY A N 1
ATOM 5227 C CA . GLY A 1 696 ? 4.385 -5.132 -26.871 1.00 86.75 696 GLY A CA 1
ATOM 5228 C C . GLY A 1 696 ? 5.478 -4.361 -26.129 1.00 86.75 696 GLY A C 1
ATOM 5229 O O . GLY A 1 696 ? 5.531 -4.446 -24.909 1.00 86.75 696 GLY A O 1
ATOM 5230 N N . ASN A 1 697 ? 6.360 -3.699 -26.866 1.00 92.50 697 ASN A N 1
ATOM 5231 C CA . ASN A 1 697 ? 7.298 -2.705 -26.344 1.00 92.50 697 ASN A CA 1
ATOM 5232 C C . ASN A 1 697 ? 7.688 -1.752 -27.477 1.00 92.50 697 ASN A C 1
ATOM 5234 O O . ASN A 1 697 ? 7.375 -1.996 -28.656 1.00 92.50 697 ASN A O 1
ATOM 5238 N N . ASP A 1 698 ? 8.427 -0.708 -27.128 1.00 96.94 698 ASP A N 1
ATOM 5239 C CA . ASP A 1 698 ? 8.804 0.372 -28.033 1.00 96.94 698 ASP A CA 1
ATOM 5240 C C . ASP A 1 698 ? 9.676 -0.079 -29.225 1.00 96.94 698 ASP A C 1
ATOM 5242 O O . ASP A 1 698 ? 9.629 0.542 -30.295 1.00 96.94 698 ASP A O 1
ATOM 5246 N N . ALA A 1 699 ? 10.350 -1.242 -29.168 1.00 96.56 699 ALA A N 1
ATOM 5247 C CA . ALA A 1 699 ? 11.035 -1.797 -30.343 1.00 96.56 699 ALA A CA 1
ATOM 5248 C C . ALA A 1 699 ? 10.077 -2.060 -31.515 1.00 96.56 699 ALA A C 1
ATOM 5250 O O . ALA A 1 699 ? 10.494 -1.976 -32.672 1.00 96.56 699 ALA A O 1
ATOM 5251 N N . GLY A 1 700 ? 8.799 -2.349 -31.248 1.00 95.44 700 GLY A N 1
ATOM 5252 C CA . GLY A 1 700 ? 7.784 -2.518 -32.289 1.00 95.44 700 GLY A CA 1
ATOM 5253 C C . GLY A 1 700 ? 7.483 -1.217 -33.031 1.00 95.44 700 GLY A C 1
ATOM 5254 O O . GLY A 1 700 ? 7.377 -1.211 -34.260 1.00 95.44 700 GLY A O 1
ATOM 5255 N N . ALA A 1 701 ? 7.420 -0.101 -32.302 1.00 95.62 701 ALA A N 1
ATOM 5256 C CA . ALA A 1 701 ? 7.292 1.226 -32.888 1.00 95.62 701 ALA A CA 1
ATOM 5257 C C . ALA A 1 701 ? 8.543 1.599 -33.695 1.00 95.62 701 ALA A C 1
ATOM 5259 O O . ALA A 1 701 ? 8.431 1.996 -34.855 1.00 95.62 701 ALA A O 1
ATOM 5260 N N . ILE A 1 702 ? 9.733 1.407 -33.122 1.00 96.81 702 ILE A N 1
ATOM 5261 C CA . ILE A 1 702 ? 11.007 1.757 -33.765 1.00 96.81 702 ILE A CA 1
ATOM 5262 C C . ILE A 1 702 ? 11.225 0.945 -35.052 1.00 96.81 702 ILE A C 1
ATOM 5264 O O . ILE A 1 702 ? 11.654 1.488 -36.070 1.00 96.81 702 ILE A O 1
ATOM 5268 N N . GLN A 1 703 ? 10.870 -0.344 -35.049 1.00 95.69 703 GLN A N 1
ATOM 5269 C CA . GLN A 1 703 ? 11.045 -1.245 -36.193 1.00 95.69 703 GLN A CA 1
ATOM 5270 C C . GLN A 1 703 ? 10.256 -0.814 -37.437 1.00 95.69 703 GLN A C 1
ATOM 5272 O O . GLN A 1 703 ? 10.676 -1.105 -38.556 1.00 95.69 703 GLN A O 1
ATOM 5277 N N . GLN A 1 704 ? 9.110 -0.152 -37.266 1.00 93.44 704 GLN A N 1
ATOM 5278 C CA . GLN A 1 704 ? 8.154 0.110 -38.350 1.00 93.44 704 GLN A CA 1
ATOM 5279 C C . GLN A 1 704 ? 8.202 1.551 -38.884 1.00 93.44 704 GLN A C 1
ATOM 5281 O O . GLN A 1 704 ? 7.541 1.868 -39.875 1.00 93.44 704 GLN A O 1
ATOM 5286 N N . ARG A 1 705 ? 8.964 2.436 -38.235 1.00 91.00 705 ARG A N 1
ATOM 5287 C CA . ARG A 1 705 ? 8.993 3.879 -38.519 1.00 91.00 705 ARG A CA 1
ATOM 5288 C C . ARG A 1 705 ? 10.214 4.281 -39.343 1.00 91.00 705 ARG A C 1
ATOM 5290 O O . ARG A 1 705 ? 11.150 3.502 -39.498 1.00 91.00 705 ARG A O 1
ATOM 5297 N N . ALA A 1 706 ? 10.171 5.472 -39.946 1.00 83.00 706 ALA A N 1
ATOM 5298 C CA . ALA A 1 706 ? 11.271 6.046 -40.734 1.00 83.00 706 ALA A CA 1
ATOM 5299 C C . ALA A 1 706 ? 11.925 5.148 -41.821 1.00 83.00 706 ALA A C 1
ATOM 5301 O O . ALA A 1 706 ? 13.090 5.342 -42.157 1.00 83.00 706 ALA A O 1
ATOM 5302 N N . GLY A 1 707 ? 11.193 4.192 -42.410 1.00 81.31 707 GLY A N 1
ATOM 5303 C CA . GLY A 1 707 ? 11.735 3.252 -43.412 1.00 81.31 707 GLY A CA 1
ATOM 5304 C C . GLY A 1 707 ? 12.257 1.926 -42.840 1.00 81.31 707 GLY A C 1
ATOM 5305 O O . GLY A 1 707 ? 12.668 1.061 -43.611 1.00 81.31 707 GLY A O 1
ATOM 5306 N N . GLY A 1 708 ? 12.154 1.748 -41.522 1.00 88.12 708 GLY A N 1
ATOM 5307 C CA . GLY A 1 708 ? 12.446 0.525 -40.789 1.00 88.12 708 GLY A CA 1
ATOM 5308 C C . GLY A 1 708 ? 13.857 0.493 -40.207 1.00 88.12 708 GLY A C 1
ATOM 5309 O O . GLY A 1 708 ? 14.841 0.640 -40.931 1.00 88.12 708 GLY A O 1
ATOM 5310 N N . ALA A 1 709 ? 13.949 0.244 -38.901 1.00 94.50 709 ALA A N 1
ATOM 5311 C CA . ALA A 1 709 ? 15.205 0.067 -38.177 1.00 94.50 709 ALA A CA 1
ATOM 5312 C C . ALA A 1 709 ? 15.419 -1.405 -37.805 1.00 94.50 709 ALA A C 1
ATOM 5314 O O . ALA A 1 709 ? 14.464 -2.152 -37.572 1.00 94.50 709 ALA A O 1
ATOM 5315 N N . ARG A 1 710 ? 16.681 -1.835 -37.700 1.00 95.50 710 ARG A N 1
ATOM 5316 C CA . ARG A 1 710 ? 16.992 -3.133 -37.084 1.00 95.50 710 ARG A CA 1
ATOM 5317 C C . ARG A 1 710 ? 16.795 -3.012 -35.583 1.00 95.50 710 ARG A C 1
ATOM 5319 O O . ARG A 1 710 ? 17.454 -2.184 -34.964 1.00 95.50 710 ARG A O 1
ATOM 5326 N N . THR A 1 711 ? 15.933 -3.826 -34.991 1.00 96.50 711 THR A N 1
ATOM 5327 C CA . THR A 1 711 ? 15.623 -3.712 -33.564 1.00 96.50 711 THR A CA 1
ATOM 5328 C C . THR A 1 711 ? 15.978 -4.965 -32.780 1.00 96.50 711 THR A C 1
ATOM 5330 O O . THR A 1 711 ? 16.007 -6.082 -33.305 1.00 96.50 711 THR A O 1
ATOM 5333 N N . CYS A 1 712 ? 16.283 -4.767 -31.504 1.00 96.62 712 CYS A N 1
ATOM 5334 C CA . CYS A 1 712 ? 16.391 -5.819 -30.504 1.00 96.62 712 CYS A CA 1
ATOM 5335 C C . CYS A 1 712 ? 16.019 -5.252 -29.129 1.00 96.62 712 CYS A C 1
ATOM 5337 O O . CYS A 1 712 ? 16.053 -4.037 -28.931 1.00 96.62 712 CYS A O 1
ATOM 5339 N N . THR A 1 713 ? 15.688 -6.136 -28.189 1.00 97.19 713 THR A N 1
ATOM 5340 C CA . THR A 1 713 ? 15.233 -5.750 -26.848 1.00 97.19 713 THR A CA 1
ATOM 5341 C C . THR A 1 713 ? 16.047 -6.487 -25.790 1.00 97.19 713 THR A C 1
ATOM 5343 O O . THR A 1 713 ? 16.241 -7.707 -25.890 1.00 97.19 713 THR A O 1
ATOM 5346 N N . LEU A 1 714 ? 16.503 -5.753 -24.775 1.00 98.06 714 LEU A N 1
ATOM 5347 C CA . LEU A 1 714 ? 17.098 -6.296 -23.555 1.00 98.06 714 LEU A CA 1
ATOM 5348 C C . LEU A 1 714 ? 16.237 -5.884 -22.366 1.00 98.06 714 LEU A C 1
ATOM 5350 O O . LEU A 1 714 ? 16.201 -4.711 -22.009 1.00 98.06 714 LEU A O 1
ATOM 5354 N N . SER A 1 715 ? 15.580 -6.854 -21.737 1.00 97.56 715 SER A N 1
ATOM 5355 C CA . SER A 1 715 ? 14.639 -6.574 -20.655 1.00 97.56 715 SER A CA 1
ATOM 5356 C C . SER A 1 715 ? 15.140 -7.052 -19.295 1.00 97.56 715 SER A C 1
ATOM 5358 O O . SER A 1 715 ? 15.757 -8.116 -19.185 1.00 97.56 715 SER A O 1
ATOM 5360 N N . ILE A 1 716 ? 14.802 -6.320 -18.236 1.00 98.38 716 ILE A N 1
ATOM 5361 C CA . ILE A 1 716 ? 15.019 -6.742 -16.852 1.00 98.38 716 ILE A CA 1
ATOM 5362 C C . ILE A 1 716 ? 13.792 -7.546 -16.378 1.00 98.38 716 ILE A C 1
ATOM 5364 O O . ILE A 1 716 ? 12.676 -7.023 -16.397 1.00 98.38 716 ILE A O 1
ATOM 5368 N N . PRO A 1 717 ? 13.943 -8.810 -15.940 1.00 97.44 717 PRO A N 1
ATOM 5369 C CA . PRO A 1 717 ? 12.849 -9.562 -15.330 1.00 97.44 717 PRO A CA 1
ATOM 5370 C C . PRO A 1 717 ? 12.267 -8.842 -14.107 1.00 97.44 717 PRO A C 1
ATOM 5372 O O . PRO A 1 717 ? 12.991 -8.519 -13.164 1.00 97.44 717 PRO A O 1
ATOM 5375 N N . CYS A 1 718 ? 10.950 -8.648 -14.100 1.00 96.06 718 CYS A N 1
ATOM 5376 C CA . CYS A 1 718 ? 10.234 -7.970 -13.028 1.00 96.06 718 CYS A CA 1
ATOM 5377 C C . CYS A 1 718 ? 8.920 -8.707 -12.703 1.00 96.06 718 CYS A C 1
ATOM 5379 O O . CYS A 1 718 ? 8.118 -9.035 -13.586 1.00 96.06 718 CYS A O 1
ATOM 5381 N N . ARG A 1 719 ? 8.727 -9.068 -11.427 1.00 95.56 719 ARG A N 1
ATOM 5382 C CA . ARG A 1 719 ? 7.494 -9.712 -10.942 1.00 95.56 719 ARG A CA 1
ATOM 5383 C C . ARG A 1 719 ? 6.446 -8.645 -10.653 1.00 95.56 719 ARG A C 1
ATOM 5385 O O . ARG A 1 719 ? 6.779 -7.559 -10.188 1.00 95.56 719 ARG A O 1
ATOM 5392 N N . TYR A 1 720 ? 5.181 -9.010 -10.852 1.00 94.00 720 TYR A N 1
ATOM 5393 C CA . TYR A 1 720 ? 4.022 -8.155 -10.564 1.00 94.00 720 TYR A CA 1
ATOM 5394 C C . TYR A 1 720 ? 4.046 -6.829 -11.351 1.00 94.00 720 TYR A C 1
ATOM 5396 O O . TYR A 1 720 ? 3.679 -5.774 -10.836 1.00 94.00 720 TYR A O 1
ATOM 5404 N N . LEU A 1 721 ? 4.481 -6.905 -12.617 1.00 90.88 721 LEU A N 1
ATOM 5405 C CA . LEU A 1 721 ? 4.357 -5.825 -13.603 1.00 90.88 721 LEU A CA 1
ATOM 5406 C C . LEU A 1 721 ? 2.923 -5.285 -13.647 1.00 90.88 721 LEU A C 1
ATOM 5408 O O . LEU A 1 721 ? 1.977 -6.072 -13.552 1.00 90.88 721 LEU A O 1
ATOM 5412 N N . HIS A 1 722 ? 2.779 -3.972 -13.836 1.00 92.81 722 HIS A N 1
ATOM 5413 C CA . HIS A 1 722 ? 1.491 -3.275 -13.927 1.00 92.81 722 HIS A CA 1
ATOM 5414 C C . HIS A 1 722 ? 0.587 -3.481 -12.695 1.00 92.81 722 HIS A C 1
ATOM 5416 O O . HIS A 1 722 ? -0.642 -3.534 -12.789 1.00 92.81 722 HIS A O 1
ATOM 5422 N N . THR A 1 723 ? 1.198 -3.630 -11.519 1.00 93.44 723 THR A N 1
ATOM 5423 C CA . THR A 1 723 ? 0.495 -3.673 -10.234 1.00 93.44 723 THR A CA 1
ATOM 5424 C C . THR A 1 723 ? 1.035 -2.585 -9.295 1.00 93.44 723 THR A C 1
ATOM 5426 O O . THR A 1 723 ? 2.074 -1.991 -9.594 1.00 93.44 723 THR A O 1
ATOM 5429 N N . PRO A 1 724 ? 0.365 -2.309 -8.161 1.00 94.56 724 PRO A N 1
ATOM 5430 C CA . PRO A 1 724 ? 0.764 -1.254 -7.225 1.00 94.56 724 PRO A CA 1
ATOM 5431 C C . PRO A 1 724 ? 2.203 -1.377 -6.719 1.00 94.56 724 PRO A C 1
ATOM 5433 O O . PRO A 1 724 ? 2.874 -0.368 -6.507 1.00 94.56 724 PRO A O 1
ATOM 5436 N N . ALA A 1 725 ? 2.701 -2.610 -6.584 1.00 94.06 725 ALA A N 1
ATOM 5437 C CA . ALA A 1 725 ? 4.068 -2.894 -6.186 1.00 94.06 725 ALA A CA 1
ATOM 5438 C C . ALA A 1 725 ? 4.656 -4.044 -7.013 1.00 94.06 725 ALA A C 1
ATOM 5440 O O . ALA A 1 725 ? 4.080 -5.124 -7.107 1.00 94.06 725 ALA A O 1
ATOM 5441 N N . SER A 1 726 ? 5.853 -3.829 -7.549 1.00 95.31 726 SER A N 1
ATOM 5442 C CA . SER A 1 726 ? 6.589 -4.788 -8.378 1.00 95.31 726 SER A CA 1
ATOM 5443 C C . SER A 1 726 ? 7.951 -5.124 -7.766 1.00 95.31 726 SER A C 1
ATOM 5445 O O . SER A 1 726 ? 8.446 -4.383 -6.911 1.00 95.31 726 SER A O 1
ATOM 5447 N N . LEU A 1 727 ? 8.541 -6.260 -8.163 1.00 96.06 727 LEU A N 1
ATOM 5448 C CA . LEU A 1 727 ? 9.832 -6.744 -7.651 1.00 96.06 727 LEU A CA 1
ATOM 5449 C C . LEU A 1 727 ? 10.845 -6.998 -8.757 1.00 96.06 727 LEU A C 1
ATOM 5451 O O . LEU A 1 727 ? 10.551 -7.689 -9.731 1.00 96.06 727 LEU A O 1
ATOM 5455 N N . LEU A 1 728 ? 12.079 -6.560 -8.522 1.00 95.44 728 LEU A N 1
ATOM 5456 C CA . LEU A 1 728 ? 13.195 -6.711 -9.449 1.00 95.44 728 LEU A CA 1
ATOM 5457 C C . LEU A 1 728 ? 14.457 -7.179 -8.714 1.00 95.44 728 LEU A C 1
ATOM 5459 O O . LEU A 1 728 ? 14.725 -6.765 -7.583 1.00 95.44 728 LEU A O 1
ATOM 5463 N N . ALA A 1 729 ? 15.266 -8.025 -9.359 1.00 97.31 729 ALA A N 1
ATOM 5464 C CA . ALA A 1 729 ? 16.580 -8.404 -8.841 1.00 97.31 729 ALA A CA 1
ATOM 5465 C C . ALA A 1 729 ? 17.658 -7.405 -9.259 1.00 97.31 729 ALA A C 1
ATOM 5467 O O . ALA A 1 729 ? 17.936 -7.238 -10.447 1.00 97.31 729 ALA A O 1
ATOM 5468 N N . VAL A 1 730 ? 18.370 -6.835 -8.284 1.00 97.44 730 VAL A N 1
ATOM 5469 C CA . VAL A 1 730 ? 19.486 -5.905 -8.540 1.00 97.44 730 VAL A CA 1
ATOM 5470 C C . VAL A 1 730 ? 20.547 -6.560 -9.428 1.00 97.44 730 VAL A C 1
ATOM 5472 O O . VAL A 1 730 ? 21.115 -5.923 -10.312 1.00 97.44 730 VAL A O 1
ATOM 5475 N N . SER A 1 731 ? 20.776 -7.865 -9.249 1.00 97.19 731 SER A N 1
ATOM 5476 C CA . SER A 1 731 ? 21.725 -8.610 -10.081 1.00 97.19 731 SER A CA 1
ATOM 5477 C C . SER A 1 731 ? 21.319 -8.688 -11.557 1.00 97.19 731 SER A C 1
ATOM 5479 O O . SER A 1 731 ? 22.201 -8.696 -12.414 1.00 97.19 731 SER A O 1
ATOM 5481 N N . ASP A 1 732 ? 20.020 -8.707 -11.870 1.00 98.31 732 ASP A N 1
ATOM 5482 C CA . ASP A 1 732 ? 19.545 -8.718 -13.255 1.00 98.31 732 ASP A CA 1
ATOM 5483 C C . ASP A 1 732 ? 19.708 -7.339 -13.884 1.00 98.31 732 ASP A C 1
ATOM 5485 O O . ASP A 1 732 ? 20.206 -7.243 -15.002 1.00 98.31 732 ASP A O 1
ATOM 5489 N N . MET A 1 733 ? 19.399 -6.271 -13.144 1.00 97.94 733 MET A N 1
ATOM 5490 C CA . MET A 1 733 ? 19.630 -4.892 -13.588 1.00 97.94 733 MET A CA 1
ATOM 5491 C C . MET A 1 733 ? 21.110 -4.644 -13.919 1.00 97.94 733 MET A C 1
ATOM 5493 O O . MET A 1 733 ? 21.433 -4.166 -15.006 1.00 97.94 733 MET A O 1
ATOM 5497 N N . VAL A 1 734 ? 22.026 -5.049 -13.029 1.00 98.31 734 VAL A N 1
ATOM 5498 C CA . VAL A 1 734 ? 23.480 -4.914 -13.242 1.00 98.31 734 VAL A CA 1
ATOM 5499 C C . VAL A 1 734 ? 23.940 -5.687 -14.479 1.00 98.31 734 VAL A C 1
ATOM 5501 O O . VAL A 1 734 ? 24.662 -5.140 -15.313 1.00 98.31 734 VAL A O 1
ATOM 5504 N N . LYS A 1 735 ? 23.518 -6.947 -14.630 1.00 98.56 735 LYS A N 1
ATOM 5505 C CA . LYS A 1 735 ? 23.877 -7.765 -15.801 1.00 98.56 735 LYS A CA 1
ATOM 5506 C C . LYS A 1 735 ? 23.281 -7.203 -17.093 1.00 98.56 735 LYS A C 1
ATOM 5508 O O . LYS A 1 735 ? 23.930 -7.278 -18.131 1.00 98.56 735 LYS A O 1
ATOM 5513 N N . THR A 1 736 ? 22.083 -6.621 -17.033 1.00 98.69 736 THR A N 1
ATOM 5514 C CA . THR A 1 736 ? 21.430 -5.985 -18.188 1.00 98.69 736 THR A CA 1
ATOM 5515 C C . THR A 1 736 ? 22.218 -4.761 -18.640 1.00 98.69 736 THR A C 1
ATOM 5517 O O . THR A 1 736 ? 22.560 -4.672 -19.816 1.00 98.69 736 THR A O 1
ATOM 5520 N N . TYR A 1 737 ? 22.629 -3.891 -17.708 1.00 98.69 737 TYR A N 1
ATOM 5521 C CA . TYR A 1 737 ? 23.536 -2.777 -18.004 1.00 98.69 737 TYR A CA 1
ATOM 5522 C C . TYR A 1 737 ? 24.840 -3.255 -18.653 1.00 98.69 737 TYR A C 1
ATOM 5524 O O . TYR A 1 737 ? 25.258 -2.742 -19.691 1.00 98.69 737 TYR A O 1
ATOM 5532 N N . GLN A 1 738 ? 25.491 -4.254 -18.047 1.00 98.50 738 GLN A N 1
ATOM 5533 C CA . GLN A 1 738 ? 26.765 -4.786 -18.533 1.00 98.50 738 GLN A CA 1
ATOM 5534 C C . GLN A 1 738 ? 26.637 -5.361 -19.945 1.00 98.50 738 GLN A C 1
ATOM 5536 O O . GLN A 1 738 ? 27.491 -5.090 -20.791 1.00 98.50 738 GLN A O 1
ATOM 5541 N N . LEU A 1 739 ? 25.564 -6.110 -20.213 1.00 98.69 739 LEU A N 1
ATOM 5542 C CA . LEU A 1 739 ? 25.315 -6.698 -21.523 1.00 98.69 739 LEU A CA 1
ATOM 5543 C C . LEU A 1 739 ? 24.988 -5.630 -22.569 1.00 98.69 739 LEU A C 1
ATOM 5545 O O . LEU A 1 739 ? 25.583 -5.660 -23.643 1.00 98.69 739 LEU A O 1
ATOM 5549 N N . ALA A 1 740 ? 24.118 -4.666 -22.252 1.00 98.62 740 ALA A N 1
ATOM 5550 C CA . ALA A 1 740 ? 23.799 -3.551 -23.143 1.00 98.62 740 ALA A CA 1
ATOM 5551 C C . ALA A 1 740 ? 25.061 -2.748 -23.491 1.00 98.62 740 ALA A C 1
ATOM 5553 O O . ALA A 1 740 ? 25.364 -2.535 -24.664 1.00 98.62 740 ALA A O 1
ATOM 5554 N N . ARG A 1 741 ? 25.872 -2.396 -22.486 1.00 98.56 741 ARG A N 1
ATOM 5555 C CA . ARG A 1 741 ? 27.140 -1.684 -22.683 1.00 98.56 741 ARG A CA 1
ATOM 5556 C C . ARG A 1 741 ? 28.112 -2.467 -23.564 1.00 98.56 741 ARG A C 1
ATOM 5558 O O . ARG A 1 741 ? 28.708 -1.901 -24.478 1.00 98.56 741 ARG A O 1
ATOM 5565 N N . ALA A 1 742 ? 28.295 -3.759 -23.297 1.00 98.31 742 ALA A N 1
ATOM 5566 C CA . ALA A 1 742 ? 29.206 -4.600 -24.069 1.00 98.31 742 ALA A CA 1
ATOM 5567 C C . ALA A 1 742 ? 28.714 -4.824 -25.509 1.00 98.31 742 ALA A C 1
ATOM 5569 O O . ALA A 1 742 ? 29.525 -4.847 -26.435 1.00 98.31 742 ALA A O 1
ATOM 5570 N N . PHE A 1 743 ? 27.399 -4.945 -25.702 1.00 98.25 743 PHE A N 1
ATOM 5571 C CA . PHE A 1 743 ? 26.764 -5.041 -27.014 1.00 98.25 743 PHE A CA 1
ATOM 5572 C C . PHE A 1 743 ? 27.008 -3.772 -27.832 1.00 98.25 743 PHE A C 1
ATOM 5574 O O . PHE A 1 743 ? 27.537 -3.859 -28.939 1.00 98.25 743 PHE A O 1
ATOM 5581 N N . LEU A 1 744 ? 26.728 -2.599 -27.255 1.00 98.00 744 LEU A N 1
ATOM 5582 C CA . LEU A 1 744 ? 26.949 -1.307 -27.904 1.00 98.00 744 LEU A CA 1
ATOM 5583 C C . LEU A 1 744 ? 28.426 -1.102 -28.288 1.00 98.00 744 LEU A C 1
ATOM 5585 O O . LEU A 1 744 ? 28.711 -0.613 -29.376 1.00 98.00 744 LEU A O 1
ATOM 5589 N N . ARG A 1 745 ? 29.382 -1.552 -27.462 1.00 97.19 745 ARG A N 1
ATOM 5590 C CA . ARG A 1 745 ? 30.824 -1.504 -27.795 1.00 97.19 745 ARG A CA 1
ATOM 5591 C C . ARG A 1 745 ? 31.231 -2.410 -28.956 1.00 97.19 745 ARG A C 1
ATOM 5593 O O . ARG A 1 745 ? 32.242 -2.151 -29.600 1.00 97.19 745 ARG A O 1
ATOM 5600 N N . GLU A 1 746 ? 30.488 -3.480 -29.220 1.00 96.44 746 GLU A N 1
ATOM 5601 C CA . GLU A 1 746 ? 30.772 -4.385 -30.339 1.00 96.44 746 GLU A CA 1
ATOM 5602 C C . GLU A 1 746 ? 30.129 -3.906 -31.654 1.00 96.44 746 GLU A C 1
ATOM 5604 O O . GLU A 1 746 ? 30.564 -4.319 -32.734 1.00 96.44 746 GLU A O 1
ATOM 5609 N N . LEU A 1 747 ? 29.136 -3.006 -31.589 1.00 94.94 747 LEU A N 1
ATOM 5610 C CA . LEU A 1 747 ? 28.391 -2.529 -32.758 1.00 94.94 747 LEU A CA 1
ATOM 5611 C C . LEU A 1 747 ? 29.265 -1.963 -33.889 1.00 94.94 747 LEU A C 1
ATOM 5613 O O . LEU A 1 747 ? 29.021 -2.368 -35.024 1.00 94.94 747 LEU A O 1
ATOM 5617 N N . PRO A 1 748 ? 30.293 -1.115 -33.661 1.00 94.00 748 PRO A N 1
ATOM 5618 C CA . PRO A 1 748 ? 31.129 -0.599 -34.751 1.00 94.00 748 PRO A CA 1
ATOM 5619 C C . PRO A 1 748 ? 31.761 -1.706 -35.604 1.00 94.00 748 PRO A C 1
ATOM 5621 O O . PRO A 1 748 ? 31.753 -1.647 -36.834 1.00 94.00 748 PRO A O 1
ATOM 5624 N N . ARG A 1 749 ? 32.266 -2.762 -34.951 1.00 92.75 749 ARG A N 1
ATOM 5625 C CA . ARG A 1 749 ? 32.887 -3.914 -35.623 1.00 92.75 749 ARG A CA 1
ATOM 5626 C C . ARG A 1 749 ? 31.858 -4.742 -36.377 1.00 92.75 749 ARG A C 1
ATOM 5628 O O . ARG A 1 749 ? 32.121 -5.165 -37.501 1.00 92.75 749 ARG A O 1
ATOM 5635 N N . PHE A 1 750 ? 30.701 -4.972 -35.759 1.00 93.25 750 PHE A N 1
ATOM 5636 C CA . PHE A 1 750 ? 29.584 -5.663 -36.395 1.00 93.25 750 PHE A CA 1
ATOM 5637 C C . PHE A 1 750 ? 29.103 -4.918 -37.647 1.00 93.25 750 PHE A C 1
ATOM 5639 O O . PHE A 1 750 ? 28.910 -5.539 -38.692 1.00 93.25 750 PHE A O 1
ATOM 5646 N N . TRP A 1 751 ? 28.972 -3.594 -37.557 1.00 89.69 751 TRP A N 1
ATOM 5647 C CA . TRP A 1 751 ? 28.497 -2.753 -38.650 1.00 89.69 751 TRP A CA 1
ATOM 5648 C C . TRP A 1 751 ? 29.479 -2.734 -39.822 1.00 89.69 751 TRP A C 1
ATOM 5650 O O . TRP A 1 751 ? 29.090 -3.017 -40.953 1.00 89.69 751 TRP A O 1
ATOM 5660 N N . ALA A 1 752 ? 30.772 -2.535 -39.545 1.00 88.81 752 ALA A N 1
ATOM 5661 C CA . ALA A 1 752 ? 31.817 -2.562 -40.567 1.00 88.81 752 ALA A CA 1
ATOM 5662 C C . ALA A 1 752 ? 31.897 -3.920 -41.293 1.00 88.81 752 ALA A C 1
ATOM 5664 O O . ALA A 1 752 ? 32.078 -3.973 -42.510 1.00 88.81 752 ALA A O 1
ATOM 5665 N N . ALA A 1 753 ? 31.721 -5.031 -40.568 1.00 86.69 753 ALA A N 1
ATOM 5666 C CA . ALA A 1 753 ? 31.737 -6.375 -41.148 1.00 86.69 753 ALA A CA 1
ATOM 5667 C C . ALA A 1 753 ? 30.539 -6.656 -42.074 1.00 86.69 753 ALA A C 1
ATOM 5669 O O . ALA A 1 753 ? 30.632 -7.516 -42.948 1.00 86.69 753 ALA A O 1
ATOM 5670 N N . ALA A 1 754 ? 29.427 -5.932 -41.912 1.00 76.75 754 ALA A N 1
ATOM 5671 C CA . ALA A 1 754 ? 28.248 -6.058 -42.764 1.00 76.75 754 ALA A CA 1
ATOM 5672 C C . ALA A 1 754 ? 28.391 -5.338 -44.124 1.00 76.75 754 ALA A C 1
ATOM 5674 O O . ALA A 1 754 ? 27.474 -5.426 -44.945 1.00 76.75 754 ALA A O 1
ATOM 5675 N N . GLY A 1 755 ? 29.520 -4.657 -44.379 1.00 61.00 755 GLY A N 1
ATOM 5676 C CA . GLY A 1 755 ? 29.806 -3.969 -45.643 1.00 61.00 755 GLY A CA 1
ATOM 5677 C C . GLY A 1 755 ? 28.906 -2.758 -45.904 1.00 61.00 755 GLY A C 1
ATOM 5678 O O . GLY A 1 755 ? 28.560 -2.508 -47.059 1.00 61.00 755 GLY A O 1
ATOM 5679 N N . ARG A 1 756 ? 28.484 -2.062 -44.842 1.00 47.53 756 ARG A N 1
ATOM 5680 C CA . ARG A 1 756 ? 27.580 -0.906 -44.881 1.00 47.53 756 ARG A CA 1
ATOM 5681 C C . ARG A 1 756 ? 28.188 0.319 -44.227 1.00 47.53 756 ARG A C 1
ATOM 5683 O O . ARG A 1 756 ? 28.860 0.149 -43.185 1.00 47.53 756 ARG A O 1
#

Sequence (756 aa):
MARGEELQYLADVLLRLAGVRAAAGQERAVADAIEETARPWIDESRRDSFGNLWLIRRSRREAGGPRVMLSAHMDEIAWLVRAVEKGGFLRLSPLGGVDAATYVGHEVVVVTEQGELLPGIVGTKPPHLTREEEYRRFPEPESLFVDIGLSEEETRRRVKVGDVVYPSVLPARIGEGRVTGKALDNRASVAIMLWALRLLRGRDHQAEIFAVATVQEELGMRGARTAATAIAPDIAIAIDVGFGLQPGVDRWHGPGLKLGGGPAITAGPNLHPGLRQALLDTARRIRVETQEEVAPGSTGTDAWYIQVAGEGIPVALLSLPLRYMHSSVELAALSDLEETARLLAEFLAGVGPEWKRRRPGWVVGATATTSELPPLVTAGGSTAGAGLGQATAATGDGEGDLTLRDDLAGRLVQTLGALSELRGPSGDEAEVRQWLMERLPKDVDEVFVDTMGNLLVAKGLNRPGPRVMVDAHMDEVGLIVKGVDDDGFLRVGVLGGIDPRVLPAQRVLVGSSGLLGVIGTKPVHLKKGEEKSKAPELDDLYVDIGVAGRAEAEKLVRPGDTITFATRFQPVGKGLVKGKALDDRGGVALLLHLLAEEWEFSFFAAFTAQEETGLRGAQVAADQIRPDLGLALETTICADLPDVPGHGQATRLGGGPAVSFQDRASVADPALVALIQKVAARENIAWQWRRALGGGNDAGAIQQRAGGARTCTLSIPCRYLHTPASLLAVSDMVKTYQLARAFLRELPRFWAAAGR